Protein AF-0000000079576166 (afdb_homodimer)

Organism: NCBI:txid418240

InterPro domains:
  IPR001347 SIS domain [PF01380] (23-133)
  IPR001347 SIS domain [PS51464] (12-150)
  IPR024713 Fructosamine deglycase FrlB [PIRSF009290] (8-325)
  IPR035488 Fructosamine deglycase FrlB, SIS domain 1 [cd05710] (25-145)
  IPR035490 GlmS/FrlB, SIS domain 2 [cd05009] (178-319)
  IPR046348 SIS domain superfamily [SSF53697] (10-324)

Solvent-accessible surface area (backbone atoms only — not comparable to full-atom values): 31788 Å² total; per-residue (Å²): 100,54,66,69,44,54,50,36,41,50,53,44,39,50,54,58,65,68,43,93,53,70,68,33,38,38,30,33,7,52,37,62,40,29,21,63,39,41,33,53,34,46,48,32,34,56,63,25,72,43,50,55,41,73,37,46,14,48,46,42,56,48,53,49,51,51,56,66,28,60,38,23,39,36,41,34,35,31,63,69,12,64,52,61,46,38,29,52,30,40,40,50,41,43,74,48,45,20,47,32,34,26,38,24,51,35,79,81,20,63,28,38,66,42,24,81,35,47,31,62,24,51,80,66,90,86,49,56,42,24,33,18,61,66,34,39,48,50,46,43,50,37,52,43,35,45,70,76,38,67,50,77,56,33,62,53,36,54,59,53,40,65,47,38,41,62,49,43,53,50,47,44,60,70,42,43,67,58,22,47,53,50,12,63,72,47,44,79,54,61,53,43,33,22,29,14,41,72,64,38,32,21,53,23,42,27,41,17,33,35,49,30,12,27,23,60,54,21,45,43,27,56,39,48,30,65,39,33,85,42,17,50,55,40,52,64,32,58,81,44,35,36,40,35,43,29,54,76,50,65,44,21,65,39,29,48,53,48,50,68,52,47,65,75,46,20,81,34,67,45,76,51,47,46,77,74,52,87,53,85,88,46,55,79,86,29,40,60,61,53,45,44,55,44,48,49,53,43,51,49,50,32,51,51,31,25,26,59,64,53,73,38,56,72,82,51,57,80,44,73,91,70,53,91,129,100,53,67,68,44,52,51,35,40,50,54,44,40,50,55,58,63,66,42,94,53,71,67,33,39,38,30,34,7,52,36,62,41,28,22,62,39,42,36,53,34,46,48,33,34,55,64,23,71,44,50,55,41,72,38,46,14,48,46,43,57,50,53,48,51,50,58,67,27,59,36,23,39,35,42,35,35,30,62,69,12,65,51,61,47,39,28,50,29,40,40,51,41,42,74,46,45,20,48,33,35,27,39,22,51,35,79,81,21,62,29,38,66,44,24,80,34,48,32,62,25,51,78,67,92,85,50,55,41,25,33,18,62,66,33,38,49,51,47,44,50,36,52,43,34,45,69,76,38,66,50,78,56,34,63,54,35,54,59,50,40,64,48,38,42,62,50,44,53,50,48,45,62,70,41,44,67,56,23,48,52,51,12,64,73,48,45,80,56,61,51,45,34,24,29,13,42,72,63,40,32,21,53,23,42,26,41,17,33,36,48,29,10,27,24,60,54,20,45,42,26,55,39,47,31,64,41,33,85,42,18,50,54,40,52,64,32,57,82,42,35,34,40,36,44,29,54,77,50,65,42,21,64,40,30,48,53,49,50,67,52,47,64,75,47,20,82,34,68,46,76,52,48,46,77,73,52,85,55,85,89,47,54,79,86,28,41,59,61,53,46,44,57,43,48,49,52,44,49,48,51,33,50,52,32,25,25,59,65,53,72,38,56,75,81,51,57,80,45,73,90,71,52,90,127

Sequence (650 aa):
MRDLHASQIKVAVEAVKARKEVNEVYFVACGGSQAVLMAGQYMFDKESSIPSHVYTANEFVYDTPKRLNENSVVISCSHSGNTPETVEATKLARSKGALTICLSNLEGSPLWEAAEYPVHYDWGKEVSDSDKNKGILYGLLFSLLSVLAPDAKWDVCLKELEKLTDLSAQAKAQYDAQAKAWAKRNKREKTIYTIGSGINYGEVYSTAMCWFMEMQWINSGCIHSGEYFHGPFEVTDYDVPFMLVKSIGHTRHLDERVENFAKKFTEDLLVLDQKDLDLSTVADEAKPYVAAILTGVVIRHFVEAIAFERGHSLDVRRYMWQMQYMRDLHASQIKVAVEAVKARKEVNEVYFVACGGSQAVLMAGQYMFDKESSIPSHVYTANEFVYDTPKRLNENSVVISCSHSGNTPETVEATKLARSKGALTICLSNLEGSPLWEAAEYPVHYDWGKEVSDSDKNKGILYGLLFSLLSVLAPDAKWDVCLKELEKLTDLSAQAKAQYDAQAKAWAKRNKREKTIYTIGSGINYGEVYSTAMCWFMEMQWINSGCIHSGEYFHGPFEVTDYDVPFMLVKSIGHTRHLDERVENFAKKFTEDLLVLDQKDLDLSTVADEAKPYVAAILTGVVIRHFVEAIAFERGHSLDVRRYMWQMQY

Foldseek 3Di:
DDPQQVVLLVVLLVVLLPDPAAQEEEEEEDALQLLLCLLLQLCCVVQAPRHYYYDYLQCCQVPPDPPQALNYEYEYEDAALAPPSRLNSLLVSVVRNHQYEYEYQDDPHSNNVSHPRYGHAHDDDPDAPCRHDNVSVLLSSLSNCCSRRNDPCSVQQNVLSNCLRVLLVVLLVVCVVVLLVLLLVCLPAQEEEEEEERSQQSLRRNCQPQLACFQPVRHYYYYYLQCCVVPVVVPQAADHAYEQEQAPDDCNVSSVVVVVPSVVGYPHYHYHYLVPRPCVVGDPSNSRVSSSSSVNSNSVSSSCSNCVSNVGGSPDGDDVVVDDD/DDPQQVVLLVVLLVVLLPDPAAQEEEEEEDALQLLLCLLLQLCCVVQAPRHYYYDYLQCCQVPPDPPQALNYEYEYEDAALAPPSRLNSLLVSVVRNHQYEYEYQDDPHSNNVSHPRYGHAHDDDVDAPCRHDNVSVLLSSLSNCCSRRNDPCSVQLNVLSNCLRVLLVVLLVVCVVVLLVLLLVCLPAQEEEEEEERSQQSLRRNCQPQLQCFQPVRHYYYYYLQCCVVPVVVPQAADHAYEQEQAPDDCNVSSVVVVVPSVVGYPHYHYRYLVPRPCVVGDPSNSRVSSSSSVNSNSVSSSCSNCVSNVGGSPDGDDVVVDDD

Structure (mmCIF, N/CA/C/O backbone):
data_AF-0000000079576166-model_v1
#
loop_
_entity.id
_entity.type
_entity.pdbx_description
1 polymer 'Fructosamine deglycase FrlB'
#
loop_
_atom_site.group_PDB
_atom_site.id
_atom_site.type_symbol
_atom_site.label_atom_id
_atom_site.label_alt_id
_atom_site.label_comp_id
_atom_site.label_asym_id
_atom_site.label_entity_id
_atom_site.label_seq_id
_atom_site.pdbx_PDB_ins_code
_atom_site.Cartn_x
_atom_site.Cartn_y
_atom_site.Cartn_z
_atom_site.occupancy
_atom_site.B_iso_or_equiv
_atom_site.auth_seq_id
_atom_site.auth_comp_id
_atom_site.auth_asym_id
_atom_site.auth_atom_id
_atom_site.pdbx_PDB_model_num
ATOM 1 N N . MET A 1 1 ? 9.891 25.312 16.391 1 89.06 1 MET A N 1
ATOM 2 C CA . MET A 1 1 ? 10.242 24.078 17.078 1 89.06 1 MET A CA 1
ATOM 3 C C . MET A 1 1 ? 11.031 24.375 18.359 1 89.06 1 MET A C 1
ATOM 5 O O . MET A 1 1 ? 12.031 25.094 18.312 1 89.06 1 MET A O 1
ATOM 9 N N . ARG A 1 2 ? 10.594 23.688 19.422 1 92.12 2 ARG A N 1
ATOM 10 C CA . ARG A 1 2 ? 11.242 23.891 20.719 1 92.12 2 ARG A CA 1
ATOM 11 C C . ARG A 1 2 ? 12.656 23.328 20.719 1 92.12 2 ARG A C 1
ATOM 13 O O . ARG A 1 2 ? 12.953 22.375 19.984 1 92.12 2 ARG A O 1
ATOM 20 N N . ASP A 1 3 ? 13.477 23.906 21.547 1 93.25 3 ASP A N 1
ATOM 21 C CA . ASP A 1 3 ? 14.891 23.531 21.641 1 93.25 3 ASP A CA 1
ATOM 22 C C . ASP A 1 3 ? 15.047 22.062 21.984 1 93.25 3 ASP A C 1
ATOM 24 O O . ASP A 1 3 ? 15.969 21.406 21.5 1 93.25 3 ASP A O 1
ATOM 28 N N . LEU A 1 4 ? 14.203 21.578 22.781 1 94 4 LEU A N 1
ATOM 29 C CA . LEU A 1 4 ? 14.258 20.172 23.172 1 94 4 LEU A CA 1
ATOM 30 C C . LEU A 1 4 ? 14.156 19.266 21.953 1 94 4 LEU A C 1
ATOM 32 O O . LEU A 1 4 ? 14.969 18.344 21.797 1 94 4 LEU A O 1
ATOM 36 N N . HIS A 1 5 ? 13.172 19.5 21.141 1 96.19 5 HIS A N 1
ATOM 37 C CA . HIS A 1 5 ? 12.969 18.672 19.953 1 96.19 5 HIS A CA 1
ATOM 38 C C . HIS A 1 5 ? 14.141 18.828 18.984 1 96.19 5 HIS A C 1
ATOM 40 O O . HIS A 1 5 ? 14.648 17.844 18.453 1 96.19 5 HIS A O 1
ATOM 46 N N . ALA A 1 6 ? 14.555 20.109 18.828 1 96.62 6 ALA A N 1
ATOM 47 C CA . ALA A 1 6 ? 15.648 20.406 17.891 1 96.62 6 ALA A CA 1
ATOM 48 C C . ALA A 1 6 ? 16.938 19.703 18.328 1 96.62 6 ALA A C 1
ATOM 50 O O . ALA A 1 6 ? 17.672 19.188 17.484 1 96.62 6 ALA A O 1
ATOM 51 N N . SER A 1 7 ? 17.203 19.719 19.578 1 98.12 7 SER A N 1
ATOM 52 C CA . SER A 1 7 ? 18.406 19.094 20.109 1 98.12 7 SER A CA 1
ATOM 53 C C . SER A 1 7 ? 18.359 17.578 19.922 1 98.12 7 SER A C 1
ATOM 55 O O . SER A 1 7 ? 19.359 16.953 19.562 1 98.12 7 SER A O 1
ATOM 57 N N . GLN A 1 8 ? 17.234 16.938 20.188 1 98.69 8 GLN A N 1
ATOM 58 C CA . GLN A 1 8 ? 17.078 15.5 20 1 98.69 8 GLN A CA 1
ATOM 59 C C . GLN A 1 8 ? 17.266 15.117 18.531 1 98.69 8 GLN A C 1
ATOM 61 O O . GLN A 1 8 ? 17.938 14.125 18.234 1 98.69 8 GLN A O 1
ATOM 66 N N . ILE A 1 9 ? 16.703 15.898 17.641 1 98.81 9 ILE A N 1
ATOM 67 C CA . ILE A 1 9 ? 16.844 15.656 16.203 1 98.81 9 ILE A CA 1
ATOM 68 C C . ILE A 1 9 ? 18.312 15.797 15.805 1 98.81 9 ILE A C 1
ATOM 70 O O . ILE A 1 9 ? 18.844 14.961 15.062 1 98.81 9 ILE A O 1
ATOM 74 N N . LYS A 1 10 ? 18.938 16.859 16.328 1 98.62 10 LYS A N 1
ATOM 75 C CA . LYS A 1 10 ? 20.344 17.094 16 1 98.62 10 LYS A CA 1
ATOM 76 C C . LYS A 1 10 ? 21.219 15.906 16.406 1 98.62 10 LYS A C 1
ATOM 78 O O . LYS A 1 10 ? 22.078 15.477 15.656 1 98.62 10 LYS A O 1
ATOM 83 N N . VAL A 1 11 ? 20.969 15.359 17.578 1 98.75 11 VAL A N 1
ATOM 84 C CA . VAL A 1 11 ? 21.734 14.227 18.078 1 98.75 11 VAL A CA 1
ATOM 85 C C . VAL A 1 11 ? 21.547 13.023 17.156 1 98.75 11 VAL A C 1
ATOM 87 O O . VAL A 1 11 ? 22.5 12.352 16.781 1 98.75 11 VAL A O 1
ATOM 90 N N . ALA A 1 12 ? 20.312 12.758 16.812 1 98.88 12 ALA A N 1
ATOM 91 C CA . ALA A 1 12 ? 20 11.641 15.922 1 98.88 12 ALA A CA 1
ATOM 92 C C . ALA A 1 12 ? 20.672 11.828 14.562 1 98.88 12 ALA A C 1
ATOM 94 O O . ALA A 1 12 ? 21.266 10.891 14.023 1 98.88 12 ALA A O 1
ATOM 95 N N . VAL A 1 13 ? 20.625 13.039 14.055 1 98.81 13 VAL A N 1
ATOM 96 C CA . VAL A 1 13 ? 21.156 13.336 12.727 1 98.81 13 VAL A CA 1
ATOM 97 C C . VAL A 1 13 ? 22.672 13.242 12.742 1 98.81 13 VAL A C 1
ATOM 99 O O . VAL A 1 13 ? 23.281 12.742 11.789 1 98.81 13 VAL A O 1
ATOM 102 N N . GLU A 1 14 ? 23.312 13.711 13.773 1 98.69 14 GLU A N 1
ATOM 103 C CA . GLU A 1 14 ? 24.766 13.594 13.914 1 98.69 14 GLU A CA 1
ATOM 104 C C . GLU A 1 14 ? 25.188 12.133 13.961 1 98.69 14 GLU A C 1
ATOM 106 O O . GLU A 1 14 ? 26.234 11.773 13.406 1 98.69 14 GLU A O 1
ATOM 111 N N . ALA A 1 15 ? 24.375 11.328 14.641 1 98.75 15 ALA A N 1
ATOM 112 C CA . ALA A 1 15 ? 24.672 9.898 14.68 1 98.75 15 ALA A CA 1
ATOM 113 C C . ALA A 1 15 ? 24.578 9.281 13.289 1 98.75 15 ALA A C 1
ATOM 115 O O . ALA A 1 15 ? 25.406 8.438 12.93 1 98.75 15 ALA A O 1
ATOM 116 N N . VAL A 1 16 ? 23.609 9.672 12.523 1 98.75 16 VAL A N 1
ATOM 117 C CA . VAL A 1 16 ? 23.469 9.188 11.156 1 98.75 16 VAL A CA 1
ATOM 118 C C . VAL A 1 16 ? 24.656 9.656 10.312 1 98.75 16 VAL A C 1
ATOM 120 O O . VAL A 1 16 ? 25.219 8.883 9.547 1 98.75 16 VAL A O 1
ATOM 123 N N . LYS A 1 17 ? 25.016 10.93 10.508 1 98.06 17 LYS A N 1
ATOM 124 C CA . LYS A 1 17 ? 26.125 11.523 9.773 1 98.06 17 LYS A CA 1
ATOM 125 C C . LYS A 1 17 ? 27.438 10.797 10.078 1 98.06 17 LYS A C 1
ATOM 127 O O . LYS A 1 17 ? 28.297 10.664 9.195 1 98.06 17 LYS A O 1
ATOM 132 N N . ALA A 1 18 ? 27.531 10.289 11.234 1 97.75 18 ALA A N 1
ATOM 133 C CA . ALA A 1 18 ? 28.766 9.648 11.688 1 97.75 18 ALA A CA 1
ATOM 134 C C . ALA A 1 18 ? 28.891 8.234 11.133 1 97.75 18 ALA A C 1
ATOM 136 O O . ALA A 1 18 ? 29.953 7.629 11.172 1 97.75 18 ALA A O 1
ATOM 137 N N . ARG A 1 19 ? 27.797 7.723 10.594 1 96.81 19 ARG A N 1
ATOM 138 C CA . ARG A 1 19 ? 27.859 6.391 10 1 96.81 19 ARG A CA 1
ATOM 139 C C . ARG A 1 19 ? 28.688 6.406 8.719 1 96.81 19 ARG A C 1
ATOM 141 O O . ARG A 1 19 ? 28.625 7.359 7.945 1 96.81 19 ARG A O 1
ATOM 148 N N . LYS A 1 20 ? 29.469 5.359 8.539 1 92.94 20 LYS A N 1
ATOM 149 C CA . LYS A 1 20 ? 30.281 5.242 7.324 1 92.94 20 LYS A CA 1
ATOM 150 C C . LYS A 1 20 ? 29.391 5.207 6.086 1 92.94 20 LYS A C 1
ATOM 152 O O . LYS A 1 20 ? 29.734 5.766 5.047 1 92.94 20 LYS A O 1
ATOM 157 N N . GLU A 1 21 ? 28.266 4.512 6.23 1 96.12 21 GLU A N 1
ATOM 158 C CA . GLU A 1 21 ? 27.344 4.32 5.125 1 96.12 21 GLU A CA 1
ATOM 159 C C . GLU A 1 21 ? 25.906 4.152 5.629 1 96.12 21 GLU A C 1
ATOM 161 O O . GLU A 1 21 ? 25.688 3.562 6.688 1 96.12 21 GLU A O 1
ATOM 166 N N . VAL A 1 22 ? 24.984 4.785 4.945 1 98.31 22 VAL A N 1
ATOM 167 C CA . VAL A 1 22 ? 23.562 4.488 5.086 1 98.31 22 VAL A CA 1
ATOM 168 C C . VAL A 1 22 ? 23.016 3.902 3.783 1 98.31 22 VAL A C 1
ATOM 170 O O . VAL A 1 22 ? 22.984 4.59 2.76 1 98.31 22 VAL A O 1
ATOM 173 N N . ASN A 1 23 ? 22.609 2.654 3.852 1 97.38 23 ASN A N 1
ATOM 174 C CA . ASN A 1 23 ? 22.281 2.016 2.582 1 97.38 23 ASN A CA 1
ATOM 175 C C . ASN A 1 23 ? 20.781 1.784 2.447 1 97.38 23 ASN A C 1
ATOM 177 O O . ASN A 1 23 ? 20.297 1.454 1.365 1 97.38 23 ASN A O 1
ATOM 181 N N . GLU A 1 24 ? 20.047 2.033 3.578 1 98 24 GLU A N 1
ATOM 182 C CA . GLU A 1 24 ? 18.609 1.879 3.531 1 98 24 GLU A CA 1
ATOM 183 C C . GLU A 1 24 ? 17.938 2.555 4.727 1 98 24 GLU A C 1
ATOM 185 O O . GLU A 1 24 ? 18.484 2.557 5.832 1 98 24 GLU A O 1
ATOM 190 N N . VAL A 1 25 ? 16.797 3.107 4.508 1 98.88 25 VAL A N 1
ATOM 191 C CA . VAL A 1 25 ? 16 3.701 5.574 1 98.88 25 VAL A CA 1
ATOM 192 C C . VAL A 1 25 ? 14.656 2.988 5.672 1 98.88 25 VAL A C 1
ATOM 194 O O . VAL A 1 25 ? 13.961 2.824 4.668 1 98.88 25 VAL A O 1
ATOM 197 N N . TYR A 1 26 ? 14.312 2.52 6.848 1 98.94 26 TYR A N 1
ATOM 198 C CA . TYR A 1 26 ? 13.023 1.88 7.109 1 98.94 26 TYR A CA 1
ATOM 199 C C . TYR A 1 26 ? 12.148 2.758 7.992 1 98.94 26 TYR A C 1
ATOM 201 O O . TYR A 1 26 ? 12.602 3.256 9.023 1 98.94 26 TYR A O 1
ATOM 209 N N . PHE A 1 27 ? 10.945 2.963 7.578 1 98.94 27 PHE A N 1
ATOM 210 C CA . PHE A 1 27 ? 9.891 3.576 8.375 1 98.94 27 PHE A CA 1
ATOM 211 C C . PHE A 1 27 ? 8.93 2.52 8.906 1 98.94 27 PHE A C 1
ATOM 213 O O . PHE A 1 27 ? 8.258 1.839 8.125 1 98.94 27 PHE A O 1
ATOM 220 N N . VAL A 1 28 ? 8.859 2.414 10.281 1 98.94 28 VAL A N 1
ATOM 221 C CA . VAL A 1 28 ? 8.18 1.258 10.852 1 98.94 28 VAL A CA 1
ATOM 222 C C . VAL A 1 28 ? 7.223 1.713 11.953 1 98.94 28 VAL A C 1
ATOM 224 O O . VAL A 1 28 ? 7.648 2.314 12.945 1 98.94 28 VAL A O 1
ATOM 227 N N . ALA A 1 29 ? 5.984 1.48 11.781 1 98.88 29 ALA A N 1
ATOM 228 C CA . ALA A 1 29 ? 4.941 1.844 12.734 1 98.88 29 ALA A CA 1
ATOM 229 C C . ALA A 1 29 ? 3.629 1.137 12.414 1 98.88 29 ALA A C 1
ATOM 231 O O . ALA A 1 29 ? 3.6 0.214 11.594 1 98.88 29 ALA A O 1
ATOM 232 N N . CYS A 1 30 ? 2.562 1.466 13.133 1 98.31 30 CYS A N 1
ATOM 233 C CA . CYS A 1 30 ? 1.222 0.938 12.906 1 98.31 30 CYS A CA 1
ATOM 234 C C . CYS A 1 30 ? 0.201 2.064 12.805 1 98.31 30 CYS A C 1
ATOM 236 O O . CYS A 1 30 ? 0.393 3.135 13.383 1 98.31 30 CYS A O 1
ATOM 238 N N . GLY A 1 31 ? -0.822 1.899 12.047 1 97.69 31 GLY A N 1
ATOM 239 C CA . GLY A 1 31 ? -1.987 2.77 12.039 1 97.69 31 GLY A CA 1
ATOM 240 C C . GLY A 1 31 ? -1.66 4.203 11.672 1 97.69 31 GLY A C 1
ATOM 241 O O . GLY A 1 31 ? -0.997 4.453 10.664 1 97.69 31 GLY A O 1
ATOM 242 N N . GLY A 1 32 ? -2.195 5.082 12.508 1 97.38 32 GLY A N 1
ATOM 243 C CA . GLY A 1 32 ? -1.992 6.504 12.273 1 97.38 32 GLY A CA 1
ATOM 244 C C . GLY A 1 32 ? -0.528 6.902 12.258 1 97.38 32 GLY A C 1
ATOM 245 O O . GLY A 1 32 ? -0.128 7.781 11.492 1 97.38 32 GLY A O 1
ATOM 246 N N . SER A 1 33 ? 0.252 6.227 13.062 1 98.44 33 SER A N 1
ATOM 247 C CA . SER A 1 33 ? 1.68 6.527 13.086 1 98.44 33 SER A CA 1
ATOM 248 C C . SER A 1 33 ? 2.363 6.07 11.797 1 98.44 33 SER A C 1
ATOM 250 O O . SER A 1 33 ? 3.26 6.75 11.297 1 98.44 33 SER A O 1
ATOM 252 N N . GLN A 1 34 ? 1.966 4.914 11.336 1 98.56 34 GLN A N 1
ATOM 253 C CA . GLN A 1 34 ? 2.496 4.465 10.055 1 98.56 34 GLN A CA 1
ATOM 254 C C . GLN A 1 34 ? 2.129 5.438 8.938 1 98.56 34 GLN A C 1
ATOM 256 O O . GLN A 1 34 ? 2.951 5.727 8.062 1 98.56 34 GLN A O 1
ATOM 261 N N . ALA A 1 35 ? 0.903 5.898 8.93 1 98.25 35 ALA A N 1
ATOM 262 C CA . ALA A 1 35 ? 0.424 6.844 7.926 1 98.25 35 ALA A CA 1
ATOM 263 C C . ALA A 1 35 ? 1.319 8.078 7.859 1 98.25 35 ALA A C 1
ATOM 265 O O . ALA A 1 35 ? 1.683 8.531 6.773 1 98.25 35 ALA A O 1
ATOM 266 N N . VAL A 1 36 ? 1.649 8.562 9.008 1 97.69 36 VAL A N 1
ATOM 267 C CA . VAL A 1 36 ? 2.506 9.742 9.102 1 97.69 36 VAL A CA 1
ATOM 268 C C . VAL A 1 36 ? 3.865 9.445 8.469 1 97.69 36 VAL A C 1
ATOM 270 O O . VAL A 1 36 ? 4.414 10.273 7.738 1 97.69 36 VAL A O 1
ATOM 273 N N . LEU A 1 37 ? 4.359 8.242 8.641 1 98.75 37 LEU A N 1
ATOM 274 C CA . LEU A 1 37 ? 5.695 7.867 8.195 1 98.75 37 LEU A CA 1
ATOM 275 C C . LEU A 1 37 ? 5.719 7.625 6.691 1 98.75 37 LEU A C 1
ATOM 277 O O . LEU A 1 37 ? 6.789 7.59 6.078 1 98.75 37 LEU A O 1
ATOM 281 N N . MET A 1 38 ? 4.535 7.441 6.07 1 98.69 38 MET A N 1
ATOM 282 C CA . MET A 1 38 ? 4.473 7.238 4.625 1 98.69 38 MET A CA 1
ATOM 283 C C . MET A 1 38 ? 5.062 8.43 3.883 1 98.69 38 MET A C 1
ATOM 285 O O . MET A 1 38 ? 5.668 8.273 2.822 1 98.69 38 MET A O 1
ATOM 289 N N . ALA A 1 39 ? 4.961 9.625 4.461 1 98.38 39 ALA A N 1
ATOM 290 C CA . ALA A 1 39 ? 5.578 10.812 3.871 1 98.38 39 ALA A CA 1
ATOM 291 C C . ALA A 1 39 ? 7.098 10.664 3.811 1 98.38 39 ALA A C 1
ATOM 293 O O . ALA A 1 39 ? 7.738 11.164 2.883 1 98.38 39 ALA A O 1
ATOM 294 N N . GLY A 1 40 ? 7.656 9.977 4.781 1 98.69 40 GLY A N 1
ATOM 295 C CA . GLY A 1 40 ? 9.094 9.75 4.805 1 98.69 40 GLY A CA 1
ATOM 296 C C . GLY A 1 40 ? 9.594 8.961 3.611 1 98.69 40 GLY A C 1
ATOM 297 O O . GLY A 1 40 ? 10.539 9.367 2.941 1 98.69 40 GLY A O 1
ATOM 298 N N . GLN A 1 41 ? 8.914 7.828 3.359 1 98.62 41 GLN A N 1
ATOM 299 C CA . GLN A 1 41 ? 9.32 7.039 2.197 1 98.62 41 GLN A CA 1
ATOM 300 C C . GLN A 1 41 ? 9.18 7.852 0.911 1 98.62 41 GLN A C 1
ATOM 302 O O . GLN A 1 41 ? 10.055 7.801 0.045 1 98.62 41 GLN A O 1
ATOM 307 N N . TYR A 1 42 ? 8.086 8.578 0.794 1 98.19 42 TYR A N 1
ATOM 308 C CA . TYR A 1 42 ? 7.879 9.398 -0.392 1 98.19 42 TYR A CA 1
ATOM 309 C C . TYR A 1 42 ? 9.039 10.375 -0.591 1 98.19 42 TYR A C 1
ATOM 311 O O . TYR A 1 42 ? 9.586 10.477 -1.691 1 98.19 42 TYR A O 1
ATOM 319 N N . MET A 1 43 ? 9.375 11.078 0.459 1 98.44 43 MET A N 1
ATOM 320 C CA . MET A 1 43 ? 10.414 12.102 0.373 1 98.44 43 MET A CA 1
ATOM 321 C C . MET A 1 43 ? 11.766 11.477 0.041 1 98.44 43 MET A C 1
ATOM 323 O O . MET A 1 43 ? 12.508 12.008 -0.784 1 98.44 43 MET A O 1
ATOM 327 N N . PHE A 1 44 ? 12.086 10.375 0.647 1 98.56 44 PHE A N 1
ATOM 328 C CA . PHE A 1 44 ? 13.367 9.734 0.378 1 98.56 44 PHE A CA 1
ATOM 329 C C . PHE A 1 44 ? 13.422 9.219 -1.057 1 98.56 44 PHE A C 1
ATOM 331 O O . PHE A 1 44 ? 14.445 9.367 -1.733 1 98.56 44 PHE A O 1
ATOM 338 N N . ASP A 1 45 ? 12.312 8.648 -1.526 1 98 45 ASP A N 1
ATOM 339 C CA . ASP A 1 45 ? 12.273 8.148 -2.895 1 98 45 ASP A CA 1
ATOM 340 C C . ASP A 1 45 ? 12.5 9.273 -3.902 1 98 45 ASP A C 1
ATOM 342 O O . ASP A 1 45 ? 13.141 9.07 -4.934 1 98 45 ASP A O 1
ATOM 346 N N . LYS A 1 46 ? 11.992 10.414 -3.559 1 97.19 46 LYS A N 1
ATOM 347 C CA . LYS A 1 46 ? 11.992 11.508 -4.52 1 97.19 46 LYS A CA 1
ATOM 348 C C . LYS A 1 46 ? 13.266 12.336 -4.41 1 97.19 46 LYS A C 1
ATOM 350 O O . LYS A 1 46 ? 13.742 12.898 -5.398 1 97.19 46 LYS A O 1
ATOM 355 N N . GLU A 1 47 ? 13.828 12.367 -3.162 1 97.62 47 GLU A N 1
ATOM 356 C CA . GLU A 1 47 ? 14.852 13.375 -2.902 1 97.62 47 GLU A CA 1
ATOM 357 C C . GLU A 1 47 ? 16.219 12.734 -2.699 1 97.62 47 GLU A C 1
ATOM 359 O O . GLU A 1 47 ? 17.234 13.422 -2.74 1 97.62 47 GLU A O 1
ATOM 364 N N . SER A 1 48 ? 16.219 11.406 -2.529 1 98 48 SER A N 1
ATOM 365 C CA . SER A 1 48 ? 17.484 10.75 -2.227 1 98 48 SER A CA 1
ATOM 366 C C . SER A 1 48 ? 17.672 9.492 -3.066 1 98 48 SER A C 1
ATOM 368 O O . SER A 1 48 ? 16.734 9.008 -3.684 1 98 48 SER A O 1
ATOM 370 N N . SER A 1 49 ? 18.906 9.039 -3.123 1 97 49 SER A N 1
ATOM 371 C CA . SER A 1 49 ? 19.219 7.781 -3.799 1 97 49 SER A CA 1
ATOM 372 C C . SER A 1 49 ? 19.266 6.621 -2.812 1 97 49 SER A C 1
ATOM 374 O O . SER A 1 49 ? 19.594 5.492 -3.188 1 97 49 SER A O 1
ATOM 376 N N . ILE A 1 50 ? 18.953 6.895 -1.555 1 98.19 50 ILE A N 1
ATOM 377 C CA . ILE A 1 50 ? 18.906 5.848 -0.54 1 98.19 50 ILE A CA 1
ATOM 378 C C . ILE A 1 50 ? 17.547 5.164 -0.555 1 98.19 50 ILE A C 1
ATOM 380 O O . ILE A 1 50 ? 16.516 5.816 -0.379 1 98.19 50 ILE A O 1
ATOM 384 N N . PRO A 1 51 ? 17.531 3.854 -0.826 1 98.19 51 PRO A N 1
ATOM 385 C CA . PRO A 1 51 ? 16.234 3.17 -0.801 1 98.19 51 PRO A CA 1
ATOM 386 C C . PRO A 1 51 ? 15.539 3.268 0.557 1 98.19 51 PRO A C 1
ATOM 388 O O . PRO A 1 51 ? 16.203 3.279 1.595 1 98.19 51 PRO A O 1
ATOM 391 N N . SER A 1 52 ? 14.281 3.344 0.52 1 98.56 52 SER A N 1
ATOM 392 C CA . SER A 1 52 ? 13.5 3.428 1.751 1 98.56 52 SER A CA 1
ATOM 393 C C . SER A 1 52 ? 12.211 2.619 1.646 1 98.56 52 SER A C 1
ATOM 395 O O . SER A 1 52 ? 11.727 2.361 0.545 1 98.56 52 SER A O 1
ATOM 397 N N . HIS A 1 53 ? 11.695 2.184 2.785 1 98.44 53 HIS A N 1
ATOM 398 C CA . HIS A 1 53 ? 10.484 1.379 2.842 1 98.44 53 HIS A CA 1
ATOM 399 C C . HIS A 1 53 ? 9.648 1.722 4.074 1 98.44 53 HIS A C 1
ATOM 401 O O . HIS A 1 53 ? 10.203 1.992 5.145 1 98.44 53 HIS A O 1
ATOM 407 N N . VAL A 1 54 ? 8.352 1.688 3.896 1 98.62 54 VAL A N 1
ATOM 408 C CA . VAL A 1 54 ? 7.434 1.656 5.027 1 98.62 54 VAL A CA 1
ATOM 409 C C . VAL A 1 54 ? 7 0.219 5.301 1 98.62 54 VAL A C 1
ATOM 411 O O . VAL A 1 54 ? 6.629 -0.511 4.379 1 98.62 54 VAL A O 1
ATOM 414 N N . TYR A 1 55 ? 7.074 -0.224 6.512 1 98.31 55 TYR A N 1
ATOM 415 C CA . TYR A 1 55 ? 6.562 -1.524 6.93 1 98.31 55 TYR A CA 1
ATOM 416 C C . TYR A 1 55 ? 5.613 -1.382 8.117 1 98.31 55 TYR A C 1
ATOM 418 O O . TYR A 1 55 ? 5.848 -0.573 9.016 1 98.31 55 TYR A O 1
ATOM 426 N N . THR A 1 56 ? 4.535 -2.156 8.039 1 98.12 56 THR A N 1
ATOM 427 C CA . THR A 1 56 ? 3.834 -2.361 9.297 1 98.12 56 THR A CA 1
ATOM 428 C C . THR A 1 56 ? 4.734 -3.07 10.312 1 98.12 56 THR A C 1
ATOM 430 O O . THR A 1 56 ? 5.453 -4.008 9.953 1 98.12 56 THR A O 1
ATOM 433 N N . ALA A 1 57 ? 4.645 -2.686 11.539 1 98.69 57 ALA A N 1
ATOM 434 C CA . ALA A 1 57 ? 5.609 -3.107 12.547 1 98.69 57 ALA A CA 1
ATOM 435 C C . ALA A 1 57 ? 5.566 -4.621 12.75 1 98.69 57 ALA A C 1
ATOM 437 O O . ALA A 1 57 ? 6.609 -5.262 12.891 1 98.69 57 ALA A O 1
ATOM 438 N N . ASN A 1 58 ? 4.383 -5.191 12.758 1 97.44 58 ASN A N 1
ATOM 439 C CA . ASN A 1 58 ? 4.254 -6.629 12.961 1 97.44 58 ASN A CA 1
ATOM 440 C C . ASN A 1 58 ? 4.91 -7.418 11.836 1 97.44 58 ASN A C 1
ATOM 442 O O . ASN A 1 58 ? 5.617 -8.391 12.086 1 97.44 58 ASN A O 1
ATOM 446 N N . GLU A 1 59 ? 4.621 -7.004 10.617 1 97.81 59 GLU A N 1
ATOM 447 C CA . GLU A 1 59 ? 5.234 -7.727 9.508 1 97.81 59 GLU A CA 1
ATOM 448 C C . GLU A 1 59 ? 6.746 -7.539 9.492 1 97.81 59 GLU A C 1
ATOM 450 O O . GLU A 1 59 ? 7.488 -8.461 9.148 1 97.81 59 GLU A O 1
ATOM 455 N N . PHE A 1 60 ? 7.223 -6.355 9.836 1 98.69 60 PHE A N 1
ATOM 456 C CA . PHE A 1 60 ? 8.656 -6.098 9.938 1 98.69 60 PHE A CA 1
ATOM 457 C C . PHE A 1 60 ? 9.32 -7.121 10.852 1 98.69 60 PHE A C 1
ATOM 459 O O . PHE A 1 60 ? 10.43 -7.578 10.57 1 98.69 60 PHE A O 1
ATOM 466 N N . VAL A 1 61 ? 8.641 -7.461 11.914 1 98.56 61 VAL A N 1
ATOM 467 C CA . VAL A 1 61 ? 9.18 -8.383 12.906 1 98.56 61 VAL A CA 1
ATOM 468 C C . VAL A 1 61 ? 9.062 -9.82 12.398 1 98.56 61 VAL A C 1
ATOM 470 O O . VAL A 1 61 ? 10.047 -10.555 12.359 1 98.56 61 VAL A O 1
ATOM 473 N N . TYR A 1 62 ? 7.891 -10.234 11.922 1 97.94 62 TYR A N 1
ATOM 474 C CA . TYR A 1 62 ? 7.613 -11.625 11.578 1 97.94 62 TYR A CA 1
ATOM 475 C C . TYR A 1 62 ? 8.188 -11.977 10.211 1 97.94 62 TYR A C 1
ATOM 477 O O . TYR A 1 62 ? 8.383 -13.148 9.898 1 97.94 62 TYR A O 1
ATOM 485 N N . ASP A 1 63 ? 8.375 -11 9.477 1 97.25 63 ASP A N 1
ATOM 486 C CA . ASP A 1 63 ? 8.938 -11.172 8.141 1 97.25 63 ASP A CA 1
ATOM 487 C C . ASP A 1 63 ? 10 -10.109 7.855 1 97.25 63 ASP A C 1
ATOM 489 O O . ASP A 1 63 ? 9.867 -9.344 6.898 1 97.25 63 ASP A O 1
ATOM 493 N N . THR A 1 64 ? 11.078 -10.156 8.578 1 98.44 64 THR A N 1
ATOM 494 C CA . THR A 1 64 ? 12.133 -9.148 8.586 1 98.44 64 THR A CA 1
ATOM 495 C C . THR A 1 64 ? 12.805 -9.047 7.219 1 98.44 64 THR A C 1
ATOM 497 O O . THR A 1 64 ? 13.219 -10.062 6.652 1 98.44 64 THR A O 1
ATOM 500 N N . PRO A 1 65 ? 12.898 -7.836 6.629 1 98.19 65 PRO A N 1
ATOM 501 C CA . PRO A 1 65 ? 13.602 -7.699 5.355 1 98.19 65 PRO A CA 1
ATOM 502 C C . PRO A 1 65 ? 15.062 -8.141 5.441 1 98.19 65 PRO A C 1
ATOM 504 O O . PRO A 1 65 ? 15.75 -7.844 6.422 1 98.19 65 PRO A O 1
ATOM 507 N N . LYS A 1 66 ? 15.516 -8.797 4.438 1 97.81 66 LYS A N 1
ATOM 508 C CA . LYS A 1 66 ? 16.859 -9.383 4.418 1 97.81 66 LYS A CA 1
ATOM 509 C C . LYS A 1 66 ? 17.938 -8.305 4.465 1 97.81 66 LYS A C 1
ATOM 511 O O . LYS A 1 66 ? 19 -8.516 5.035 1 97.81 66 LYS A O 1
ATOM 516 N N . ARG A 1 67 ? 17.625 -7.141 3.992 1 97.94 67 ARG A N 1
ATOM 517 C CA . ARG A 1 67 ? 18.625 -6.094 3.814 1 97.94 67 ARG A CA 1
ATOM 518 C C . ARG A 1 67 ? 18.812 -5.293 5.102 1 97.94 67 ARG A C 1
ATOM 520 O O . ARG A 1 67 ? 19.656 -4.391 5.156 1 97.94 67 ARG A O 1
ATOM 527 N N . LEU A 1 68 ? 18.016 -5.523 6.145 1 98.69 68 LEU A N 1
ATOM 528 C CA . LEU A 1 68 ? 18.188 -4.844 7.426 1 98.69 68 LEU A CA 1
ATOM 529 C C . LEU A 1 68 ? 19.547 -5.195 8.039 1 98.69 68 LEU A C 1
ATOM 531 O O . LEU A 1 68 ? 19.875 -6.371 8.203 1 98.69 68 LEU A O 1
ATOM 535 N N . ASN A 1 69 ? 20.359 -4.172 8.336 1 98.31 69 ASN A N 1
ATOM 536 C CA . ASN A 1 69 ? 21.703 -4.414 8.844 1 98.31 69 ASN A CA 1
ATOM 537 C C . ASN A 1 69 ? 22.266 -3.188 9.562 1 98.31 69 ASN A C 1
ATOM 539 O O . ASN A 1 69 ? 21.516 -2.271 9.906 1 98.31 69 ASN A O 1
ATOM 543 N N . GLU A 1 70 ? 23.547 -3.115 9.82 1 98.25 70 GLU A N 1
ATOM 544 C CA . GLU A 1 70 ? 24.203 -2.082 10.617 1 98.25 70 GLU A CA 1
ATOM 545 C C . GLU A 1 70 ? 24.266 -0.76 9.859 1 98.25 70 GLU A C 1
ATOM 547 O O . GLU A 1 70 ? 24.547 0.288 10.445 1 98.25 70 GLU A O 1
ATOM 552 N N . ASN A 1 71 ? 24 -0.833 8.555 1 98.38 71 ASN A N 1
ATOM 553 C CA . ASN A 1 71 ? 24.031 0.382 7.746 1 98.38 71 ASN A CA 1
ATOM 554 C C . ASN A 1 71 ? 22.625 0.931 7.512 1 98.38 71 ASN A C 1
ATOM 556 O O . ASN A 1 71 ? 22.438 1.855 6.719 1 98.38 71 ASN A O 1
ATOM 560 N N . SER A 1 72 ? 21.656 0.32 8.156 1 98.75 72 SER A N 1
ATOM 561 C CA . SER A 1 72 ? 20.266 0.757 8.055 1 98.75 72 SER A CA 1
ATOM 562 C C . SER A 1 72 ? 19.938 1.796 9.117 1 98.75 72 SER A C 1
ATOM 564 O O . SER A 1 72 ? 20.531 1.797 10.203 1 98.75 72 SER A O 1
ATOM 566 N N . VAL A 1 73 ? 19.078 2.717 8.727 1 98.94 73 VAL A N 1
ATOM 567 C CA . VAL A 1 73 ? 18.422 3.604 9.68 1 98.94 73 VAL A CA 1
ATOM 568 C C . VAL A 1 73 ? 16.938 3.234 9.789 1 98.94 73 VAL A C 1
ATOM 570 O O . VAL A 1 73 ? 16.25 3.137 8.781 1 98.94 73 VAL A O 1
ATOM 573 N N . VAL A 1 74 ? 16.484 2.949 11 1 98.94 74 VAL A N 1
ATOM 574 C CA . VAL A 1 74 ? 15.078 2.605 11.242 1 98.94 74 VAL A CA 1
ATOM 575 C C . VAL A 1 74 ? 14.406 3.711 12.047 1 98.94 74 VAL A C 1
ATOM 577 O O . VAL A 1 74 ? 14.852 4.047 13.148 1 98.94 74 VAL A O 1
ATOM 580 N N . ILE A 1 75 ? 13.383 4.312 11.492 1 99 75 ILE A N 1
ATOM 581 C CA . ILE A 1 75 ? 12.578 5.344 12.133 1 99 75 ILE A CA 1
ATOM 582 C C . ILE A 1 75 ? 11.211 4.777 12.5 1 99 75 ILE A C 1
ATOM 584 O O . ILE A 1 75 ? 10.43 4.406 11.617 1 99 75 ILE A O 1
ATOM 588 N N . SER A 1 76 ? 10.922 4.668 13.781 1 98.94 76 SER A N 1
ATOM 589 C CA . SER A 1 76 ? 9.656 4.152 14.281 1 98.94 76 SER A CA 1
ATOM 590 C C . SER A 1 76 ? 8.836 5.25 14.953 1 98.94 76 SER A C 1
ATOM 592 O O . SER A 1 76 ? 9.359 6.324 15.258 1 98.94 76 SER A O 1
ATOM 594 N N . CYS A 1 77 ? 7.547 5.023 15.109 1 98.88 77 CYS A N 1
ATOM 595 C CA . CYS A 1 77 ? 6.668 6.031 15.695 1 98.88 77 CYS A CA 1
ATOM 596 C C . CYS A 1 77 ? 5.504 5.379 16.422 1 98.88 77 CYS A C 1
ATOM 598 O O . CYS A 1 77 ? 4.922 4.406 15.938 1 98.88 77 CYS A O 1
ATOM 600 N N . SER A 1 78 ? 5.195 5.809 17.531 1 98.38 78 SER A N 1
ATOM 601 C CA . SER A 1 78 ? 4.039 5.457 18.359 1 98.38 78 SER A CA 1
ATOM 602 C C . SER A 1 78 ? 3.674 6.586 19.312 1 98.38 78 SER A C 1
ATOM 604 O O . SER A 1 78 ? 4.512 7.043 20.094 1 98.38 78 SER A O 1
ATOM 606 N N . HIS A 1 79 ? 2.471 7.012 19.266 1 96.56 79 HIS A N 1
ATOM 607 C CA . HIS A 1 79 ? 2.049 8.133 20.094 1 96.56 79 HIS A CA 1
ATOM 608 C C . HIS A 1 79 ? 2.232 7.824 21.578 1 96.56 79 HIS A C 1
ATOM 610 O O . HIS A 1 79 ? 2.883 8.586 22.297 1 96.56 79 HIS A O 1
ATOM 616 N N . SER A 1 80 ? 1.67 6.688 22.047 1 95.06 80 SER A N 1
ATOM 617 C CA . SER A 1 80 ? 1.763 6.297 23.438 1 95.06 80 SER A CA 1
ATOM 618 C C . SER A 1 80 ? 3.135 5.711 23.766 1 95.06 80 SER A C 1
ATOM 620 O O . SER A 1 80 ? 3.521 5.629 24.938 1 95.06 80 SER A O 1
ATOM 622 N N . GLY A 1 81 ? 3.795 5.266 22.703 1 97.69 81 GLY A N 1
ATOM 623 C CA . GLY A 1 81 ? 5.059 4.57 22.891 1 97.69 81 GLY A CA 1
ATOM 624 C C . GLY A 1 81 ? 4.891 3.158 23.422 1 97.69 81 GLY A C 1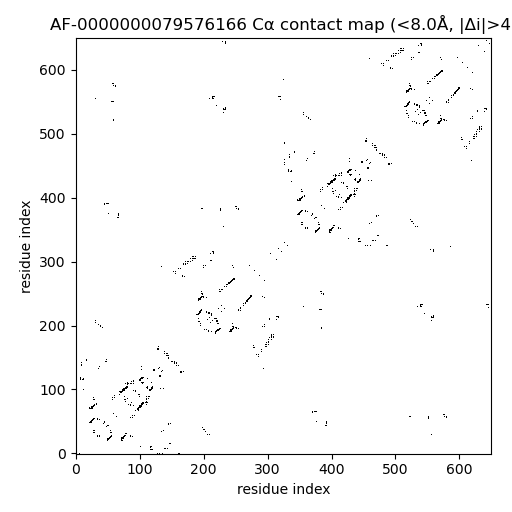
ATOM 625 O O . GLY A 1 81 ? 5.879 2.4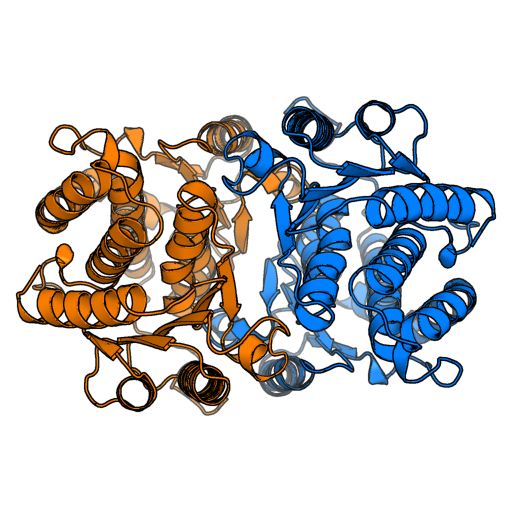61 23.672 1 97.69 81 GLY A O 1
ATOM 626 N N . ASN A 1 82 ? 3.65 2.705 23.516 1 96.81 82 ASN A N 1
ATOM 627 C CA . ASN A 1 82 ? 3.393 1.41 24.141 1 96.81 82 ASN A CA 1
ATOM 628 C C . ASN A 1 82 ? 2.961 0.37 23.109 1 96.81 82 ASN A C 1
ATOM 630 O O . ASN A 1 82 ? 2.656 -0.771 23.469 1 96.81 82 ASN A O 1
ATOM 634 N N . THR A 1 83 ? 2.879 0.735 21.828 1 97.25 83 THR A N 1
ATOM 635 C CA . THR A 1 83 ? 2.482 -0.232 20.812 1 97.25 83 THR A CA 1
ATOM 636 C C . THR A 1 83 ? 3.461 -1.401 20.766 1 97.25 83 THR A C 1
ATOM 638 O O . THR A 1 83 ? 4.598 -1.249 20.312 1 97.25 83 THR A O 1
ATOM 641 N N . PRO A 1 84 ? 2.994 -2.541 21.188 1 97.19 84 PRO A N 1
ATOM 642 C CA . PRO A 1 84 ? 3.932 -3.654 21.359 1 97.19 84 PRO A CA 1
ATOM 643 C C . PRO A 1 84 ? 4.652 -4.016 20.062 1 97.19 84 PRO A C 1
ATOM 645 O O . PRO A 1 84 ? 5.855 -4.297 20.078 1 97.19 84 PRO A O 1
ATOM 648 N N . GLU A 1 85 ? 3.934 -4.043 18.969 1 97.88 85 GLU A N 1
ATOM 649 C CA . GLU A 1 85 ? 4.523 -4.391 17.688 1 97.88 85 GLU A CA 1
ATOM 650 C C . GLU A 1 85 ? 5.66 -3.439 17.312 1 97.88 85 GLU A C 1
ATOM 652 O O . GLU A 1 85 ? 6.711 -3.871 16.844 1 97.88 85 GLU A O 1
ATOM 657 N N . THR A 1 86 ? 5.465 -2.143 17.578 1 98.81 86 THR A N 1
ATOM 658 C CA . THR A 1 86 ? 6.453 -1.131 17.219 1 98.81 86 THR A CA 1
ATOM 659 C C . THR A 1 86 ? 7.672 -1.223 18.141 1 98.81 86 THR A C 1
ATOM 661 O O . THR A 1 86 ? 8.805 -1.048 17.688 1 98.81 86 THR A O 1
ATOM 664 N N . VAL A 1 87 ? 7.383 -1.489 19.375 1 98.94 87 VAL A N 1
ATOM 665 C CA . VAL A 1 87 ? 8.469 -1.673 20.328 1 98.94 87 VAL A CA 1
ATOM 666 C C . VAL A 1 87 ? 9.344 -2.85 19.891 1 98.94 87 VAL A C 1
ATOM 668 O O . VAL A 1 87 ? 10.57 -2.723 19.812 1 98.94 87 VAL A O 1
ATOM 671 N N . GLU A 1 88 ? 8.695 -3.951 19.578 1 98.88 88 GLU A N 1
ATOM 672 C CA . GLU A 1 88 ? 9.43 -5.148 19.172 1 98.88 88 GLU A CA 1
ATOM 673 C C . GLU A 1 88 ? 10.195 -4.918 17.875 1 98.88 88 GLU A C 1
ATOM 675 O O . GLU A 1 88 ? 11.32 -5.398 17.719 1 98.88 88 GLU A O 1
ATOM 680 N N . ALA A 1 89 ? 9.594 -4.211 16.953 1 98.94 89 ALA A N 1
ATOM 681 C CA . ALA A 1 89 ? 10.25 -3.904 15.68 1 98.94 89 ALA A CA 1
ATOM 682 C C . ALA A 1 89 ? 11.516 -3.078 15.906 1 98.94 89 ALA A C 1
ATOM 684 O O . ALA A 1 89 ? 12.539 -3.311 15.258 1 98.94 89 ALA A O 1
ATOM 685 N N . THR A 1 90 ? 11.422 -2.156 16.797 1 98.94 90 THR A N 1
ATOM 686 C CA . THR A 1 90 ? 12.555 -1.287 17.094 1 98.94 90 THR A CA 1
ATOM 687 C C . THR A 1 90 ? 13.672 -2.068 17.781 1 98.94 90 THR A C 1
ATOM 689 O O . THR A 1 90 ? 14.844 -1.903 17.438 1 98.94 90 THR A O 1
ATOM 692 N N . LYS A 1 91 ? 13.266 -2.936 18.719 1 98.94 91 LYS A N 1
ATOM 693 C CA . LYS A 1 91 ? 14.25 -3.797 19.359 1 98.94 91 LYS A CA 1
ATOM 694 C C . LYS A 1 91 ? 14.938 -4.699 18.344 1 98.94 91 LYS A C 1
ATOM 696 O O . LYS A 1 91 ? 16.156 -4.875 18.391 1 98.94 91 LYS A O 1
ATOM 701 N N . LEU A 1 92 ? 14.195 -5.262 17.484 1 98.94 92 LEU A N 1
ATOM 702 C CA . LEU A 1 92 ? 14.742 -6.121 16.438 1 98.94 92 LEU A CA 1
ATOM 703 C C . LEU A 1 92 ? 15.734 -5.355 15.57 1 98.94 92 LEU A C 1
ATOM 705 O O . LEU A 1 92 ? 16.828 -5.855 15.289 1 98.94 92 LEU A O 1
ATOM 709 N N . ALA A 1 93 ? 15.336 -4.152 15.141 1 98.88 93 ALA A N 1
ATOM 710 C CA . ALA A 1 93 ? 16.219 -3.326 14.32 1 98.88 93 ALA A CA 1
ATOM 711 C C . ALA A 1 93 ? 17.547 -3.078 15.008 1 98.88 93 ALA A C 1
ATOM 713 O O . ALA A 1 93 ? 18.609 -3.203 14.391 1 98.88 93 ALA A O 1
ATOM 714 N N . ARG A 1 94 ? 17.453 -2.773 16.219 1 98.56 94 ARG A N 1
ATOM 715 C CA . ARG A 1 94 ? 18.656 -2.516 17.016 1 98.56 94 ARG A CA 1
ATOM 716 C C . ARG A 1 94 ? 19.516 -3.77 17.125 1 98.56 94 ARG A C 1
ATOM 718 O O . ARG A 1 94 ? 20.734 -3.697 17.031 1 98.56 94 ARG A O 1
ATOM 725 N N . SER A 1 95 ? 18.875 -4.871 17.328 1 98.69 95 SER A N 1
ATOM 726 C CA . SER A 1 95 ? 19.594 -6.137 17.453 1 98.69 95 SER A CA 1
ATOM 727 C C . SER A 1 95 ? 20.328 -6.484 16.156 1 98.69 95 SER A C 1
ATOM 729 O O . SER A 1 95 ? 21.312 -7.215 16.172 1 98.69 95 SER A O 1
ATOM 731 N N . LYS A 1 96 ? 19.906 -5.977 15.016 1 98.5 96 LYS A N 1
ATOM 732 C CA . LYS A 1 96 ? 20.531 -6.211 13.719 1 98.5 96 LYS A CA 1
ATOM 733 C C . LYS A 1 96 ? 21.609 -5.164 13.43 1 98.5 96 LYS A C 1
ATOM 735 O O . LYS A 1 96 ? 22.219 -5.168 12.352 1 98.5 96 LYS A O 1
ATOM 740 N N . GLY A 1 97 ? 21.781 -4.168 14.367 1 98.38 97 GLY A N 1
ATOM 741 C CA . GLY A 1 97 ? 22.844 -3.176 14.258 1 98.38 97 GLY A CA 1
ATOM 742 C C . GLY A 1 97 ? 22.391 -1.873 13.633 1 98.38 97 GLY A C 1
ATOM 743 O O . GLY A 1 97 ? 23.172 -0.933 13.5 1 98.38 97 GLY A O 1
ATOM 744 N N . ALA A 1 98 ? 21.141 -1.786 13.266 1 98.81 98 ALA A N 1
ATOM 745 C CA . ALA A 1 98 ? 20.625 -0.567 12.648 1 98.81 98 ALA A CA 1
ATOM 746 C C . ALA A 1 98 ? 20.625 0.592 13.641 1 98.81 98 ALA A C 1
ATOM 748 O O . ALA A 1 98 ? 20.5 0.383 14.852 1 98.81 98 ALA A O 1
ATOM 749 N N . LEU A 1 99 ? 20.828 1.785 13.125 1 98.88 99 LEU A N 1
ATOM 750 C CA . LEU A 1 99 ? 20.594 2.979 13.93 1 98.88 99 LEU A CA 1
ATOM 751 C C . LEU A 1 99 ? 19.094 3.227 14.102 1 98.88 99 LEU A C 1
ATOM 753 O O . LEU A 1 99 ? 18.359 3.26 13.117 1 98.88 99 LEU A O 1
ATOM 757 N N . THR A 1 100 ? 18.641 3.328 15.32 1 98.94 100 THR A N 1
ATOM 758 C CA . THR A 1 100 ? 17.203 3.42 15.57 1 98.94 100 THR A CA 1
ATOM 759 C C . THR A 1 100 ? 16.844 4.797 16.109 1 98.94 100 THR A C 1
ATOM 761 O O . THR A 1 100 ? 17.406 5.246 17.109 1 98.94 100 THR A O 1
ATOM 764 N N . ILE A 1 101 ? 15.922 5.492 15.406 1 98.94 101 ILE A N 1
ATOM 765 C CA . ILE A 1 101 ? 15.281 6.73 15.836 1 98.94 101 ILE A CA 1
ATOM 766 C C . ILE A 1 101 ? 13.789 6.488 16.062 1 98.94 101 ILE A C 1
ATOM 768 O O . ILE A 1 101 ? 13.133 5.832 15.258 1 98.94 101 ILE A O 1
ATOM 772 N N . CYS A 1 102 ? 13.242 6.914 17.188 1 98.88 102 CYS A N 1
ATOM 773 C CA . CYS A 1 102 ? 11.797 6.785 17.344 1 98.88 102 CYS A CA 1
ATOM 774 C C . CYS A 1 102 ? 11.164 8.133 17.672 1 98.88 102 CYS A C 1
ATOM 776 O O . CYS A 1 102 ? 11.828 9.023 18.203 1 98.88 102 CYS A O 1
ATOM 778 N N . LEU A 1 103 ? 9.961 8.312 17.266 1 98.88 103 LEU A N 1
ATOM 779 C CA . LEU A 1 103 ? 9.117 9.438 17.656 1 98.88 103 LEU A CA 1
ATOM 780 C C . LEU A 1 103 ? 8.016 9 18.609 1 98.88 103 LEU A C 1
ATOM 782 O O . LEU A 1 103 ? 7.297 8.031 18.328 1 98.88 103 LEU A O 1
ATOM 786 N N . SER A 1 104 ? 7.891 9.656 19.688 1 98.44 104 SER A N 1
ATOM 787 C CA . SER A 1 104 ? 6.844 9.344 20.656 1 98.44 104 SER A CA 1
ATOM 788 C C . SER A 1 104 ? 6.457 10.578 21.469 1 98.44 104 SER A C 1
ATOM 790 O O . SER A 1 104 ? 7.285 11.461 21.703 1 98.44 104 SER A O 1
ATOM 792 N N . ASN A 1 105 ? 5.223 10.648 21.828 1 97.81 105 ASN A N 1
ATOM 793 C CA . ASN A 1 105 ? 4.785 11.688 22.75 1 97.81 105 ASN A CA 1
ATOM 794 C C . ASN A 1 105 ? 5.188 11.359 24.188 1 97.81 105 ASN A C 1
ATOM 796 O O . ASN A 1 105 ? 5.594 12.242 24.938 1 97.81 105 ASN A O 1
ATOM 800 N N . LEU A 1 106 ? 5.098 10.102 24.547 1 97.56 106 LEU A N 1
ATOM 801 C CA . LEU A 1 106 ? 5.41 9.695 25.906 1 97.56 106 LEU A CA 1
ATOM 802 C C . LEU A 1 106 ? 6.895 9.383 26.062 1 97.56 106 LEU A C 1
ATOM 804 O O . LEU A 1 106 ? 7.387 8.406 25.484 1 97.56 106 LEU A O 1
ATOM 808 N N . GLU A 1 107 ? 7.547 10.172 26.906 1 97.06 107 GLU A N 1
ATOM 809 C CA . GLU A 1 107 ? 8.945 9.922 27.219 1 97.06 107 GLU A CA 1
ATOM 810 C C . GLU A 1 107 ? 9.094 8.766 28.219 1 97.06 107 GLU A C 1
ATOM 812 O O . GLU A 1 107 ? 8.234 8.578 29.078 1 97.06 107 GLU A O 1
ATOM 817 N N . GLY A 1 108 ? 10.078 8.023 28 1 98.06 108 GLY A N 1
ATOM 818 C CA . GLY A 1 108 ? 10.344 6.918 28.906 1 98.06 108 GLY A CA 1
ATOM 819 C C . GLY A 1 108 ? 9.461 5.711 28.656 1 98.06 108 GLY A C 1
ATOM 820 O O . GLY A 1 108 ? 9.461 4.758 29.438 1 98.06 108 GLY A O 1
ATOM 821 N N . SER A 1 109 ? 8.656 5.789 27.625 1 98.38 109 SER A N 1
ATOM 822 C CA . SER A 1 109 ? 7.836 4.648 27.234 1 98.38 109 SER A CA 1
ATOM 823 C C . SER A 1 109 ? 8.695 3.484 26.75 1 98.38 109 SER A C 1
ATOM 825 O O . SER A 1 109 ? 9.898 3.646 26.516 1 98.38 109 SER A O 1
ATOM 827 N N . PRO A 1 110 ? 8.094 2.316 26.609 1 98.81 110 PRO A N 1
ATOM 828 C CA . PRO A 1 110 ? 8.844 1.168 26.094 1 98.81 110 PRO A CA 1
ATOM 829 C C . PRO A 1 110 ? 9.516 1.451 24.75 1 98.81 110 PRO A C 1
ATOM 831 O O . PRO A 1 110 ? 10.656 1.043 24.531 1 98.81 110 PRO A O 1
ATOM 834 N N . LEU A 1 111 ? 8.836 2.154 23.875 1 98.88 111 LEU A N 1
ATOM 835 C CA . LEU A 1 111 ? 9.438 2.494 22.594 1 98.88 111 LEU A CA 1
ATOM 836 C C . LEU A 1 111 ? 10.609 3.449 22.766 1 98.88 111 LEU A C 1
ATOM 838 O O . LEU A 1 111 ? 11.648 3.291 22.125 1 98.88 111 LEU A O 1
ATOM 842 N N . TRP A 1 112 ? 10.391 4.449 23.641 1 98.56 112 TRP A N 1
ATOM 843 C CA . TRP A 1 112 ? 11.43 5.422 23.969 1 98.56 112 TRP A CA 1
ATOM 844 C C . TRP A 1 112 ? 12.703 4.727 24.438 1 98.56 112 TRP A C 1
ATOM 846 O O . TRP A 1 112 ? 13.805 5.09 24.031 1 98.56 112 TRP A O 1
ATOM 856 N N . GLU A 1 113 ? 12.523 3.688 25.188 1 98.69 113 GLU A N 1
ATOM 857 C CA . GLU A 1 113 ? 13.656 2.953 25.75 1 98.69 113 GLU A CA 1
ATOM 858 C C . GLU A 1 113 ? 14.273 2.012 24.719 1 98.69 113 GLU A C 1
ATOM 860 O O . GLU A 1 113 ? 15.469 1.725 24.766 1 98.69 113 GLU A O 1
ATOM 865 N N . ALA A 1 114 ? 13.453 1.583 23.797 1 98.88 114 ALA A N 1
ATOM 866 C CA . ALA A 1 114 ? 13.922 0.625 22.797 1 98.88 114 ALA A CA 1
ATOM 867 C C . ALA A 1 114 ? 14.805 1.306 21.766 1 98.88 114 ALA A C 1
ATOM 869 O O . ALA A 1 114 ? 15.727 0.69 21.219 1 98.88 114 ALA A O 1
ATOM 870 N N . ALA A 1 115 ? 14.602 2.539 21.438 1 98.81 115 ALA A N 1
ATOM 871 C CA . ALA A 1 115 ? 15.328 3.248 20.391 1 98.81 115 ALA A CA 1
ATOM 872 C C . ALA A 1 115 ? 16.625 3.844 20.922 1 98.81 115 ALA A C 1
ATOM 874 O O . ALA A 1 115 ? 16.703 4.266 22.078 1 98.81 115 ALA A O 1
ATOM 875 N N . GLU A 1 116 ? 17.641 3.93 20.094 1 98.81 116 GLU A N 1
ATOM 876 C CA . GLU A 1 116 ? 18.891 4.574 20.469 1 98.81 116 GLU A CA 1
ATOM 877 C C . GLU A 1 116 ? 18.734 6.09 20.562 1 98.81 116 GLU A C 1
ATOM 879 O O . GLU A 1 116 ? 19.328 6.73 21.422 1 98.81 116 GLU A O 1
ATOM 884 N N . TYR A 1 117 ? 17.938 6.672 19.703 1 98.88 117 TYR A N 1
ATOM 885 C CA . TYR A 1 117 ? 17.766 8.117 19.625 1 98.88 117 TYR A CA 1
ATOM 886 C C . TYR A 1 117 ? 16.281 8.477 19.625 1 98.88 117 TYR A C 1
ATOM 888 O O . TYR A 1 117 ? 15.68 8.656 18.562 1 98.88 117 TYR A O 1
ATOM 896 N N . PRO A 1 118 ? 15.688 8.617 20.719 1 98.75 118 PRO A N 1
ATOM 897 C CA . PRO A 1 118 ? 14.273 9 20.797 1 98.75 118 PRO A CA 1
ATOM 898 C C . PRO A 1 118 ? 14.055 10.492 20.562 1 98.75 118 PRO A C 1
ATOM 900 O O . PRO A 1 118 ? 14.867 11.32 20.984 1 98.75 118 PRO A O 1
ATOM 903 N N . VAL A 1 119 ? 13.031 10.812 19.859 1 98.81 119 VAL A N 1
ATOM 904 C CA . VAL A 1 119 ? 12.602 12.18 19.594 1 98.81 119 VAL A CA 1
ATOM 905 C C . VAL A 1 119 ? 11.18 12.391 20.094 1 98.81 119 VAL A C 1
ATOM 907 O O . VAL A 1 119 ? 10.258 11.68 19.688 1 98.81 119 VAL A O 1
ATOM 910 N N . HIS A 1 120 ? 11.039 13.391 20.906 1 98.5 120 HIS A N 1
ATOM 911 C CA . HIS A 1 120 ? 9.742 13.727 21.5 1 98.5 120 HIS A CA 1
ATOM 912 C C . HIS A 1 120 ? 8.953 14.648 20.578 1 98.5 120 HIS A C 1
ATOM 914 O O . HIS A 1 120 ? 9.523 15.523 19.922 1 98.5 120 HIS A O 1
ATOM 920 N N . TYR A 1 121 ? 7.641 14.398 20.484 1 98.12 121 TYR A N 1
ATOM 921 C CA . TYR A 1 121 ? 6.766 15.438 19.953 1 98.12 121 TYR A CA 1
ATOM 922 C C . TYR A 1 121 ? 5.637 15.75 20.922 1 98.12 121 TYR A C 1
ATOM 924 O O . TYR A 1 121 ? 5.219 14.891 21.703 1 98.12 121 TYR A O 1
ATOM 932 N N . ASP A 1 122 ? 5.199 17 20.859 1 97.62 122 ASP A N 1
ATOM 933 C CA . ASP A 1 122 ? 4.113 17.453 21.734 1 97.62 122 ASP A CA 1
ATOM 934 C C . ASP A 1 122 ? 2.752 17.109 21.141 1 97.62 122 ASP A C 1
ATOM 936 O O . ASP A 1 122 ? 2.66 16.703 19.984 1 97.62 122 ASP A O 1
ATOM 940 N N . TRP A 1 123 ? 1.811 17.203 22.047 1 95.38 123 TRP A N 1
ATOM 941 C CA . TRP A 1 123 ? 0.427 16.953 21.656 1 95.38 123 TRP A CA 1
ATOM 942 C C . TRP A 1 123 ? -0.53 17.844 22.438 1 95.38 123 TRP A C 1
ATOM 944 O O . TRP A 1 123 ? -0.227 18.25 23.562 1 95.38 123 TRP A O 1
ATOM 954 N N . GLY A 1 124 ? -1.724 18.172 21.812 1 91.5 124 GLY A N 1
ATOM 955 C CA . GLY A 1 124 ? -2.725 19 22.469 1 91.5 124 GLY A CA 1
ATOM 956 C C . GLY A 1 124 ? -3.102 20.219 21.656 1 91.5 124 GLY A C 1
ATOM 957 O O . GLY A 1 124 ? -2.385 20.609 20.719 1 91.5 124 GLY A O 1
ATOM 958 N N . LYS A 1 125 ? -4.129 20.984 22.031 1 88.06 125 LYS A N 1
ATOM 959 C CA . LYS A 1 125 ? -4.699 22.094 21.266 1 88.06 125 LYS A CA 1
ATOM 960 C C . LYS A 1 125 ? -3.846 23.359 21.406 1 88.06 125 LYS A C 1
ATOM 962 O O . LYS A 1 125 ? -3.838 24.203 20.516 1 88.06 125 LYS A O 1
ATOM 967 N N . GLU A 1 126 ? -3.094 23.359 22.406 1 92.31 126 GLU A N 1
ATOM 968 C CA . GLU A 1 126 ? -2.369 24.578 22.719 1 92.31 126 GLU A CA 1
ATOM 969 C C . GLU A 1 126 ? -0.925 24.516 22.234 1 92.31 126 GLU A C 1
ATOM 971 O O . GLU A 1 126 ? -0.169 25.469 22.359 1 92.31 126 GLU A O 1
ATOM 976 N N . VAL A 1 127 ? -0.607 23.391 21.672 1 95.25 127 VAL A N 1
ATOM 977 C CA . VAL A 1 127 ? 0.768 23.172 21.25 1 95.25 127 VAL A CA 1
ATOM 978 C C . VAL A 1 127 ? 0.948 23.672 19.812 1 95.25 127 VAL A C 1
ATOM 980 O O . VAL A 1 127 ? 0.065 23.484 18.969 1 95.25 127 VAL A O 1
ATOM 983 N N . SER A 1 128 ? 2.094 24.312 19.594 1 96.12 128 SER A N 1
ATOM 984 C CA . SER A 1 128 ? 2.43 24.734 18.234 1 96.12 128 SER A CA 1
ATOM 985 C C . SER A 1 128 ? 2.484 23.531 17.297 1 96.12 128 SER A C 1
ATOM 987 O O . SER A 1 128 ? 3 22.469 17.656 1 96.12 128 SER A O 1
ATOM 989 N N . ASP A 1 129 ? 1.993 23.719 16.078 1 96.69 129 ASP A N 1
ATOM 990 C CA . ASP A 1 129 ? 1.945 22.609 15.133 1 96.69 129 ASP A CA 1
ATOM 991 C C . ASP A 1 129 ? 3.352 22.172 14.727 1 96.69 129 ASP A C 1
ATOM 993 O O . ASP A 1 129 ? 3.568 21.016 14.367 1 96.69 129 ASP A O 1
ATOM 997 N N . SER A 1 130 ? 4.32 23.078 14.773 1 96 130 SER A N 1
ATOM 998 C CA . SER A 1 130 ? 5.699 22.719 14.477 1 96 130 SER A CA 1
ATOM 999 C C . SER A 1 130 ? 6.25 21.734 15.508 1 96 130 SER A C 1
ATOM 1001 O O . SER A 1 130 ? 7.242 21.047 15.258 1 96 130 SER A O 1
ATOM 1003 N N . ASP A 1 131 ? 5.559 21.656 16.688 1 97.81 131 ASP A N 1
ATOM 1004 C CA . ASP A 1 131 ? 6.016 20.797 17.766 1 97.81 131 ASP A CA 1
ATOM 1005 C C . ASP A 1 131 ? 5.176 19.516 17.844 1 97.81 131 ASP A C 1
ATOM 1007 O O . ASP A 1 131 ? 5.445 18.641 18.656 1 97.81 131 ASP A O 1
ATOM 1011 N N . LYS A 1 132 ? 4.199 19.422 17.016 1 97.5 132 LYS A N 1
ATOM 1012 C CA . LYS A 1 132 ? 3.379 18.203 16.953 1 97.5 132 LYS A CA 1
ATOM 1013 C C . LYS A 1 132 ? 4.02 17.156 16.062 1 97.5 132 LYS A C 1
ATOM 1015 O O . LYS A 1 132 ? 5.102 17.359 15.516 1 97.5 132 LYS A O 1
ATOM 1020 N N . ASN A 1 133 ? 3.426 16 15.992 1 97.56 133 ASN A N 1
ATOM 1021 C CA . ASN A 1 133 ? 4.035 14.82 15.398 1 97.56 133 ASN A CA 1
ATOM 1022 C C . ASN A 1 133 ? 4.477 15.078 13.961 1 97.56 133 ASN A C 1
ATOM 1024 O O . ASN A 1 133 ? 5.598 14.75 13.578 1 97.56 133 ASN A O 1
ATOM 1028 N N . LYS A 1 134 ? 3.666 15.727 13.141 1 98 134 LYS A N 1
ATOM 1029 C CA . LYS A 1 134 ? 4.035 15.953 11.75 1 98 134 LYS A CA 1
ATOM 1030 C C . LYS A 1 134 ? 5.129 17.016 11.625 1 98 134 LYS A C 1
ATOM 1032 O O . LYS A 1 134 ? 6.035 16.875 10.805 1 98 134 LYS A O 1
ATOM 1037 N N . GLY A 1 135 ? 5 18.109 12.414 1 98.25 135 GLY A N 1
ATOM 1038 C CA . GLY A 1 135 ? 6.078 19.078 12.422 1 98.25 135 GLY A CA 1
ATOM 1039 C C . GLY A 1 135 ? 7.426 18.484 12.781 1 98.25 135 GLY A C 1
ATOM 1040 O O . GLY A 1 135 ? 8.422 18.734 12.109 1 98.25 135 GLY A O 1
ATOM 1041 N N . ILE A 1 136 ? 7.418 17.656 13.758 1 98.56 136 ILE A N 1
ATOM 1042 C CA . ILE A 1 136 ? 8.648 17.031 14.25 1 98.56 136 ILE A CA 1
ATOM 1043 C C . ILE A 1 136 ? 9.156 16.016 13.227 1 98.56 136 ILE A C 1
ATOM 1045 O O . ILE A 1 136 ? 10.359 15.961 12.953 1 98.56 136 ILE A O 1
ATOM 1049 N N . LEU A 1 137 ? 8.266 15.242 12.688 1 98.69 137 LEU A N 1
ATOM 1050 C CA . LEU A 1 137 ? 8.688 14.281 11.68 1 98.69 137 LEU A CA 1
ATOM 1051 C C . LEU A 1 137 ? 9.344 15 10.5 1 98.69 137 LEU A C 1
ATOM 1053 O O . LEU A 1 137 ? 10.438 14.617 10.07 1 98.69 137 LEU A O 1
ATOM 1057 N N . TYR A 1 138 ? 8.664 16.016 9.953 1 98.81 138 TYR A N 1
ATOM 1058 C CA . TYR A 1 138 ? 9.203 16.719 8.789 1 98.81 138 TYR A CA 1
ATOM 1059 C C . TYR A 1 138 ? 10.516 17.406 9.125 1 98.81 138 TYR A C 1
ATOM 1061 O O . TYR A 1 138 ? 11.43 17.469 8.297 1 98.81 138 TYR A O 1
ATOM 1069 N N . GLY A 1 139 ? 10.578 17.953 10.359 1 98.75 139 GLY A N 1
ATOM 1070 C CA . GLY A 1 139 ? 11.859 18.484 10.805 1 98.75 139 GLY A CA 1
ATOM 1071 C C . GLY A 1 139 ? 12.969 17.453 10.789 1 98.75 139 GLY A C 1
ATOM 1072 O O . GLY A 1 139 ? 14.078 17.719 10.328 1 98.75 139 GLY A O 1
ATOM 1073 N N . LEU A 1 140 ? 12.68 16.281 11.305 1 98.88 140 LEU A N 1
ATOM 1074 C CA . LEU A 1 140 ? 13.641 15.188 11.289 1 98.88 140 LEU A CA 1
ATOM 1075 C C . LEU A 1 140 ? 14.023 14.812 9.859 1 98.88 140 LEU A C 1
ATOM 1077 O O . LEU A 1 140 ? 15.203 14.648 9.555 1 98.88 140 LEU A O 1
ATOM 1081 N N . LEU A 1 141 ? 13.023 14.703 8.977 1 98.88 141 LEU A N 1
ATOM 1082 C CA . LEU A 1 141 ? 13.242 14.281 7.598 1 98.88 141 LEU A CA 1
ATOM 1083 C C . LEU A 1 141 ? 14.102 15.297 6.844 1 98.88 141 LEU A C 1
ATOM 1085 O O . LEU A 1 141 ? 15.047 14.922 6.152 1 98.88 141 LEU A O 1
ATOM 1089 N N . PHE A 1 142 ? 13.758 16.594 6.992 1 98.88 142 PHE A N 1
ATOM 1090 C CA . PHE A 1 142 ? 14.555 17.625 6.348 1 98.88 142 PHE A CA 1
ATOM 1091 C C . PHE A 1 142 ? 15.992 17.594 6.855 1 98.88 142 PHE A C 1
ATOM 1093 O O . PHE A 1 142 ? 16.938 17.734 6.074 1 98.88 142 PHE A O 1
ATOM 1100 N N . SER A 1 143 ? 16.156 17.375 8.125 1 98.81 143 SER A N 1
ATOM 1101 C CA . SER A 1 143 ? 17.484 17.344 8.719 1 98.81 143 SER A CA 1
ATOM 1102 C C . SER A 1 143 ? 18.266 16.125 8.242 1 98.81 143 SER A C 1
ATOM 1104 O O . SER A 1 143 ? 19.469 16.234 7.934 1 98.81 143 SER A O 1
ATOM 1106 N N . LEU A 1 144 ? 17.656 15.016 8.211 1 98.88 144 LEU A N 1
ATOM 1107 C CA . LEU A 1 144 ? 18.312 13.805 7.723 1 98.88 144 LEU A CA 1
ATOM 1108 C C . LEU A 1 144 ? 18.719 13.969 6.262 1 98.88 144 LEU A C 1
ATOM 1110 O O . LEU A 1 144 ? 19.812 13.586 5.871 1 98.88 144 LEU A O 1
ATOM 1114 N N . LEU A 1 145 ? 17.781 14.523 5.445 1 98.75 145 LEU A N 1
ATOM 1115 C CA . LEU A 1 145 ? 18.062 14.703 4.023 1 98.75 145 LEU A CA 1
ATOM 1116 C C . LEU A 1 145 ? 19.172 15.719 3.807 1 98.75 145 LEU A C 1
ATOM 1118 O O . LEU A 1 145 ? 19.922 15.625 2.834 1 98.75 145 LEU A O 1
ATOM 1122 N N . SER A 1 146 ? 19.312 16.703 4.738 1 98.31 146 SER A N 1
ATOM 1123 C CA . SER A 1 146 ? 20.391 17.672 4.641 1 98.31 146 SER A CA 1
ATOM 1124 C C . SER A 1 146 ? 21.75 16.984 4.707 1 98.31 146 SER A C 1
ATOM 1126 O O . SER A 1 146 ? 22.734 17.5 4.176 1 98.31 146 SER A O 1
ATOM 1128 N N . VAL A 1 147 ? 21.797 15.773 5.32 1 97.94 147 VAL A N 1
ATOM 1129 C CA . VAL A 1 147 ? 23.047 15.031 5.477 1 97.94 147 VAL A CA 1
ATOM 1130 C C . VAL A 1 147 ? 23.141 13.953 4.398 1 97.94 147 VAL A C 1
ATOM 1132 O O . VAL A 1 147 ? 24.219 13.758 3.811 1 97.94 147 VAL A O 1
ATOM 1135 N N . LEU A 1 148 ? 22.094 13.359 4.047 1 98.19 148 LEU A N 1
ATOM 1136 C CA . LEU A 1 148 ? 22.109 12.164 3.209 1 98.19 148 LEU A CA 1
ATOM 1137 C C . LEU A 1 148 ? 21.906 12.523 1.742 1 98.19 148 LEU A C 1
ATOM 1139 O O . LEU A 1 148 ? 22.266 11.75 0.851 1 98.19 148 LEU A O 1
ATOM 1143 N N . ALA A 1 149 ? 21.25 13.648 1.526 1 98.06 149 ALA A N 1
ATOM 1144 C CA . ALA A 1 149 ? 21 14.195 0.197 1 98.06 149 ALA A CA 1
ATOM 1145 C C . ALA A 1 149 ? 21.031 15.727 0.224 1 98.06 149 ALA A C 1
ATOM 1147 O O . ALA A 1 149 ? 20 16.375 -0.027 1 98.06 149 ALA A O 1
ATOM 1148 N N . PRO A 1 150 ? 22.203 16.281 0.38 1 98 150 PRO A N 1
ATOM 1149 C CA . PRO A 1 150 ? 22.297 17.703 0.669 1 98 150 PRO A CA 1
ATOM 1150 C C . PRO A 1 150 ? 21.719 18.578 -0.442 1 98 150 PRO A C 1
ATOM 1152 O O . PRO A 1 150 ? 21.969 18.312 -1.624 1 98 150 PRO A O 1
ATOM 1155 N N . ASP A 1 151 ? 20.938 19.469 -0.099 1 98.25 151 ASP A N 1
ATOM 1156 C CA . ASP A 1 151 ? 20.328 20.516 -0.913 1 98.25 151 ASP A CA 1
ATOM 1157 C C . ASP A 1 151 ? 20 21.75 -0.072 1 98.25 151 ASP A C 1
ATOM 1159 O O . ASP A 1 151 ? 19.516 21.625 1.057 1 98.25 151 ASP A O 1
ATOM 1163 N N . ALA A 1 152 ? 20.25 22.875 -0.58 1 98 152 ALA A N 1
ATOM 1164 C CA . ALA A 1 152 ? 20.047 24.125 0.146 1 98 152 ALA A CA 1
ATOM 1165 C C . ALA A 1 152 ? 18.578 24.312 0.526 1 98 152 ALA A C 1
ATOM 1167 O O . ALA A 1 152 ? 18.25 25.031 1.475 1 98 152 ALA A O 1
ATOM 1168 N N . LYS A 1 153 ? 17.656 23.656 -0.126 1 98.38 153 LYS A N 1
ATOM 1169 C CA . LYS A 1 153 ? 16.234 23.844 0.101 1 98.38 153 LYS A CA 1
ATOM 1170 C C . LYS A 1 153 ? 15.82 23.344 1.479 1 98.38 153 LYS A C 1
ATOM 1172 O O . LYS A 1 153 ? 14.789 23.75 2.016 1 98.38 153 LYS A O 1
ATOM 1177 N N . TRP A 1 154 ? 16.641 22.391 1.992 1 98.62 154 TRP A N 1
ATOM 1178 C CA . TRP A 1 154 ? 16.234 21.797 3.262 1 98.62 154 TRP A CA 1
ATOM 1179 C C . TRP A 1 154 ? 16.281 22.828 4.383 1 98.62 154 TRP A C 1
ATOM 1181 O O . TRP A 1 154 ? 15.43 22.812 5.281 1 98.62 154 TRP A O 1
ATOM 1191 N N . ASP A 1 155 ? 17.25 23.75 4.301 1 98.19 155 ASP A N 1
ATOM 1192 C CA . ASP A 1 155 ? 17.281 24.828 5.277 1 98.19 155 ASP A CA 1
ATOM 1193 C C . ASP A 1 155 ? 16.062 25.719 5.16 1 98.19 155 ASP A C 1
ATOM 1195 O O . ASP A 1 155 ? 15.508 26.172 6.172 1 98.19 155 ASP A O 1
ATOM 1199 N N . VAL A 1 156 ? 15.672 25.938 3.945 1 98.56 156 VAL A N 1
ATOM 1200 C CA . VAL A 1 156 ? 14.484 26.75 3.689 1 98.56 156 VAL A CA 1
ATOM 1201 C C . VAL A 1 156 ? 13.25 26.031 4.234 1 98.56 156 VAL A C 1
ATOM 1203 O O . VAL A 1 156 ? 12.43 26.625 4.934 1 98.56 156 VAL A O 1
ATOM 1206 N N . CYS A 1 157 ? 13.148 24.75 3.971 1 98.69 157 CYS A N 1
ATOM 1207 C CA . CYS A 1 157 ? 12.008 23.953 4.414 1 98.69 157 CYS A CA 1
ATOM 1208 C C . CYS A 1 157 ? 11.914 23.938 5.934 1 98.69 157 CYS A C 1
ATOM 1210 O O . CYS A 1 157 ? 10.82 24.062 6.492 1 98.69 157 CYS A O 1
ATOM 1212 N N . LEU A 1 158 ? 13.078 23.797 6.582 1 98.38 158 LEU A N 1
ATOM 1213 C CA . LEU A 1 158 ? 13.109 23.781 8.039 1 98.38 158 LEU A CA 1
ATOM 1214 C C . LEU A 1 158 ? 12.57 25.094 8.609 1 98.38 158 LEU A C 1
ATOM 1216 O O . LEU A 1 158 ? 11.781 25.094 9.555 1 98.38 158 LEU A O 1
ATOM 1220 N N . LYS A 1 159 ? 12.93 26.141 8.016 1 97.88 159 LYS A N 1
ATOM 1221 C CA . LYS A 1 159 ? 12.492 27.453 8.477 1 97.88 159 LYS A CA 1
ATOM 1222 C C . LYS A 1 159 ? 10.984 27.625 8.305 1 97.88 159 LYS A C 1
ATOM 1224 O O . LYS A 1 159 ? 10.312 28.203 9.164 1 97.88 159 LYS A O 1
ATOM 1229 N N . GLU A 1 160 ? 10.461 27.109 7.223 1 98.44 160 GLU A N 1
ATOM 1230 C CA . GLU A 1 160 ? 9.047 27.297 6.887 1 98.44 160 GLU A CA 1
ATOM 1231 C C . GLU A 1 160 ? 8.141 26.531 7.844 1 98.44 160 GLU A C 1
ATOM 1233 O O . GLU A 1 160 ? 6.949 26.828 7.945 1 98.44 160 GLU A O 1
ATOM 1238 N N . LEU A 1 161 ? 8.672 25.5 8.57 1 98.06 161 LEU A N 1
ATOM 1239 C CA . LEU A 1 161 ? 7.871 24.75 9.531 1 98.06 161 LEU A CA 1
ATOM 1240 C C . LEU A 1 161 ? 7.375 25.656 10.656 1 98.06 161 LEU A C 1
ATOM 1242 O O . LEU A 1 161 ? 6.371 25.344 11.305 1 98.06 161 LEU A O 1
ATOM 1246 N N . GLU A 1 162 ? 8.031 26.734 10.891 1 96.75 162 GLU A N 1
ATOM 1247 C CA . GLU A 1 162 ? 7.676 27.672 11.961 1 96.75 162 GLU A CA 1
ATOM 1248 C C . GLU A 1 162 ? 6.336 28.344 11.68 1 96.75 162 GLU A C 1
ATOM 1250 O O . GLU A 1 162 ? 5.699 28.875 12.586 1 96.75 162 GLU A O 1
ATOM 1255 N N . LYS A 1 163 ? 5.934 28.328 10.477 1 98.12 163 LYS A N 1
ATOM 1256 C CA . LYS A 1 163 ? 4.707 29 10.062 1 98.12 163 LYS A CA 1
ATOM 1257 C C . LYS A 1 163 ? 3.5 28.078 10.203 1 98.12 163 LYS A C 1
ATOM 1259 O O . LYS A 1 163 ? 2.363 28.5 9.969 1 98.12 163 LYS A O 1
ATOM 1264 N N . LEU A 1 164 ? 3.672 26.844 10.617 1 98.25 164 LEU A N 1
ATOM 1265 C CA . LEU A 1 164 ? 2.641 25.812 10.531 1 98.25 164 LEU A CA 1
ATOM 1266 C C . LEU A 1 164 ? 1.439 26.188 11.398 1 98.25 164 LEU A C 1
ATOM 1268 O O . LEU A 1 164 ? 0.294 25.953 11.008 1 98.25 164 LEU A O 1
ATOM 1272 N N . THR A 1 165 ? 1.696 26.703 12.578 1 98.19 165 THR A N 1
ATOM 1273 C CA . THR A 1 165 ? 0.601 26.984 13.5 1 98.19 165 THR A CA 1
ATOM 1274 C C . THR A 1 165 ? -0.34 28.031 12.922 1 98.19 165 THR A C 1
ATOM 1276 O O . THR A 1 165 ? -1.56 27.844 12.922 1 98.19 165 THR A O 1
ATOM 1279 N N . ASP A 1 166 ? 0.239 29.062 12.406 1 98.06 166 ASP A N 1
ATOM 1280 C CA . ASP A 1 166 ? -0.563 30.125 11.797 1 98.06 166 ASP A CA 1
ATOM 1281 C C . ASP A 1 166 ? -1.283 29.609 10.547 1 98.06 166 ASP A C 1
ATOM 1283 O O . ASP A 1 166 ? -2.467 29.891 10.352 1 98.06 166 ASP A O 1
ATOM 1287 N N . LEU A 1 167 ? -0.564 28.891 9.742 1 98.62 167 LEU A N 1
ATOM 1288 C CA . LEU A 1 167 ? -1.131 28.344 8.508 1 98.62 167 LEU A CA 1
ATOM 1289 C C . LEU A 1 167 ? -2.256 27.359 8.805 1 98.62 167 LEU A C 1
ATOM 1291 O O . LEU A 1 167 ? -3.254 27.312 8.086 1 98.62 167 LEU A O 1
ATOM 1295 N N . SER A 1 168 ? -2.068 26.578 9.828 1 98.38 168 SER A N 1
ATOM 1296 C CA . SER A 1 168 ? -3.1 25.625 10.25 1 98.38 168 SER A CA 1
ATOM 1297 C C . SER A 1 168 ? -4.371 26.344 10.68 1 98.38 168 SER A C 1
ATOM 1299 O O . SER A 1 168 ? -5.477 25.953 10.305 1 98.38 168 SER A O 1
ATOM 1301 N N . ALA A 1 169 ? -4.176 27.375 11.508 1 98.06 169 ALA A N 1
ATOM 1302 C CA . ALA A 1 169 ? -5.324 28.172 11.945 1 98.06 169 ALA A CA 1
ATOM 1303 C C . ALA A 1 169 ? -6.059 28.781 10.758 1 98.06 169 ALA A C 1
ATOM 1305 O O . ALA A 1 169 ? -7.289 28.781 10.711 1 98.06 169 ALA A O 1
ATOM 1306 N N . GLN A 1 170 ? -5.32 29.281 9.844 1 98.44 170 GLN A N 1
ATOM 1307 C CA . GLN A 1 170 ? -5.891 29.891 8.641 1 98.44 170 GLN A CA 1
ATOM 1308 C C . GLN A 1 170 ? -6.648 28.859 7.812 1 98.44 170 GLN A C 1
ATOM 1310 O O . GLN A 1 170 ? -7.742 29.141 7.316 1 98.44 170 GLN A O 1
ATOM 1315 N N . ALA A 1 171 ? -6.09 27.688 7.641 1 98.56 171 ALA A N 1
ATOM 1316 C CA . ALA A 1 171 ? -6.719 26.625 6.859 1 98.56 171 ALA A CA 1
ATOM 1317 C C . ALA A 1 171 ? -8.031 26.172 7.5 1 98.56 171 ALA A C 1
ATOM 1319 O O . ALA A 1 171 ? -9.039 26 6.812 1 98.56 171 ALA A O 1
ATOM 1320 N N . LYS A 1 172 ? -8.016 25.984 8.828 1 98.25 172 LYS A N 1
ATOM 1321 C CA . LYS A 1 172 ? -9.234 25.594 9.539 1 98.25 172 LYS A CA 1
ATOM 1322 C C . LYS A 1 172 ? -10.336 26.641 9.328 1 98.25 172 LYS A C 1
ATOM 1324 O O . LYS A 1 172 ? -11.492 26.281 9.062 1 98.25 172 LYS A O 1
ATOM 1329 N N . ALA A 1 173 ? -9.922 27.875 9.5 1 98.44 173 ALA A N 1
ATOM 1330 C CA . ALA A 1 173 ? -10.891 28.953 9.32 1 98.44 173 ALA A CA 1
ATOM 1331 C C . ALA A 1 173 ? -11.453 28.953 7.902 1 98.44 173 ALA A C 1
ATOM 1333 O O . ALA A 1 173 ? -12.656 29.156 7.703 1 98.44 173 ALA A O 1
ATOM 1334 N N . GLN A 1 174 ? -10.602 28.781 6.977 1 98.31 174 GLN A N 1
ATOM 1335 C CA . GLN A 1 174 ? -10.969 28.797 5.566 1 98.31 174 GLN A CA 1
ATOM 1336 C C . GLN A 1 174 ? -12.008 27.719 5.254 1 98.31 174 GLN A C 1
ATOM 1338 O O . GLN A 1 174 ? -12.938 27.953 4.477 1 98.31 174 GLN A O 1
ATOM 1343 N N . TYR A 1 175 ? -11.891 26.531 5.879 1 98.56 175 TYR A N 1
ATOM 1344 C CA . TYR A 1 175 ? -12.711 25.391 5.492 1 98.56 175 TYR A CA 1
ATOM 1345 C C . TYR A 1 175 ? -13.859 25.188 6.473 1 98.56 175 TYR A C 1
ATOM 1347 O O . TYR A 1 175 ? -14.656 24.25 6.324 1 98.56 175 TYR A O 1
ATOM 1355 N N . ASP A 1 176 ? -13.977 26.078 7.449 1 98.62 176 ASP A N 1
ATOM 1356 C CA . ASP A 1 176 ? -14.914 25.859 8.555 1 98.62 176 ASP A CA 1
ATOM 1357 C C . ASP A 1 176 ? -16.344 25.688 8.031 1 98.62 176 ASP A C 1
ATOM 1359 O O . ASP A 1 176 ? -17.016 24.703 8.352 1 98.62 176 ASP A O 1
ATOM 1363 N N . ALA A 1 177 ? -16.812 26.609 7.227 1 98.62 177 ALA A N 1
ATOM 1364 C CA . ALA A 1 177 ? -18.188 26.578 6.719 1 98.62 177 ALA A CA 1
ATOM 1365 C C . ALA A 1 177 ? -18.406 25.344 5.844 1 98.62 177 ALA A C 1
ATOM 1367 O O . ALA A 1 177 ? -19.453 24.703 5.938 1 98.62 177 ALA A O 1
ATOM 1368 N N . GLN A 1 178 ? -17.484 25.062 5.027 1 98.69 178 GLN A N 1
ATOM 1369 C CA . GLN A 1 178 ? -17.594 23.906 4.141 1 98.69 178 GLN A CA 1
ATOM 1370 C C . GLN A 1 178 ? -17.625 22.609 4.938 1 98.69 178 GLN A C 1
ATOM 1372 O O . GLN A 1 178 ? -18.359 21.672 4.602 1 98.69 178 GLN A O 1
ATOM 1377 N N . ALA A 1 179 ? -16.766 22.531 5.922 1 98.81 179 ALA A N 1
ATOM 1378 C CA . ALA A 1 179 ? -16.703 21.344 6.758 1 98.81 179 ALA A CA 1
ATOM 1379 C C . ALA A 1 179 ? -18.047 21.078 7.441 1 98.81 179 ALA A C 1
ATOM 1381 O O . ALA A 1 179 ? -18.531 19.938 7.465 1 98.81 179 ALA A O 1
ATOM 1382 N N . LYS A 1 180 ? -18.625 22.109 7.965 1 98.62 180 LYS A N 1
ATOM 1383 C CA . LYS A 1 180 ? -19.922 21.984 8.641 1 98.62 180 LYS A CA 1
ATOM 1384 C C . LYS A 1 180 ? -21.016 21.562 7.664 1 98.62 180 LYS A C 1
ATOM 1386 O O . LYS A 1 180 ? -21.812 20.672 7.969 1 98.62 180 LYS A O 1
ATOM 1391 N N . ALA A 1 181 ? -21.016 22.141 6.496 1 98.69 181 ALA A N 1
ATOM 1392 C CA . ALA A 1 181 ? -22.016 21.797 5.488 1 98.69 181 ALA A CA 1
ATOM 1393 C C . ALA A 1 181 ? -21.844 20.359 5.012 1 98.69 181 ALA A C 1
ATOM 1395 O O . ALA A 1 181 ? -22.828 19.625 4.879 1 98.69 181 ALA A O 1
ATOM 1396 N N . TRP A 1 182 ? -20.656 19.969 4.742 1 98.69 182 TRP A N 1
ATOM 1397 C CA . TRP A 1 182 ? -20.359 18.609 4.293 1 98.69 182 TRP A CA 1
ATOM 1398 C C . TRP A 1 182 ? -20.75 17.594 5.352 1 98.69 182 TRP A C 1
ATOM 1400 O O . TRP A 1 182 ? -21.328 16.547 5.023 1 98.69 182 TRP A O 1
ATOM 1410 N N . ALA A 1 183 ? -20.406 17.938 6.578 1 98.75 183 ALA A N 1
ATOM 1411 C CA . ALA A 1 183 ? -20.734 17.031 7.688 1 98.75 183 ALA A CA 1
ATOM 1412 C C . ALA A 1 183 ? -22.234 16.844 7.816 1 98.75 183 ALA A C 1
ATOM 1414 O O . ALA A 1 183 ? -22.703 15.719 8.031 1 98.75 183 ALA A O 1
ATOM 1415 N N . LYS A 1 184 ? -23 17.906 7.707 1 98.5 184 LYS A N 1
ATOM 1416 C CA . LYS A 1 184 ? -24.453 17.828 7.777 1 98.5 184 LYS A CA 1
ATOM 1417 C C . LYS A 1 184 ? -25 16.953 6.656 1 98.5 184 LYS A C 1
ATOM 1419 O O . LYS A 1 184 ? -25.906 16.156 6.883 1 98.5 184 LYS A O 1
ATOM 1424 N N . ARG A 1 185 ? -24.438 17.047 5.559 1 98 185 ARG A N 1
ATOM 1425 C CA . ARG A 1 185 ? -24.922 16.328 4.383 1 98 185 ARG A CA 1
ATOM 1426 C C . ARG A 1 185 ? -24.562 14.852 4.473 1 98 185 ARG A C 1
ATOM 1428 O O . ARG A 1 185 ? -25.328 13.992 4.027 1 98 185 ARG A O 1
ATOM 1435 N N . ASN A 1 186 ? -23.469 14.492 5.113 1 98.25 186 ASN A N 1
ATOM 1436 C CA . ASN A 1 186 ? -22.906 13.148 4.996 1 98.25 186 ASN A CA 1
ATOM 1437 C C . ASN A 1 186 ? -23.016 12.391 6.32 1 98.25 186 ASN A C 1
ATOM 1439 O O . ASN A 1 186 ? -22.469 11.289 6.449 1 98.25 186 ASN A O 1
ATOM 1443 N N . LYS A 1 187 ? -23.688 12.922 7.293 1 97.88 187 LYS A N 1
ATOM 1444 C CA . LYS A 1 187 ? -23.688 12.383 8.648 1 97.88 187 LYS A CA 1
ATOM 1445 C C . LYS A 1 187 ? -24.297 10.992 8.688 1 97.88 187 LYS A C 1
ATOM 1447 O O . LYS A 1 187 ? -24.062 10.227 9.633 1 97.88 187 LYS A O 1
ATOM 1452 N N . ARG A 1 188 ? -25.047 10.586 7.629 1 97.5 188 ARG A N 1
ATOM 1453 C CA . ARG A 1 188 ? -25.719 9.289 7.648 1 97.5 188 ARG A CA 1
ATOM 1454 C C . ARG A 1 188 ? -25.062 8.32 6.676 1 97.5 188 ARG A C 1
ATOM 1456 O O . ARG A 1 188 ? -25.5 7.168 6.555 1 97.5 188 ARG A O 1
ATOM 1463 N N . GLU A 1 189 ? -24.031 8.773 6.008 1 96.69 189 GLU A N 1
ATOM 1464 C CA . GLU A 1 189 ? -23.359 7.902 5.051 1 96.69 189 GLU A CA 1
ATOM 1465 C C . GLU A 1 189 ? -22.719 6.707 5.75 1 96.69 189 GLU A C 1
ATOM 1467 O O . GLU A 1 189 ? -22.125 6.848 6.816 1 96.69 189 GLU A O 1
ATOM 1472 N N . LYS A 1 190 ? -22.875 5.562 5.059 1 95.25 190 LYS A N 1
ATOM 1473 C CA . LYS A 1 190 ? -22.328 4.332 5.629 1 95.25 190 LYS A CA 1
ATOM 1474 C C . LYS A 1 190 ? -20.953 4.02 5.066 1 95.25 190 LYS A C 1
ATOM 1476 O O . LYS A 1 190 ? -20.219 3.205 5.625 1 95.25 190 LYS A O 1
ATOM 1481 N N . THR A 1 191 ? -20.703 4.621 3.924 1 97.25 191 THR A N 1
ATOM 1482 C CA . THR A 1 191 ? -19.422 4.418 3.25 1 97.25 191 THR A CA 1
ATOM 1483 C C . THR A 1 191 ? -18.891 5.73 2.682 1 97.25 191 THR A C 1
ATOM 1485 O O . THR A 1 191 ? -19.641 6.473 2.027 1 97.25 191 THR A O 1
ATOM 1488 N N . ILE A 1 192 ? -17.672 6.039 2.941 1 98.38 192 ILE A N 1
ATOM 1489 C CA . ILE A 1 192 ? -16.969 7.172 2.342 1 98.38 192 ILE A CA 1
ATOM 1490 C C . ILE A 1 192 ? -15.578 6.746 1.891 1 98.38 192 ILE A C 1
ATOM 1492 O O . ILE A 1 192 ? -14.805 6.207 2.684 1 98.38 192 ILE A O 1
ATOM 1496 N N . TYR A 1 193 ? -15.273 6.914 0.646 1 98.62 193 TYR A N 1
ATOM 1497 C CA . TYR A 1 193 ? -13.938 6.609 0.136 1 98.62 193 TYR A CA 1
ATOM 1498 C C . TYR A 1 193 ? -13.047 7.844 0.167 1 98.62 193 TYR A C 1
ATOM 1500 O O . TYR A 1 193 ? -13.531 8.969 0.035 1 98.62 193 TYR A O 1
ATOM 1508 N N . THR A 1 194 ? -11.828 7.617 0.369 1 98.75 194 THR A N 1
ATOM 1509 C CA . THR A 1 194 ? -10.828 8.68 0.302 1 98.75 194 THR A CA 1
ATOM 1510 C C . THR A 1 194 ? -9.82 8.398 -0.81 1 98.75 194 THR A C 1
ATOM 1512 O O . THR A 1 194 ? -9.438 7.254 -1.039 1 98.75 194 THR A O 1
ATOM 1515 N N . ILE A 1 195 ? -9.398 9.453 -1.521 1 98.88 195 ILE A N 1
ATOM 1516 C CA . ILE A 1 195 ? -8.531 9.305 -2.686 1 98.88 195 ILE A CA 1
ATOM 1517 C C . ILE A 1 195 ? -7.406 10.336 -2.631 1 98.88 195 ILE A C 1
ATOM 1519 O O . ILE A 1 195 ? -7.625 11.477 -2.227 1 98.88 195 ILE A O 1
ATOM 1523 N N . GLY A 1 196 ? -6.277 9.977 -3.006 1 98.75 196 GLY A N 1
ATOM 1524 C CA . GLY A 1 196 ? -5.137 10.875 -3.107 1 98.75 196 GLY A CA 1
ATOM 1525 C C . GLY A 1 196 ? -3.893 10.203 -3.656 1 98.75 196 GLY A C 1
ATOM 1526 O O . GLY A 1 196 ? -3.924 9.023 -4.008 1 98.75 196 GLY A O 1
ATOM 1527 N N . SER A 1 197 ? -2.766 10.953 -3.791 1 98.44 197 SER A N 1
ATOM 1528 C CA . SER A 1 197 ? -1.535 10.445 -4.391 1 98.44 197 SER A CA 1
ATOM 1529 C C . SER A 1 197 ? -0.306 11.086 -3.752 1 98.44 197 SER A C 1
ATOM 1531 O O . SER A 1 197 ? -0.431 11.961 -2.891 1 98.44 197 SER A O 1
ATOM 1533 N N . GLY A 1 198 ? 0.832 10.57 -4.129 1 97.88 198 GLY A N 1
ATOM 1534 C CA . GLY A 1 198 ? 2.092 11.164 -3.721 1 97.88 198 GLY A CA 1
ATOM 1535 C C . GLY A 1 198 ? 2.238 11.281 -2.215 1 97.88 198 GLY A C 1
ATOM 1536 O O . GLY A 1 198 ? 1.937 10.336 -1.482 1 97.88 198 GLY A O 1
ATOM 1537 N N . ILE A 1 199 ? 2.688 12.422 -1.802 1 98.12 199 ILE A N 1
ATOM 1538 C CA . ILE A 1 199 ? 3.035 12.656 -0.404 1 98.12 199 ILE A CA 1
ATOM 1539 C C . ILE A 1 199 ? 1.766 12.695 0.444 1 98.12 199 ILE A C 1
ATOM 1541 O O . ILE A 1 199 ? 1.828 12.594 1.672 1 98.12 199 ILE A O 1
ATOM 1545 N N . ASN A 1 200 ? 0.588 12.75 -0.199 1 98.5 200 ASN A N 1
ATOM 1546 C CA . ASN A 1 200 ? -0.679 12.891 0.511 1 98.5 200 ASN A CA 1
ATOM 1547 C C . ASN A 1 200 ? -1.303 11.531 0.813 1 98.5 200 ASN A C 1
ATOM 1549 O O . ASN A 1 200 ? -2.293 11.445 1.543 1 98.5 200 ASN A O 1
ATOM 1553 N N . TYR A 1 201 ? -0.74 10.484 0.292 1 98.44 201 TYR A N 1
ATOM 1554 C CA . TYR A 1 201 ? -1.378 9.172 0.399 1 98.44 201 TYR A CA 1
ATOM 1555 C C . TYR A 1 201 ? -1.469 8.727 1.854 1 98.44 201 TYR A C 1
ATOM 1557 O O . TYR A 1 201 ? -2.438 8.078 2.25 1 98.44 201 TYR A O 1
ATOM 1565 N N . GLY A 1 202 ? -0.448 9.078 2.65 1 98.44 202 GLY A N 1
ATOM 1566 C CA . GLY A 1 202 ? -0.517 8.766 4.066 1 98.44 202 GLY A CA 1
ATOM 1567 C C . GLY A 1 202 ? -1.733 9.359 4.754 1 98.44 202 GLY A C 1
ATOM 1568 O O . GLY A 1 202 ? -2.363 8.703 5.59 1 98.44 202 GLY A O 1
ATOM 1569 N N . GLU A 1 203 ? -2.078 10.57 4.41 1 98.38 203 GLU A N 1
ATOM 1570 C CA . GLU A 1 203 ? -3.258 11.219 4.98 1 98.38 203 GLU A CA 1
ATOM 1571 C C . GLU A 1 203 ? -4.539 10.531 4.52 1 98.38 203 GLU A C 1
ATOM 1573 O O . GLU A 1 203 ? -5.492 10.398 5.293 1 98.38 203 GLU A O 1
ATOM 1578 N N . VAL A 1 204 ? -4.508 10.125 3.287 1 98.06 204 VAL A N 1
ATOM 1579 C CA . VAL A 1 204 ? -5.648 9.43 2.703 1 98.06 204 VAL A CA 1
ATOM 1580 C C . VAL A 1 204 ? -5.848 8.086 3.402 1 98.06 204 VAL A C 1
ATOM 1582 O O . VAL A 1 204 ? -6.969 7.734 3.777 1 98.06 204 VAL A O 1
ATOM 1585 N N . TYR A 1 205 ? -4.789 7.43 3.604 1 98.31 205 TYR A N 1
ATOM 1586 C CA . TYR A 1 205 ? -4.809 6.16 4.316 1 98.31 205 TYR A CA 1
ATOM 1587 C C . TYR A 1 205 ? -5.336 6.336 5.734 1 98.31 205 TYR A C 1
ATOM 1589 O O . TYR A 1 205 ? -6.238 5.613 6.164 1 98.31 205 TYR A O 1
ATOM 1597 N N . SER A 1 206 ? -4.805 7.301 6.469 1 98.19 206 SER A N 1
ATOM 1598 C CA . SER A 1 206 ? -5.211 7.547 7.848 1 98.19 206 SER A CA 1
ATOM 1599 C C . SER A 1 206 ? -6.684 7.93 7.93 1 98.19 206 SER A C 1
ATOM 1601 O O . SER A 1 206 ? -7.371 7.574 8.891 1 98.19 206 SER A O 1
ATOM 1603 N N . THR A 1 207 ? -7.129 8.68 6.969 1 98.69 207 THR A N 1
ATOM 1604 C CA . THR A 1 207 ? -8.523 9.109 6.965 1 98.69 207 THR A CA 1
ATOM 1605 C C . THR A 1 207 ? -9.461 7.91 6.871 1 98.69 207 THR A C 1
ATOM 1607 O O . THR A 1 207 ? -10.414 7.801 7.648 1 98.69 207 THR A O 1
ATOM 1610 N N . ALA A 1 208 ? -9.156 6.996 5.961 1 98.44 208 ALA A N 1
ATOM 1611 C CA . ALA A 1 208 ? -10 5.824 5.77 1 98.44 208 ALA A CA 1
ATOM 1612 C C . ALA A 1 208 ? -9.93 4.895 6.977 1 98.44 208 ALA A C 1
ATOM 1614 O O . ALA A 1 208 ? -10.961 4.512 7.531 1 98.44 208 ALA A O 1
ATOM 1615 N N . MET A 1 209 ? -8.711 4.625 7.445 1 97.88 209 MET A N 1
ATOM 1616 C CA . MET A 1 209 ? -8.508 3.553 8.414 1 97.88 209 MET A CA 1
ATOM 1617 C C . MET A 1 209 ? -8.75 4.051 9.836 1 97.88 209 MET A C 1
ATOM 1619 O O . MET A 1 209 ? -9.375 3.363 10.641 1 97.88 209 MET A O 1
ATOM 1623 N N . CYS A 1 210 ? -8.258 5.25 10.078 1 97.75 210 CYS A N 1
ATOM 1624 C CA . CYS A 1 210 ? -8.281 5.73 11.453 1 97.75 210 CYS A CA 1
ATOM 1625 C C . CYS A 1 210 ? -9.492 6.621 11.703 1 97.75 210 CYS A C 1
ATOM 1627 O O . CYS A 1 210 ? -10.305 6.336 12.586 1 97.75 210 CYS A O 1
ATOM 1629 N N . TRP A 1 211 ? -9.727 7.566 10.875 1 98.19 211 TRP A N 1
ATOM 1630 C CA . TRP A 1 211 ? -10.797 8.523 11.156 1 98.19 211 TRP A CA 1
ATOM 1631 C C . TRP A 1 211 ? -12.164 7.906 10.867 1 98.19 211 TRP A C 1
ATOM 1633 O O . TRP A 1 211 ? -13.031 7.871 11.742 1 98.19 211 TRP A O 1
ATOM 1643 N N . PHE A 1 212 ? -12.359 7.309 9.719 1 98.5 212 PHE A N 1
ATOM 1644 C CA . PHE A 1 212 ? -13.68 6.824 9.328 1 98.5 212 PHE A CA 1
ATOM 1645 C C . PHE A 1 212 ? -13.953 5.453 9.945 1 98.5 212 PHE A C 1
ATOM 1647 O O . PHE A 1 212 ? -14.898 5.293 10.711 1 98.5 212 PHE A O 1
ATOM 1654 N N . MET A 1 213 ? -13.078 4.484 9.742 1 98.31 213 MET A N 1
ATOM 1655 C CA . MET A 1 213 ? -13.383 3.141 10.227 1 98.31 213 MET A CA 1
ATOM 1656 C C . MET A 1 213 ? -13.211 3.055 11.734 1 98.31 213 MET A C 1
ATOM 1658 O O . MET A 1 213 ? -14.125 2.631 12.445 1 98.31 213 MET A O 1
ATOM 1662 N N . GLU A 1 214 ? -12.102 3.521 12.227 1 98.19 214 GLU A N 1
ATOM 1663 C CA . GLU A 1 214 ? -11.773 3.357 13.641 1 98.19 214 GLU A CA 1
ATOM 1664 C C . GLU A 1 214 ? -12.641 4.254 14.516 1 98.19 214 GLU A C 1
ATOM 1666 O O . GLU A 1 214 ? -13.25 3.781 15.477 1 98.19 214 GLU A O 1
ATOM 1671 N N . MET A 1 215 ? -12.742 5.539 14.141 1 98.19 215 MET A N 1
ATOM 1672 C CA . MET A 1 215 ? -13.242 6.52 15.102 1 98.19 215 MET A CA 1
ATOM 1673 C C . MET A 1 215 ? -14.703 6.863 14.812 1 98.19 215 MET A C 1
ATOM 1675 O O . MET A 1 215 ? -15.406 7.383 15.68 1 98.19 215 MET A O 1
ATOM 1679 N N . GLN A 1 216 ? -15.195 6.555 13.594 1 98.12 216 GLN A N 1
ATOM 1680 C CA . GLN A 1 216 ? -16.562 6.941 13.25 1 98.12 216 GLN A CA 1
ATOM 1681 C C . GLN A 1 216 ? -17.391 5.73 12.836 1 98.12 216 GLN A C 1
ATOM 1683 O O . GLN A 1 216 ? -18.594 5.844 12.617 1 98.12 216 GLN A O 1
ATOM 1688 N N . TRP A 1 217 ? -16.781 4.559 12.703 1 97.5 217 TRP A N 1
ATOM 1689 C CA . TRP A 1 217 ? -17.438 3.318 12.305 1 97.5 217 TRP A CA 1
ATOM 1690 C C . TRP A 1 217 ? -18.125 3.473 10.953 1 97.5 217 TRP A C 1
ATOM 1692 O O . TRP A 1 217 ? -19.203 2.932 10.734 1 97.5 217 TRP A O 1
ATOM 1702 N N . ILE A 1 218 ? -17.578 4.324 10.078 1 97.5 218 ILE A N 1
ATOM 1703 C CA . ILE A 1 218 ? -17.953 4.457 8.68 1 97.5 218 ILE A CA 1
ATOM 1704 C C . ILE A 1 218 ? -17.094 3.529 7.82 1 97.5 218 ILE A C 1
ATOM 1706 O O . ILE A 1 218 ? -15.867 3.572 7.887 1 97.5 218 ILE A O 1
ATOM 1710 N N . ASN A 1 219 ? -17.766 2.604 7.078 1 97.19 219 ASN A N 1
ATOM 1711 C CA . ASN A 1 219 ? -17 1.81 6.133 1 97.19 219 ASN A CA 1
ATOM 1712 C C . ASN A 1 219 ? -16.203 2.695 5.168 1 97.19 219 ASN A C 1
ATOM 1714 O O . ASN A 1 219 ? -16.688 3.752 4.758 1 97.19 219 ASN A O 1
ATOM 1718 N N . SER A 1 220 ? -15.008 2.221 4.879 1 97.56 220 SER A N 1
ATOM 1719 C CA . SER A 1 220 ? -14.188 3.088 4.039 1 97.56 220 SER A CA 1
ATOM 1720 C C . SER A 1 220 ? -13.109 2.291 3.307 1 97.56 220 SER A C 1
ATOM 1722 O O . SER A 1 220 ? -13 1.077 3.488 1 97.56 220 SER A O 1
ATOM 1724 N N . GLY A 1 221 ? -12.414 2.896 2.432 1 96.69 221 GLY A N 1
ATOM 1725 C CA . GLY A 1 221 ? -11.266 2.453 1.657 1 96.69 221 GLY A CA 1
ATOM 1726 C C . GLY A 1 221 ? -10.445 3.6 1.096 1 96.69 221 GLY A C 1
ATOM 1727 O O . GLY A 1 221 ? -11 4.613 0.666 1 96.69 221 GLY A O 1
ATOM 1728 N N . CYS A 1 222 ? -9.172 3.426 1.24 1 97.62 222 CYS A N 1
ATOM 1729 C CA . CYS A 1 222 ? -8.289 4.422 0.641 1 97.62 222 CYS A CA 1
ATOM 1730 C C . CYS A 1 222 ? -7.848 3.992 -0.753 1 97.62 222 CYS A C 1
ATOM 1732 O O . CYS A 1 222 ? -7.484 2.834 -0.964 1 97.62 222 CYS A O 1
ATOM 1734 N N . ILE A 1 223 ? -7.945 4.906 -1.69 1 98.44 223 ILE A N 1
ATOM 1735 C CA . ILE A 1 223 ? -7.652 4.629 -3.092 1 98.44 223 ILE A CA 1
ATOM 1736 C C . ILE A 1 223 ? -6.547 5.562 -3.582 1 98.44 223 ILE A C 1
ATOM 1738 O O . ILE A 1 223 ? -6.656 6.785 -3.453 1 98.44 223 ILE A O 1
ATOM 1742 N N . HIS A 1 224 ? -5.445 4.969 -4.023 1 98.56 224 HIS A N 1
ATOM 1743 C CA . HIS A 1 224 ? -4.449 5.781 -4.715 1 98.56 224 HIS A CA 1
ATOM 1744 C C . HIS A 1 224 ? -5.004 6.34 -6.02 1 98.56 224 HIS A C 1
ATOM 1746 O O . HIS A 1 224 ? -5.59 5.602 -6.816 1 98.56 224 HIS A O 1
ATOM 1752 N N . SER A 1 225 ? -4.773 7.613 -6.293 1 98.75 225 SER A N 1
ATOM 1753 C CA . SER A 1 225 ? -5.324 8.25 -7.488 1 98.75 225 SER A CA 1
ATOM 1754 C C . SER A 1 225 ? -4.902 7.508 -8.75 1 98.75 225 SER A C 1
ATOM 1756 O O . SER A 1 225 ? -5.672 7.426 -9.711 1 98.75 225 SER A O 1
ATOM 1758 N N . GLY A 1 226 ? -3.727 6.961 -8.742 1 98.06 226 GLY A N 1
ATOM 1759 C CA . GLY A 1 226 ? -3.221 6.223 -9.883 1 98.06 226 GLY A CA 1
ATOM 1760 C C . GLY A 1 226 ? -3.922 4.895 -10.102 1 98.06 226 GLY A C 1
ATOM 1761 O O . GLY A 1 226 ? -3.816 4.297 -11.172 1 98.06 226 GLY A O 1
ATOM 1762 N N . GLU A 1 227 ? -4.633 4.406 -9.141 1 98.12 227 GLU A N 1
ATOM 1763 C CA . GLU A 1 227 ? -5.289 3.105 -9.203 1 98.12 227 GLU A CA 1
ATOM 1764 C C . GLU A 1 227 ? -6.797 3.256 -9.359 1 98.12 227 GLU A C 1
ATOM 1766 O O . GLU A 1 227 ? -7.508 2.27 -9.578 1 98.12 227 GLU A O 1
ATOM 1771 N N . TYR A 1 228 ? -7.305 4.539 -9.281 1 98.62 228 TYR A N 1
ATOM 1772 C CA . TYR A 1 228 ? -8.734 4.812 -9.336 1 98.62 228 TYR A CA 1
ATOM 1773 C C . TYR A 1 228 ? -9.352 4.234 -10.602 1 98.62 228 TYR A C 1
ATOM 1775 O O . TYR A 1 228 ? -10.406 3.598 -10.547 1 98.62 228 TYR A O 1
ATOM 1783 N N . PHE A 1 229 ? -8.664 4.305 -11.695 1 97.75 229 PHE A N 1
ATOM 1784 C CA . PHE A 1 229 ? -9.219 3.904 -12.984 1 97.75 229 PHE A CA 1
ATOM 1785 C C . PHE A 1 229 ? -8.922 2.439 -13.273 1 97.75 229 PHE A C 1
ATOM 1787 O O . PHE A 1 229 ? -9.195 1.948 -14.367 1 97.75 229 PHE A O 1
ATOM 1794 N N . HIS A 1 230 ? -8.359 1.777 -12.367 1 95.81 230 HIS A N 1
ATOM 1795 C CA . HIS A 1 230 ? -8.047 0.363 -12.531 1 95.81 230 HIS A CA 1
ATOM 1796 C C . HIS A 1 230 ? -8.852 -0.495 -11.555 1 95.81 230 HIS A C 1
ATOM 1798 O O . HIS A 1 230 ? -8.312 -1.433 -10.961 1 95.81 230 HIS A O 1
ATOM 1804 N N . GLY A 1 231 ? -10.078 -0.106 -11.438 1 94.69 231 GLY A N 1
ATOM 1805 C CA . GLY A 1 231 ? -11 -0.914 -10.656 1 94.69 231 GLY A CA 1
ATOM 1806 C C . GLY A 1 231 ? -11.953 -0.087 -9.82 1 94.69 231 GLY A C 1
ATOM 1807 O O . GLY A 1 231 ? -13.164 -0.108 -10.047 1 94.69 231 GLY A O 1
ATOM 1808 N N . PRO A 1 232 ? -11.523 0.756 -8.961 1 96.56 232 PRO A N 1
ATOM 1809 C CA . PRO A 1 232 ? -12.367 1.418 -7.961 1 96.56 232 PRO A CA 1
ATOM 1810 C C . PRO A 1 232 ? -13.406 2.346 -8.586 1 96.56 232 PRO A C 1
ATOM 1812 O O . PRO A 1 232 ? -14.5 2.516 -8.031 1 96.56 232 PRO A O 1
ATOM 1815 N N . PHE A 1 233 ? -13.109 2.918 -9.734 1 97.94 233 PHE A N 1
ATOM 1816 C CA . PHE A 1 233 ? -14.055 3.887 -10.273 1 97.94 233 PHE A CA 1
ATOM 1817 C C . PHE A 1 233 ? -15.344 3.197 -10.719 1 97.94 233 PHE A C 1
ATOM 1819 O O . PHE A 1 233 ? -16.344 3.859 -10.984 1 97.94 233 PHE A O 1
ATOM 1826 N N . GLU A 1 234 ? -15.391 1.842 -10.797 1 98 234 GLU A N 1
ATOM 1827 C CA . GLU A 1 234 ? -16.562 1.086 -11.219 1 98 234 GLU A CA 1
ATOM 1828 C C . GLU A 1 234 ? -17.656 1.119 -10.148 1 98 234 GLU A C 1
ATOM 1830 O O . GLU A 1 234 ? -18.812 0.805 -10.43 1 98 234 GLU A O 1
ATOM 1835 N N . VAL A 1 235 ? -17.312 1.533 -8.875 1 97.56 235 VAL A N 1
ATOM 1836 C CA . VAL A 1 235 ? -18.328 1.632 -7.836 1 97.56 235 VAL A CA 1
ATOM 1837 C C . VAL A 1 235 ? -18.828 3.072 -7.734 1 97.56 235 VAL A C 1
ATOM 1839 O O . VAL A 1 235 ? -19.688 3.379 -6.914 1 97.56 235 VAL A O 1
ATOM 1842 N N . THR A 1 236 ? -18.219 3.988 -8.508 1 97.75 236 THR A N 1
ATOM 1843 C CA . THR A 1 236 ? -18.719 5.359 -8.539 1 97.75 236 THR A CA 1
ATOM 1844 C C . THR A 1 236 ? -20.172 5.391 -9.039 1 97.75 236 THR A C 1
ATOM 1846 O O . THR A 1 236 ? -20.484 4.789 -10.07 1 97.75 236 THR A O 1
ATOM 1849 N N . ASP A 1 237 ? -21 5.926 -8.242 1 96.19 237 ASP A N 1
ATOM 1850 C CA . ASP A 1 237 ? -22.406 6.141 -8.555 1 96.19 237 ASP A CA 1
ATOM 1851 C C . ASP A 1 237 ? -22.906 7.465 -7.984 1 96.19 237 ASP A C 1
ATOM 1853 O O . ASP A 1 237 ? -22.156 8.18 -7.32 1 96.19 237 ASP A O 1
ATOM 1857 N N . TYR A 1 238 ? -24.125 7.855 -8.188 1 95.25 238 TYR A N 1
ATOM 1858 C CA . TYR A 1 238 ? -24.641 9.195 -7.902 1 95.25 238 TYR A CA 1
ATOM 1859 C C . TYR A 1 238 ? -24.578 9.5 -6.414 1 95.25 238 TYR A C 1
ATOM 1861 O O . TYR A 1 238 ? -24.438 10.656 -6.016 1 95.25 238 TYR A O 1
ATOM 1869 N N . ASP A 1 239 ? -24.547 8.469 -5.57 1 93.75 239 ASP A N 1
ATOM 1870 C CA . ASP A 1 239 ? -24.625 8.711 -4.133 1 93.75 239 ASP A CA 1
ATOM 1871 C C . ASP A 1 239 ? -23.406 8.125 -3.414 1 93.75 239 ASP A C 1
ATOM 1873 O O . ASP A 1 239 ? -23.484 7.797 -2.229 1 93.75 239 ASP A O 1
ATOM 1877 N N . VAL A 1 240 ? -22.328 7.852 -4.152 1 95.5 240 VAL A N 1
ATOM 1878 C CA . VAL A 1 240 ? -21.125 7.332 -3.52 1 95.5 240 VAL A CA 1
ATOM 1879 C C . VAL A 1 240 ? -20.219 8.492 -3.121 1 95.5 240 VAL A C 1
ATOM 1881 O O . VAL A 1 240 ? -19.734 9.234 -3.979 1 95.5 240 VAL A O 1
ATOM 1884 N N . PRO A 1 241 ? -20 8.695 -1.854 1 98.06 241 PRO A N 1
ATOM 1885 C CA . PRO A 1 241 ? -19.188 9.82 -1.399 1 98.06 241 PRO A CA 1
ATOM 1886 C C . PRO A 1 241 ? -17.688 9.562 -1.559 1 98.06 241 PRO A C 1
ATOM 1888 O O . PRO A 1 241 ? -17.188 8.492 -1.198 1 98.06 241 PRO A O 1
ATOM 1891 N N . PHE A 1 242 ? -17.016 10.523 -2.074 1 98.69 242 PHE A N 1
ATOM 1892 C CA . PHE A 1 242 ? -15.555 10.516 -2.188 1 98.69 242 PHE A CA 1
ATOM 1893 C C . PHE A 1 242 ? -14.953 11.773 -1.566 1 98.69 242 PHE A C 1
ATOM 1895 O O . PHE A 1 242 ? -15.5 12.867 -1.725 1 98.69 242 PHE A O 1
ATOM 1902 N N . MET A 1 243 ? -13.953 11.617 -0.821 1 98.81 243 MET A N 1
ATOM 1903 C CA . MET A 1 243 ? -13.055 12.695 -0.415 1 98.81 243 MET A CA 1
ATOM 1904 C C . MET A 1 243 ? -11.742 12.625 -1.187 1 98.81 243 MET A C 1
ATOM 1906 O O . MET A 1 243 ? -10.961 11.688 -1.006 1 98.81 243 MET A O 1
ATOM 1910 N N . LEU A 1 244 ? -11.484 13.578 -2.039 1 98.88 244 LEU A N 1
ATOM 1911 C CA . LEU A 1 244 ? -10.312 13.602 -2.902 1 98.88 244 LEU A CA 1
ATOM 1912 C C . LEU A 1 244 ? -9.336 14.688 -2.461 1 98.88 244 LEU A C 1
ATOM 1914 O O . LEU A 1 244 ? -9.711 15.867 -2.377 1 98.88 244 LEU A O 1
ATOM 1918 N N . VAL A 1 245 ? -8.148 14.305 -2.123 1 98.81 245 VAL A N 1
ATOM 1919 C CA . VAL A 1 245 ? -7.066 15.258 -1.904 1 98.81 245 VAL A CA 1
ATOM 1920 C C . VAL A 1 245 ? -6.332 15.516 -3.219 1 98.81 245 VAL A C 1
ATOM 1922 O O . VAL A 1 245 ? -5.773 14.594 -3.816 1 98.81 245 VAL A O 1
ATOM 1925 N N . LYS A 1 246 ? -6.348 16.812 -3.723 1 98.62 246 LYS A N 1
ATOM 1926 C CA . LYS A 1 246 ? -5.625 17.188 -4.938 1 98.62 246 LYS A CA 1
ATOM 1927 C C . LYS A 1 246 ? -4.32 17.906 -4.602 1 98.62 246 LYS A C 1
ATOM 1929 O O . LYS A 1 246 ? -4.332 18.984 -4.027 1 98.62 246 LYS A O 1
ATOM 1934 N N . SER A 1 247 ? -3.26 17.25 -4.953 1 98.12 247 SER A N 1
ATOM 1935 C CA . SER A 1 247 ? -1.916 17.703 -4.629 1 98.12 247 SER A CA 1
ATOM 1936 C C . SER A 1 247 ? -1.543 18.938 -5.449 1 98.12 247 SER A C 1
ATOM 1938 O O . SER A 1 247 ? -2.092 19.156 -6.531 1 98.12 247 SER A O 1
ATOM 1940 N N . ILE A 1 248 ? -0.61 19.734 -4.93 1 97.56 248 ILE A N 1
ATOM 1941 C CA . ILE A 1 248 ? 0.003 20.781 -5.738 1 97.56 248 ILE A CA 1
ATOM 1942 C C . ILE A 1 248 ? 1.31 20.266 -6.34 1 97.56 248 ILE A C 1
ATOM 1944 O O . ILE A 1 248 ? 1.981 20.984 -7.082 1 97.56 248 ILE A O 1
ATOM 1948 N N . GLY A 1 249 ? 1.667 19.047 -6.059 1 94.06 249 GLY A N 1
ATOM 1949 C CA . GLY A 1 249 ? 2.943 18.5 -6.488 1 94.06 249 GLY A CA 1
ATOM 1950 C C . GLY A 1 249 ? 2.855 17.719 -7.793 1 94.06 249 GLY A C 1
ATOM 1951 O O . GLY A 1 249 ? 1.942 17.953 -8.594 1 94.06 249 GLY A O 1
ATOM 1952 N N . HIS A 1 250 ? 3.809 16.812 -8.023 1 94.38 250 HIS A N 1
ATOM 1953 C CA . HIS A 1 250 ? 4.051 16.141 -9.289 1 94.38 250 HIS A CA 1
ATOM 1954 C C . HIS A 1 250 ? 2.904 15.188 -9.625 1 94.38 250 HIS A C 1
ATOM 1956 O O . HIS A 1 250 ? 2.693 14.859 -10.797 1 94.38 250 HIS A O 1
ATOM 1962 N N . THR A 1 251 ? 2.117 14.828 -8.664 1 97.5 251 THR A N 1
ATOM 1963 C CA . THR A 1 251 ? 1.093 13.812 -8.914 1 97.5 251 THR A CA 1
ATOM 1964 C C . THR A 1 251 ? -0.276 14.469 -9.094 1 97.5 251 THR A C 1
ATOM 1966 O O . THR A 1 251 ? -1.297 13.773 -9.133 1 97.5 251 THR A O 1
ATOM 1969 N N . ARG A 1 252 ? -0.329 15.781 -9.156 1 98 252 ARG A N 1
ATOM 1970 C CA . ARG A 1 252 ? -1.586 16.516 -9.281 1 98 252 ARG A CA 1
ATOM 1971 C C . ARG A 1 252 ? -2.391 16.016 -10.477 1 98 252 ARG A C 1
ATOM 1973 O O . ARG A 1 252 ? -3.619 15.93 -10.414 1 98 252 ARG A O 1
ATOM 1980 N N . HIS A 1 253 ? -1.712 15.703 -11.539 1 97.88 253 HIS A N 1
ATOM 1981 C CA . HIS A 1 253 ? -2.385 15.234 -12.742 1 97.88 253 HIS A CA 1
ATOM 1982 C C . HIS A 1 253 ? -3.24 14 -12.453 1 97.88 253 HIS A C 1
ATOM 1984 O O . HIS A 1 253 ? -4.34 13.867 -13 1 97.88 253 HIS A O 1
ATOM 1990 N N . LEU A 1 254 ? -2.729 13.125 -11.641 1 98.44 254 LEU A N 1
ATOM 1991 C CA . LEU A 1 254 ? -3.475 11.922 -11.289 1 98.44 254 LEU A CA 1
ATOM 1992 C C . LEU A 1 254 ? -4.766 12.281 -10.555 1 98.44 254 LEU A C 1
ATOM 1994 O O . LEU A 1 254 ? -5.824 11.727 -10.852 1 98.44 254 LEU A O 1
ATOM 1998 N N . ASP A 1 255 ? -4.656 13.203 -9.648 1 98.81 255 ASP A N 1
ATOM 1999 C CA . ASP A 1 255 ? -5.801 13.641 -8.852 1 98.81 255 ASP A CA 1
ATOM 2000 C C . ASP A 1 255 ? -6.832 14.359 -9.711 1 98.81 255 ASP A C 1
ATOM 2002 O O . ASP A 1 255 ? -8.039 14.188 -9.523 1 98.81 255 ASP A O 1
ATOM 2006 N N . GLU A 1 256 ? -6.336 15.141 -10.578 1 98.62 256 GLU A N 1
ATOM 2007 C CA . GLU A 1 256 ? -7.211 15.875 -11.492 1 98.62 256 GLU A CA 1
ATOM 2008 C C . GLU A 1 256 ? -8.008 14.93 -12.375 1 98.62 256 GLU A C 1
ATOM 2010 O O . GLU A 1 256 ? -9.188 15.164 -12.648 1 98.62 256 GLU A O 1
ATOM 2015 N N . ARG A 1 257 ? -7.383 13.906 -12.852 1 98 257 ARG A N 1
ATOM 2016 C CA . ARG A 1 257 ? -8.078 12.906 -13.656 1 98 257 ARG A CA 1
ATOM 2017 C C . ARG A 1 257 ? -9.219 12.273 -12.875 1 98 257 ARG A C 1
ATOM 2019 O O . ARG A 1 257 ? -10.305 12.047 -13.422 1 98 257 ARG A O 1
ATOM 2026 N N . VAL A 1 258 ? -8.992 11.984 -11.594 1 98.69 258 VAL A N 1
ATOM 2027 C CA . VAL A 1 258 ? -10.023 11.43 -10.719 1 98.69 258 VAL A CA 1
ATOM 2028 C C . VAL A 1 258 ? -11.188 12.414 -10.609 1 98.69 258 VAL A C 1
ATOM 2030 O O . VAL A 1 258 ? -12.344 12.031 -10.789 1 98.69 258 VAL A O 1
ATOM 2033 N N . GLU A 1 259 ? -10.852 13.664 -10.328 1 98.75 259 GLU A N 1
ATOM 2034 C CA . GLU A 1 259 ? -11.875 14.688 -10.164 1 98.75 259 GLU A CA 1
ATOM 2035 C C . GLU A 1 259 ? -12.734 14.812 -11.422 1 98.75 259 GLU A C 1
ATOM 2037 O O . GLU A 1 259 ? -13.961 14.844 -11.344 1 98.75 259 GLU A O 1
ATOM 2042 N N . ASN A 1 260 ? -12.031 14.898 -12.562 1 98.31 260 ASN A N 1
ATOM 2043 C CA . ASN A 1 260 ? -12.703 15.102 -13.844 1 98.31 260 ASN A CA 1
ATOM 2044 C C . ASN A 1 260 ? -13.695 13.977 -14.141 1 98.31 260 ASN A C 1
ATOM 2046 O O . ASN A 1 260 ? -14.75 14.219 -14.742 1 98.31 260 ASN A O 1
ATOM 2050 N N . PHE A 1 261 ? -13.414 12.805 -13.688 1 98.31 261 PHE A N 1
ATOM 2051 C CA . PHE A 1 261 ? -14.32 11.688 -13.906 1 98.31 261 PHE A CA 1
ATOM 2052 C C . PHE A 1 261 ? -15.422 11.664 -12.859 1 98.31 261 PHE A C 1
ATOM 2054 O O . PHE A 1 261 ? -16.609 11.602 -13.195 1 98.31 261 PHE A O 1
ATOM 2061 N N . ALA A 1 262 ? -15.062 11.68 -11.578 1 98.12 262 ALA A N 1
ATOM 2062 C CA . ALA A 1 262 ? -15.984 11.461 -10.469 1 98.12 262 ALA A CA 1
ATOM 2063 C C . ALA A 1 262 ? -17.109 12.492 -10.477 1 98.12 262 ALA A C 1
ATOM 2065 O O . ALA A 1 262 ? -18.266 12.172 -10.195 1 98.12 262 ALA A O 1
ATOM 2066 N N . LYS A 1 263 ? -16.781 13.711 -10.828 1 97.19 263 LYS A N 1
ATOM 2067 C CA . LYS A 1 263 ? -17.766 14.789 -10.766 1 97.19 263 LYS A CA 1
ATOM 2068 C C . LYS A 1 263 ? -18.891 14.562 -11.781 1 97.19 263 LYS A C 1
ATOM 2070 O O . LYS A 1 263 ? -19.969 15.141 -11.656 1 97.19 263 LYS A O 1
ATOM 2075 N N . LYS A 1 264 ? -18.641 13.703 -12.766 1 97 264 LYS A N 1
ATOM 2076 C CA . LYS A 1 264 ? -19.641 13.422 -13.789 1 97 264 LYS A CA 1
ATOM 2077 C C . LYS A 1 264 ? -20.688 12.422 -13.273 1 97 264 LYS A C 1
ATOM 2079 O O . LYS A 1 264 ? -21.797 12.352 -13.797 1 97 264 LYS A O 1
ATOM 2084 N N . PHE A 1 265 ? -20.344 11.703 -12.211 1 97.12 265 PHE A N 1
ATOM 2085 C CA . PHE A 1 265 ? -21.172 10.531 -11.945 1 97.12 265 PHE A CA 1
ATOM 2086 C C . PHE A 1 265 ? -21.625 10.5 -10.492 1 97.12 265 PHE A C 1
ATOM 2088 O O . PHE A 1 265 ? -22.547 9.758 -10.133 1 97.12 265 PHE A O 1
ATOM 2095 N N . THR A 1 266 ? -20.953 11.266 -9.641 1 97 266 THR A N 1
ATOM 2096 C CA . THR A 1 266 ? -21.406 11.352 -8.258 1 97 266 THR A CA 1
ATOM 2097 C C . THR A 1 266 ? -21.688 12.805 -7.875 1 97 266 THR A C 1
ATOM 2099 O O . THR A 1 266 ? -20.984 13.711 -8.312 1 97 266 THR A O 1
ATOM 2102 N N . GLU A 1 267 ? -22.672 13.047 -7.062 1 96.31 267 GLU A N 1
ATOM 2103 C CA . GLU A 1 267 ? -23.016 14.359 -6.523 1 96.31 267 GLU A CA 1
ATOM 2104 C C . GLU A 1 267 ? -22.375 14.57 -5.148 1 96.31 267 GLU A C 1
ATOM 2106 O O . GLU A 1 267 ? -22.531 15.633 -4.547 1 96.31 267 GLU A O 1
ATOM 2111 N N . ASP A 1 268 ? -21.625 13.57 -4.742 1 97.25 268 ASP A N 1
ATOM 2112 C CA . ASP A 1 268 ? -21.062 13.594 -3.396 1 97.25 268 ASP A CA 1
ATOM 2113 C C . ASP A 1 268 ? -19.531 13.477 -3.443 1 97.25 268 ASP A C 1
ATOM 2115 O O . ASP A 1 268 ? -18.969 12.516 -2.93 1 97.25 268 ASP A O 1
ATOM 2119 N N . LEU A 1 269 ? -18.938 14.461 -4.062 1 98.44 269 LEU A N 1
ATOM 2120 C CA . LEU A 1 269 ? -17.484 14.555 -4.156 1 98.44 269 LEU A CA 1
ATOM 2121 C C . LEU A 1 269 ? -16.969 15.773 -3.393 1 98.44 269 LEU A C 1
ATOM 2123 O O . LEU A 1 269 ? -17.297 16.906 -3.732 1 98.44 269 LEU A O 1
ATOM 2127 N N . LEU A 1 270 ? -16.219 15.562 -2.352 1 98.75 270 LEU A N 1
ATOM 2128 C CA . LEU A 1 270 ? -15.492 16.609 -1.66 1 98.75 270 LEU A CA 1
ATOM 2129 C C . LEU A 1 270 ? -14.062 16.719 -2.186 1 98.75 270 LEU A C 1
ATOM 2131 O O . LEU A 1 270 ? -13.289 15.766 -2.088 1 98.75 270 LEU A O 1
ATOM 2135 N N . VAL A 1 271 ? -13.719 17.797 -2.74 1 98.81 271 VAL A N 1
ATOM 2136 C CA . VAL A 1 271 ? -12.367 18.016 -3.242 1 98.81 271 VAL A CA 1
ATOM 2137 C C . VAL A 1 271 ? -11.609 18.953 -2.301 1 98.81 271 VAL A C 1
ATOM 2139 O O . VAL A 1 271 ? -12.008 20.109 -2.113 1 98.81 271 VAL A O 1
ATOM 2142 N N . LEU A 1 272 ? -10.641 18.453 -1.666 1 98.81 272 LEU A N 1
ATOM 2143 C CA . LEU A 1 272 ? -9.688 19.25 -0.911 1 98.81 272 LEU A CA 1
ATOM 2144 C C . LEU A 1 272 ? -8.453 19.562 -1.751 1 98.81 272 LEU A C 1
ATOM 2146 O O . LEU A 1 272 ? -7.492 18.781 -1.761 1 98.81 272 LEU A O 1
ATOM 2150 N N . ASP A 1 273 ? -8.469 20.734 -2.426 1 98.81 273 ASP A N 1
ATOM 2151 C CA . ASP A 1 273 ? -7.43 21.141 -3.369 1 98.81 273 ASP A CA 1
ATOM 2152 C C . ASP A 1 273 ? -6.348 21.953 -2.676 1 98.81 273 ASP A C 1
ATOM 2154 O O . ASP A 1 273 ? -6.605 23.062 -2.209 1 98.81 273 ASP A O 1
ATOM 2158 N N . GLN A 1 274 ? -5.148 21.516 -2.695 1 98.69 274 GLN A N 1
ATOM 2159 C CA . GLN A 1 274 ? -4.043 22.203 -2.031 1 98.69 274 GLN A CA 1
ATOM 2160 C C . GLN A 1 274 ? -3.773 23.562 -2.668 1 98.69 274 GLN A C 1
ATOM 2162 O O . GLN A 1 274 ? -3.209 24.453 -2.027 1 98.69 274 GLN A O 1
ATOM 2167 N N . LYS A 1 275 ? -4.234 23.75 -3.863 1 98.19 275 LYS A N 1
ATOM 2168 C CA . LYS A 1 275 ? -4.09 25.062 -4.508 1 98.19 275 LYS A CA 1
ATOM 2169 C C . LYS A 1 275 ? -4.938 26.125 -3.811 1 98.19 275 LYS A C 1
ATOM 2171 O O . LYS A 1 275 ? -4.684 27.312 -3.951 1 98.19 275 LYS A O 1
ATOM 2176 N N . ASP A 1 276 ? -5.938 25.656 -3.094 1 98.31 276 ASP A N 1
ATOM 2177 C CA . ASP A 1 276 ? -6.832 26.594 -2.43 1 98.31 276 ASP A CA 1
ATOM 2178 C C . ASP A 1 276 ? -6.258 27.047 -1.091 1 98.31 276 ASP A C 1
ATOM 2180 O O . ASP A 1 276 ? -6.738 28.016 -0.499 1 98.31 276 ASP A O 1
ATOM 2184 N N . LEU A 1 277 ? -5.219 26.375 -0.589 1 98.31 277 LEU A N 1
ATOM 2185 C CA . LEU A 1 277 ? -4.566 26.797 0.644 1 98.31 277 LEU A CA 1
ATOM 2186 C C . LEU A 1 277 ? -3.777 28.094 0.427 1 98.31 277 LEU A C 1
ATOM 2188 O O . LEU A 1 277 ? -3.158 28.266 -0.624 1 98.31 277 LEU A O 1
ATOM 2192 N N . ASP A 1 278 ? -3.855 29 1.33 1 97.06 278 ASP A N 1
ATOM 2193 C CA . ASP A 1 278 ? -3.037 30.203 1.237 1 97.06 278 ASP A CA 1
ATOM 2194 C C . ASP A 1 278 ? -1.594 29.922 1.646 1 97.06 278 ASP A C 1
ATOM 2196 O O . ASP A 1 278 ? -1.243 30.031 2.822 1 97.06 278 ASP A O 1
ATOM 2200 N N . LEU A 1 279 ? -0.796 29.672 0.65 1 98.06 279 LEU A N 1
ATOM 2201 C CA . LEU A 1 279 ? 0.614 29.375 0.877 1 98.06 279 LEU A CA 1
ATOM 2202 C C . LEU A 1 279 ? 1.495 30.516 0.392 1 98.06 279 LEU A C 1
ATOM 2204 O O . LEU A 1 279 ? 2.664 30.312 0.06 1 98.06 279 LEU A O 1
ATOM 2208 N N . SER A 1 280 ? 0.912 31.719 0.291 1 97.56 280 SER A N 1
ATOM 2209 C CA . SER A 1 280 ? 1.605 32.875 -0.299 1 97.56 280 SER A CA 1
ATOM 2210 C C . SER A 1 280 ? 2.838 33.25 0.516 1 97.56 280 SER A C 1
ATOM 2212 O O . SER A 1 280 ? 3.803 33.781 -0.025 1 97.56 280 SER A O 1
ATOM 2214 N N . THR A 1 281 ? 2.873 32.969 1.781 1 97.81 281 THR A N 1
ATOM 2215 C CA . THR A 1 281 ? 3.979 33.344 2.648 1 97.81 281 THR A CA 1
ATOM 2216 C C . THR A 1 281 ? 5.02 32.219 2.73 1 97.81 281 THR A C 1
ATOM 2218 O O . THR A 1 281 ? 6.039 32.375 3.41 1 97.81 281 THR A O 1
ATOM 2221 N N . VAL A 1 282 ? 4.754 31.078 2.127 1 98.62 282 VAL A N 1
ATOM 2222 C CA . VAL A 1 282 ? 5.633 29.922 2.188 1 98.62 282 VAL A CA 1
ATOM 2223 C C . VAL A 1 282 ? 6.57 29.922 0.981 1 98.62 282 VAL A C 1
ATOM 2225 O O . VAL A 1 282 ? 6.141 30.172 -0.147 1 98.62 282 VAL A O 1
ATOM 2228 N N . ALA A 1 283 ? 7.844 29.609 1.221 1 98.56 283 ALA A N 1
ATOM 2229 C CA . ALA A 1 283 ? 8.805 29.516 0.129 1 98.56 283 ALA A CA 1
ATOM 2230 C C . ALA A 1 283 ? 8.414 28.406 -0.847 1 98.56 283 ALA A C 1
ATOM 2232 O O . ALA A 1 283 ? 7.906 27.359 -0.437 1 98.56 283 ALA A O 1
ATOM 2233 N N . ASP A 1 284 ? 8.695 28.609 -2.158 1 97.69 284 ASP A N 1
ATOM 2234 C CA . ASP A 1 284 ? 8.266 27.703 -3.215 1 97.69 284 ASP A CA 1
ATOM 2235 C C . ASP A 1 284 ? 8.789 26.281 -2.969 1 97.69 284 ASP A C 1
ATOM 2237 O O . ASP A 1 284 ? 8.062 25.312 -3.16 1 97.69 284 ASP A O 1
ATOM 2241 N N . GLU A 1 285 ? 10.008 26.188 -2.459 1 96.56 285 GLU A N 1
ATOM 2242 C CA . GLU A 1 285 ? 10.648 24.891 -2.236 1 96.56 285 GLU A CA 1
ATOM 2243 C C . GLU A 1 285 ? 9.922 24.094 -1.153 1 96.56 285 GLU A C 1
ATOM 2245 O O . GLU A 1 285 ? 9.953 22.875 -1.153 1 96.56 285 GLU A O 1
ATOM 2250 N N . ALA A 1 286 ? 9.219 24.781 -0.305 1 98.19 286 ALA A N 1
ATOM 2251 C CA . ALA A 1 286 ? 8.633 24.141 0.87 1 98.19 286 ALA A CA 1
ATOM 2252 C C . ALA A 1 286 ? 7.137 23.906 0.671 1 98.19 286 ALA A C 1
ATOM 2254 O O . ALA A 1 286 ? 6.52 23.141 1.426 1 98.19 286 ALA A O 1
ATOM 2255 N N . LYS A 1 287 ? 6.535 24.5 -0.323 1 98.38 287 LYS A N 1
ATOM 2256 C CA . LYS A 1 287 ? 5.082 24.516 -0.497 1 98.38 287 LYS A CA 1
ATOM 2257 C C . LYS A 1 287 ? 4.512 23.109 -0.553 1 98.38 287 LYS A C 1
ATOM 2259 O O . LYS A 1 287 ? 3.527 22.797 0.124 1 98.38 287 LYS A O 1
ATOM 2264 N N . PRO A 1 288 ? 5.164 22.172 -1.313 1 97.69 288 PRO A N 1
ATOM 2265 C CA . PRO A 1 288 ? 4.547 20.844 -1.373 1 97.69 288 PRO A CA 1
ATOM 2266 C C . PRO A 1 288 ? 4.535 20.141 -0.02 1 97.69 288 PRO A C 1
ATOM 2268 O O . PRO A 1 288 ? 3.592 19.406 0.293 1 97.69 288 PRO A O 1
ATOM 2271 N N . TYR A 1 289 ? 5.547 20.344 0.781 1 98.44 289 TYR A N 1
ATOM 2272 C CA . TYR A 1 289 ? 5.66 19.688 2.072 1 98.44 289 TYR A CA 1
ATOM 2273 C C . TYR A 1 289 ? 4.723 20.312 3.098 1 98.44 289 TYR A C 1
ATOM 2275 O O . TYR A 1 289 ? 4.023 19.609 3.826 1 98.44 289 TYR A O 1
ATOM 2283 N N . VAL A 1 290 ? 4.672 21.625 3.096 1 98.69 290 VAL A N 1
ATOM 2284 C CA . VAL A 1 290 ? 3.785 22.328 4.008 1 98.69 290 VAL A CA 1
ATOM 2285 C C . VAL A 1 290 ? 2.33 22.031 3.66 1 98.69 290 VAL A C 1
ATOM 2287 O O . VAL A 1 290 ? 1.511 21.781 4.551 1 98.69 290 VAL A O 1
ATOM 2290 N N . ALA A 1 291 ? 2.027 22 2.383 1 98.75 291 ALA A N 1
ATOM 2291 C CA . ALA A 1 291 ? 0.676 21.688 1.93 1 98.75 291 ALA A CA 1
ATOM 2292 C C . ALA A 1 291 ? 0.254 20.297 2.4 1 98.75 291 ALA A C 1
ATOM 2294 O O . ALA A 1 291 ? -0.902 20.094 2.777 1 98.75 291 ALA A O 1
ATOM 2295 N N . ALA A 1 292 ? 1.185 19.391 2.326 1 98.44 292 ALA A N 1
ATOM 2296 C CA . ALA A 1 292 ? 0.892 18.016 2.762 1 98.44 292 ALA A CA 1
ATOM 2297 C C . ALA A 1 292 ? 0.518 17.984 4.238 1 98.44 292 ALA A C 1
ATOM 2299 O O . ALA A 1 292 ? -0.429 17.297 4.629 1 98.44 292 ALA A O 1
ATOM 2300 N N . ILE A 1 293 ? 1.226 18.719 5.07 1 98.62 293 ILE A N 1
ATOM 2301 C CA . ILE A 1 293 ? 0.922 18.781 6.492 1 98.62 293 ILE A CA 1
ATOM 2302 C C . ILE A 1 293 ? -0.451 19.422 6.699 1 98.62 293 ILE A C 1
ATOM 2304 O O . ILE A 1 293 ? -1.276 18.891 7.453 1 98.62 293 ILE A O 1
ATOM 2308 N N . LEU A 1 294 ? -0.721 20.484 5.977 1 98.69 294 LEU A N 1
ATOM 2309 C CA . LEU A 1 294 ? -1.97 21.219 6.129 1 98.69 294 LEU A CA 1
ATOM 2310 C C . LEU A 1 294 ? -3.156 20.375 5.656 1 98.69 294 LEU A C 1
ATOM 2312 O O . LEU A 1 294 ? -4.266 20.531 6.176 1 98.69 294 LEU A O 1
ATOM 2316 N N . THR A 1 295 ? -2.922 19.484 4.68 1 98.31 295 THR A N 1
ATOM 2317 C CA . THR A 1 295 ? -3.965 18.562 4.254 1 98.31 295 THR A CA 1
ATOM 2318 C C . THR A 1 295 ? -4.496 17.766 5.441 1 98.31 295 THR A C 1
ATOM 2320 O O . THR A 1 295 ? -5.711 17.578 5.578 1 98.31 295 THR A O 1
ATOM 2323 N N . GLY A 1 296 ? -3.559 17.297 6.238 1 98.06 296 GLY A N 1
ATOM 2324 C CA . GLY A 1 296 ? -3.979 16.578 7.434 1 98.06 296 GLY A CA 1
ATOM 2325 C C . GLY A 1 296 ? -4.801 17.422 8.383 1 98.06 296 GLY A C 1
ATOM 2326 O O . GLY A 1 296 ? -5.766 16.953 8.977 1 98.06 296 GLY A O 1
ATOM 2327 N N . VAL A 1 297 ? -4.453 18.656 8.516 1 97.94 297 VAL A N 1
ATOM 2328 C CA . VAL A 1 297 ? -5.16 19.609 9.375 1 97.94 297 VAL A CA 1
ATOM 2329 C C . VAL A 1 297 ? -6.586 19.797 8.867 1 97.94 297 VAL A C 1
ATOM 2331 O O . VAL A 1 297 ? -7.543 19.766 9.641 1 97.94 297 VAL A O 1
ATOM 2334 N N . VAL A 1 298 ? -6.715 20 7.629 1 98.75 298 VAL A N 1
ATOM 2335 C CA . VAL A 1 298 ? -8.008 20.25 7.004 1 98.75 298 VAL A CA 1
ATOM 2336 C C . VAL A 1 298 ? -8.891 19 7.125 1 98.75 298 VAL A C 1
ATOM 2338 O O . VAL A 1 298 ? -10.062 19.109 7.5 1 98.75 298 VAL A O 1
ATOM 2341 N N . ILE A 1 299 ? -8.359 17.844 6.828 1 98.75 299 ILE A N 1
ATOM 2342 C CA . ILE A 1 299 ? -9.117 16.594 6.918 1 98.75 299 ILE A CA 1
ATOM 2343 C C . ILE A 1 299 ? -9.633 16.406 8.344 1 98.75 299 ILE A C 1
ATOM 2345 O O . ILE A 1 299 ? -10.797 16.078 8.547 1 98.75 299 ILE A O 1
ATOM 2349 N N . ARG A 1 300 ? -8.75 16.641 9.289 1 97.69 300 ARG A N 1
ATOM 2350 C CA . ARG A 1 300 ? -9.164 16.5 10.68 1 97.69 300 ARG A CA 1
ATOM 2351 C C . ARG A 1 300 ? -10.336 17.422 11 1 97.69 300 ARG A C 1
ATOM 2353 O O . ARG A 1 300 ? -11.25 17.047 11.727 1 97.69 300 ARG A O 1
ATOM 2360 N N . HIS A 1 301 ? -10.258 18.625 10.477 1 98.38 301 HIS A N 1
ATOM 2361 C CA . HIS A 1 301 ? -11.344 19.578 10.68 1 98.38 301 HIS A CA 1
ATOM 2362 C C . HIS A 1 301 ? -12.664 19.047 10.141 1 98.38 301 HIS A C 1
ATOM 2364 O O . HIS A 1 301 ? -13.703 19.172 10.789 1 98.38 301 HIS A O 1
ATOM 2370 N N . PHE A 1 302 ? -12.68 18.438 9 1 98.81 302 PHE A N 1
ATOM 2371 C CA . PHE A 1 302 ? -13.867 17.828 8.414 1 98.81 302 PHE A CA 1
ATOM 2372 C C . PHE A 1 302 ? -14.336 16.641 9.25 1 98.81 302 PHE A C 1
ATOM 2374 O O . PHE A 1 302 ? -15.531 16.469 9.469 1 98.81 302 PHE A O 1
ATOM 2381 N N . VAL A 1 303 ? -13.406 15.844 9.711 1 98.56 303 VAL A N 1
ATOM 2382 C CA . VAL A 1 303 ? -13.711 14.656 10.5 1 98.56 303 VAL A CA 1
ATOM 2383 C C . VAL A 1 303 ? -14.352 15.07 11.82 1 98.56 303 VAL A C 1
ATOM 2385 O O . VAL A 1 303 ? -15.305 14.445 12.281 1 98.56 303 VAL A O 1
ATOM 2388 N N . GLU A 1 304 ? -13.828 16.125 12.406 1 98.19 304 GLU A N 1
ATOM 2389 C CA . GLU A 1 304 ? -14.414 16.641 13.633 1 98.19 304 GLU A CA 1
ATOM 2390 C C . GLU A 1 304 ? -15.836 17.141 13.406 1 98.19 304 GLU A C 1
ATOM 2392 O O . GLU A 1 304 ? -16.703 16.953 14.25 1 98.19 304 GLU A O 1
ATOM 2397 N N . ALA A 1 305 ? -16.031 17.766 12.289 1 98.75 305 ALA A N 1
ATOM 2398 C CA . ALA A 1 305 ? -17.359 18.266 11.953 1 98.75 305 ALA A CA 1
ATOM 2399 C C . ALA A 1 305 ? -18.359 17.125 11.805 1 98.75 305 ALA A C 1
ATOM 2401 O O . ALA A 1 305 ? -19.469 17.203 12.312 1 98.75 305 ALA A O 1
ATOM 2402 N N . ILE A 1 306 ? -17.969 16.062 11.156 1 98.62 306 ILE A N 1
ATOM 2403 C CA . ILE A 1 306 ? -18.906 14.969 10.945 1 98.62 306 ILE A CA 1
ATOM 2404 C C . ILE A 1 306 ? -19.125 14.219 12.258 1 98.62 306 ILE A C 1
ATOM 2406 O O . ILE A 1 306 ? -20.219 13.727 12.523 1 98.62 306 ILE A O 1
ATOM 2410 N N . ALA A 1 307 ? -18.062 14.102 13.039 1 98.62 307 ALA A N 1
ATOM 2411 C CA . ALA A 1 307 ? -18.234 13.516 14.367 1 98.62 307 ALA A CA 1
ATOM 2412 C C . ALA A 1 307 ? -19.281 14.266 15.172 1 98.62 307 ALA A C 1
ATOM 2414 O O . ALA A 1 307 ? -20.109 13.656 15.852 1 98.62 307 ALA A O 1
ATOM 2415 N N . PHE A 1 308 ? -19.25 15.586 15.102 1 98.56 308 PHE A N 1
ATOM 2416 C CA . PHE A 1 308 ? -20.219 16.438 15.797 1 98.56 308 PHE A CA 1
ATOM 2417 C C . PHE A 1 308 ? -21.625 16.172 15.289 1 98.56 308 PHE A C 1
ATOM 2419 O O . PHE A 1 308 ? -22.547 15.945 16.078 1 98.56 308 PHE A O 1
ATOM 2426 N N . GLU A 1 309 ? -21.844 16.188 13.984 1 98.56 309 GLU A N 1
ATOM 2427 C CA . GLU A 1 309 ? -23.172 16.031 13.383 1 98.56 309 GLU A CA 1
ATOM 2428 C C . GLU A 1 309 ? -23.734 14.641 13.648 1 98.56 309 GLU A C 1
ATOM 2430 O O . GLU A 1 309 ? -24.953 14.469 13.742 1 98.56 309 GLU A O 1
ATOM 2435 N N . ARG A 1 310 ? -22.844 13.648 13.812 1 98.19 310 ARG A N 1
ATOM 2436 C CA . ARG A 1 310 ? -23.25 12.273 14.062 1 98.19 310 ARG A CA 1
ATOM 2437 C C . ARG A 1 310 ? -23.469 12.023 15.547 1 98.19 310 ARG A C 1
ATOM 2439 O O . ARG A 1 310 ? -24.047 11.008 15.938 1 98.19 310 ARG A O 1
ATOM 2446 N N . GLY A 1 311 ? -22.984 12.992 16.406 1 98.06 311 GLY A N 1
ATOM 2447 C CA . GLY A 1 311 ? -23.016 12.758 17.844 1 98.06 311 GLY A CA 1
ATOM 2448 C C . GLY A 1 311 ? -22.125 11.602 18.266 1 98.06 311 GLY A C 1
ATOM 2449 O O . GLY A 1 311 ? -22.484 10.844 19.172 1 98.06 311 GLY A O 1
ATOM 2450 N N . HIS A 1 312 ? -21.125 11.344 17.547 1 97.56 312 HIS A N 1
ATOM 2451 C CA . HIS A 1 312 ? -20.172 10.258 17.766 1 97.56 312 HIS A CA 1
ATOM 2452 C C . HIS A 1 312 ? -18.766 10.789 17.938 1 97.56 312 HIS A C 1
ATOM 2454 O O . HIS A 1 312 ? -18.031 10.938 16.953 1 97.56 312 HIS A O 1
ATOM 2460 N N . SER A 1 313 ? -18.297 10.859 19.172 1 96.5 313 SER A N 1
ATOM 2461 C CA . SER A 1 313 ? -17 11.438 19.484 1 96.5 313 SER A CA 1
ATOM 2462 C C . SER A 1 313 ? -15.867 10.625 18.859 1 96.5 313 SER A C 1
ATOM 2464 O O . SER A 1 313 ? -15.953 9.391 18.781 1 96.5 313 SER A O 1
ATOM 2466 N N . LEU A 1 314 ? -14.734 11.297 18.516 1 96.56 314 LEU A N 1
ATOM 2467 C CA . LEU A 1 314 ? -13.57 10.641 17.938 1 96.56 314 LEU A CA 1
ATOM 2468 C C . LEU A 1 314 ? -12.844 9.797 18.969 1 96.56 314 LEU A C 1
ATOM 2470 O O . LEU A 1 314 ? -11.969 9 18.625 1 96.56 314 LEU A O 1
ATOM 2474 N N . ASP A 1 315 ? -13.266 9.875 20.188 1 94.06 315 ASP A N 1
ATOM 2475 C CA . ASP A 1 315 ? -12.578 9.195 21.266 1 94.06 315 ASP A CA 1
ATOM 2476 C C . ASP A 1 315 ? -13.234 7.848 21.578 1 94.06 315 ASP A C 1
ATOM 2478 O O . ASP A 1 315 ? -12.688 7.043 22.328 1 94.06 315 ASP A O 1
ATOM 2482 N N . VAL A 1 316 ? -14.398 7.625 21 1 95.12 316 VAL A N 1
ATOM 2483 C CA . VAL A 1 316 ? -15.141 6.41 21.297 1 95.12 316 VAL A CA 1
ATOM 2484 C C . VAL A 1 316 ? -14.617 5.254 20.453 1 95.12 316 VAL A C 1
ATOM 2486 O O . VAL A 1 316 ? -14.422 5.406 19.234 1 95.12 316 VAL A O 1
ATOM 2489 N N . ARG A 1 317 ? -14.352 4.141 21.125 1 96.38 317 ARG A N 1
ATOM 2490 C CA . ARG A 1 317 ? -13.898 2.916 20.469 1 96.38 317 ARG A CA 1
ATOM 2491 C C . ARG A 1 317 ? -14.836 1.753 20.781 1 96.38 317 ARG A C 1
ATOM 2493 O O . ARG A 1 317 ? -15.375 1.655 21.891 1 96.38 317 ARG A O 1
ATOM 2500 N N . ARG A 1 318 ? -15.07 0.952 19.812 1 95.88 318 ARG A N 1
ATOM 2501 C CA . ARG A 1 318 ? -15.883 -0.246 20 1 95.88 318 ARG A CA 1
ATOM 2502 C C . ARG A 1 318 ? -15.07 -1.346 20.688 1 95.88 318 ARG A C 1
ATOM 2504 O O . ARG A 1 318 ? -15.539 -1.965 21.641 1 95.88 318 ARG A O 1
ATOM 2511 N N . TYR A 1 319 ? -13.766 -1.523 20.125 1 97.19 319 TYR A N 1
ATOM 2512 C CA . TYR A 1 319 ? -12.969 -2.648 20.609 1 97.19 319 TYR A CA 1
ATOM 2513 C C . TYR A 1 319 ? -11.617 -2.18 21.125 1 97.19 319 TYR A C 1
ATOM 2515 O O . TYR A 1 319 ? -11.133 -2.676 22.156 1 97.19 319 TYR A O 1
ATOM 2523 N N . MET A 1 320 ? -10.992 -1.244 20.516 1 94.44 320 MET A N 1
ATOM 2524 C CA . MET A 1 320 ? -9.641 -0.791 20.828 1 94.44 320 MET A CA 1
ATOM 2525 C C . MET A 1 320 ? -9.547 -0.278 22.25 1 94.44 320 MET A C 1
ATOM 2527 O O . MET A 1 320 ? -10.32 0.599 22.656 1 94.44 320 MET A O 1
ATOM 2531 N N . TRP A 1 321 ? -8.695 -0.928 22.984 1 89.81 321 TRP A N 1
ATOM 2532 C CA . TRP A 1 321 ? -8.414 -0.586 24.375 1 89.81 321 TRP A CA 1
ATOM 2533 C C . TRP A 1 321 ? -9.594 -0.935 25.281 1 89.81 321 TRP A C 1
ATOM 2535 O O . TRP A 1 321 ? -9.555 -0.687 26.484 1 89.81 321 TRP A O 1
ATOM 2545 N N . GLN A 1 322 ? -10.672 -1.47 24.688 1 92.44 322 GLN A N 1
ATOM 2546 C CA . GLN A 1 322 ? -11.852 -1.846 25.453 1 92.44 322 GLN A CA 1
ATOM 2547 C C . GLN A 1 322 ? -11.812 -3.322 25.828 1 92.44 322 GLN A C 1
ATOM 2549 O O . GLN A 1 322 ? -12.523 -3.752 26.75 1 92.44 322 GLN A O 1
ATOM 2554 N N . MET A 1 323 ? -10.984 -4.043 25.094 1 91.56 323 MET A N 1
ATOM 2555 C CA . MET A 1 323 ? -10.82 -5.473 25.359 1 91.56 323 MET A CA 1
ATOM 2556 C C . MET A 1 323 ? -9.461 -5.957 24.844 1 91.56 323 MET A C 1
ATOM 2558 O O . MET A 1 323 ? -8.781 -5.246 24.109 1 91.56 323 MET A O 1
ATOM 2562 N N . GLN A 1 324 ? -9.133 -7.094 25.35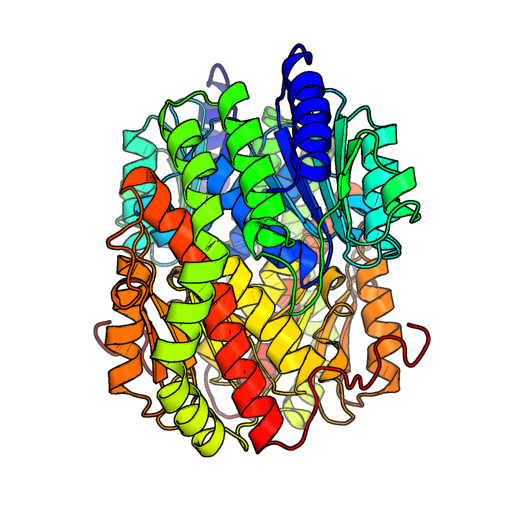9 1 88.25 324 GLN A N 1
ATOM 2563 C CA . GLN A 1 324 ? -7.906 -7.715 24.875 1 88.25 324 GLN A CA 1
ATOM 2564 C C . GLN A 1 324 ? -8.086 -8.289 23.469 1 88.25 324 GLN A C 1
ATOM 2566 O O . GLN A 1 324 ? -9.117 -8.891 23.172 1 88.25 324 GLN A O 1
ATOM 2571 N N . TYR A 1 325 ? -7.109 -8.008 22.656 1 85.69 325 TYR A N 1
ATOM 2572 C CA . TYR A 1 325 ? -7.113 -8.555 21.297 1 85.69 325 TYR A CA 1
ATOM 2573 C C . TYR A 1 325 ? -5.695 -8.789 20.797 1 85.69 325 TYR A C 1
ATOM 2575 O O . TYR A 1 325 ? -4.746 -8.172 21.297 1 85.69 325 TYR A O 1
ATOM 2583 N N . MET B 1 1 ? 6.242 -25.266 -18.031 1 89.44 1 MET B N 1
ATOM 2584 C CA . MET B 1 1 ? 6.422 -24.016 -18.781 1 89.44 1 MET B CA 1
ATOM 2585 C C . MET B 1 1 ? 6.914 -24.312 -20.203 1 89.44 1 MET B C 1
ATOM 2587 O O . MET B 1 1 ? 7.895 -25.031 -20.391 1 89.44 1 MET B O 1
ATOM 2591 N N . ARG B 1 2 ? 6.238 -23.625 -21.156 1 92 2 ARG B N 1
ATOM 2592 C CA . ARG B 1 2 ? 6.582 -23.828 -22.562 1 92 2 ARG B CA 1
ATOM 2593 C C . ARG B 1 2 ? 7.961 -23.25 -22.875 1 92 2 ARG B C 1
ATOM 2595 O O . ARG B 1 2 ? 8.398 -22.297 -22.234 1 92 2 ARG B O 1
ATOM 2602 N N . ASP B 1 3 ? 8.586 -23.844 -23.844 1 93.25 3 ASP B N 1
ATOM 2603 C CA . ASP B 1 3 ? 9.938 -23.453 -24.25 1 93.25 3 ASP B CA 1
ATOM 2604 C C . ASP B 1 3 ? 10 -21.984 -24.625 1 93.25 3 ASP B C 1
ATOM 2606 O O . ASP B 1 3 ? 11.008 -21.312 -24.359 1 93.25 3 ASP B O 1
ATOM 2610 N N . LEU B 1 4 ? 9.008 -21.5 -25.203 1 93.88 4 LEU B N 1
ATOM 2611 C CA . LEU B 1 4 ? 8.961 -20.109 -25.609 1 93.88 4 LEU B CA 1
ATOM 2612 C C . LEU B 1 4 ? 9.133 -19.188 -24.406 1 93.88 4 LEU B C 1
ATOM 2614 O O . LEU B 1 4 ? 9.961 -18.281 -24.422 1 93.88 4 LEU B O 1
ATOM 2618 N N . HIS B 1 5 ? 8.352 -19.422 -23.391 1 96.19 5 HIS B N 1
ATOM 2619 C CA . HIS B 1 5 ? 8.422 -18.609 -22.188 1 96.19 5 HIS B CA 1
ATOM 2620 C C . HIS B 1 5 ? 9.773 -18.75 -21.5 1 96.19 5 HIS B C 1
ATOM 2622 O O . HIS B 1 5 ? 10.383 -17.766 -21.094 1 96.19 5 HIS B O 1
ATOM 2628 N N . ALA B 1 6 ? 10.219 -20.031 -21.438 1 96.56 6 ALA B N 1
ATOM 2629 C CA . ALA B 1 6 ? 11.492 -20.312 -20.766 1 96.56 6 ALA B CA 1
ATOM 2630 C C . ALA B 1 6 ? 12.641 -19.609 -21.469 1 96.56 6 ALA B C 1
ATOM 2632 O O . ALA B 1 6 ? 13.555 -19.094 -20.812 1 96.56 6 ALA B O 1
ATOM 2633 N N . SER B 1 7 ? 12.633 -19.641 -22.766 1 98.06 7 SER B N 1
ATOM 2634 C CA . SER B 1 7 ? 13.68 -19 -23.547 1 98.06 7 SER B CA 1
ATOM 2635 C C . SER B 1 7 ? 13.672 -17.484 -23.344 1 98.06 7 SER B C 1
ATOM 2637 O O . SER B 1 7 ? 14.727 -16.859 -23.219 1 98.06 7 SER B O 1
ATOM 2639 N N . GLN B 1 8 ? 12.508 -16.859 -23.359 1 98.62 8 GLN B N 1
ATOM 2640 C CA . GLN B 1 8 ? 12.391 -15.414 -23.141 1 98.62 8 GLN B CA 1
ATOM 2641 C C . GLN B 1 8 ? 12.898 -15.023 -21.766 1 98.62 8 GLN B C 1
ATOM 2643 O O . GLN B 1 8 ? 13.617 -14.031 -21.609 1 98.62 8 GLN B O 1
ATOM 2648 N N . ILE B 1 9 ? 12.547 -15.805 -20.766 1 98.81 9 ILE B N 1
ATOM 2649 C CA . ILE B 1 9 ? 13 -15.562 -19.391 1 98.81 9 ILE B CA 1
ATOM 2650 C C . ILE B 1 9 ? 14.523 -15.695 -19.328 1 98.81 9 ILE B C 1
ATOM 2652 O O . ILE B 1 9 ? 15.195 -14.859 -18.719 1 98.81 9 ILE B O 1
ATOM 2656 N N . LYS B 1 10 ? 15.039 -16.75 -19.969 1 98.56 10 LYS B N 1
ATOM 2657 C CA . LYS B 1 10 ? 16.484 -16.984 -19.953 1 98.56 10 LYS B CA 1
ATOM 2658 C C . LYS B 1 10 ? 17.234 -15.797 -20.547 1 98.56 10 LYS B C 1
ATOM 2660 O O . LYS B 1 10 ? 18.234 -15.359 -20 1 98.56 10 LYS B O 1
ATOM 2665 N N . VAL B 1 11 ? 16.734 -15.242 -21.625 1 98.75 11 VAL B N 1
ATOM 2666 C CA . VAL B 1 11 ? 17.359 -14.102 -22.281 1 98.75 11 VAL B CA 1
ATOM 2667 C C . VAL B 1 11 ? 17.359 -12.898 -21.344 1 98.75 11 VAL B C 1
ATOM 2669 O O . VAL B 1 11 ? 18.375 -12.219 -21.203 1 98.75 11 VAL B O 1
ATOM 2672 N N . ALA B 1 12 ? 16.234 -12.648 -20.75 1 98.88 12 ALA B N 1
ATOM 2673 C CA . ALA B 1 12 ? 16.125 -11.531 -19.812 1 98.88 12 ALA B CA 1
ATOM 2674 C C . ALA B 1 12 ? 17.078 -11.711 -18.625 1 98.88 12 ALA B C 1
ATOM 2676 O O . ALA B 1 12 ? 17.766 -10.766 -18.234 1 98.88 12 ALA B O 1
ATOM 2677 N N . VAL B 1 13 ? 17.141 -12.922 -18.125 1 98.81 13 VAL B N 1
ATOM 2678 C CA . VAL B 1 13 ? 17.953 -13.211 -16.938 1 98.81 13 VAL B CA 1
ATOM 2679 C C . VAL B 1 13 ? 19.438 -13.102 -17.297 1 98.81 13 VAL B C 1
ATOM 2681 O O . VAL B 1 13 ? 20.234 -12.602 -16.5 1 98.81 13 VAL B O 1
ATOM 2684 N N . GLU B 1 14 ? 19.828 -13.57 -18.438 1 98.69 14 GLU B N 1
ATOM 2685 C CA . GLU B 1 14 ? 21.203 -13.438 -18.891 1 98.69 14 GLU B CA 1
ATOM 2686 C C . GLU B 1 14 ? 21.609 -11.977 -19.016 1 98.69 14 GLU B C 1
ATOM 2688 O O . GLU B 1 14 ? 22.75 -11.609 -18.703 1 98.69 14 GLU B O 1
ATOM 2693 N N . ALA B 1 15 ? 20.672 -11.188 -19.516 1 98.75 15 ALA B N 1
ATOM 2694 C CA . ALA B 1 15 ? 20.922 -9.75 -19.625 1 98.75 15 ALA B CA 1
ATOM 2695 C C . ALA B 1 15 ? 21.141 -9.125 -18.25 1 98.75 15 ALA B C 1
ATOM 2697 O O . ALA B 1 15 ? 22.016 -8.273 -18.078 1 98.75 15 ALA B O 1
ATOM 2698 N N . VAL B 1 16 ? 20.375 -9.523 -17.281 1 98.75 16 VAL B N 1
ATOM 2699 C CA . VAL B 1 16 ? 20.531 -9.039 -15.922 1 98.75 16 VAL B CA 1
ATOM 2700 C C . VAL B 1 16 ? 21.875 -9.5 -15.352 1 98.75 16 VAL B C 1
ATOM 2702 O O . VAL B 1 16 ? 22.594 -8.711 -14.734 1 98.75 16 VAL B O 1
ATOM 2705 N N . LYS B 1 17 ? 22.188 -10.766 -15.617 1 98.06 17 LYS B N 1
ATOM 2706 C CA . LYS B 1 17 ? 23.438 -11.352 -15.148 1 98.06 17 LYS B CA 1
ATOM 2707 C C . LYS B 1 17 ? 24.641 -10.617 -15.727 1 98.06 17 LYS B C 1
ATOM 2709 O O . LYS B 1 17 ? 25.672 -10.477 -15.062 1 98.06 17 LYS B O 1
ATOM 2714 N N . ALA B 1 18 ? 24.484 -10.109 -16.875 1 97.75 18 ALA B N 1
ATOM 2715 C CA . ALA B 1 18 ? 25.578 -9.461 -17.594 1 97.75 18 ALA B CA 1
ATOM 2716 C C . ALA B 1 18 ? 25.812 -8.039 -17.078 1 97.75 18 ALA B C 1
ATOM 2718 O O . ALA B 1 18 ? 26.844 -7.43 -17.359 1 97.75 18 ALA B O 1
ATOM 2719 N N . ARG B 1 19 ? 24.859 -7.531 -16.312 1 96.88 19 ARG B N 1
ATOM 2720 C CA . ARG B 1 19 ? 25.047 -6.199 -15.75 1 96.88 19 ARG B CA 1
ATOM 2721 C C . ARG B 1 19 ? 26.141 -6.203 -14.68 1 96.88 19 ARG B C 1
ATOM 2723 O O . ARG B 1 19 ? 26.25 -7.156 -13.914 1 96.88 19 ARG B O 1
ATOM 2730 N N . LYS B 1 20 ? 26.938 -5.148 -14.68 1 93 20 LYS B N 1
ATOM 2731 C CA . LYS B 1 20 ? 27.969 -5.02 -13.672 1 93 20 LYS B CA 1
ATOM 2732 C C . LYS B 1 20 ? 27.391 -4.992 -12.266 1 93 20 LYS B C 1
ATOM 2734 O O . LYS B 1 20 ? 27.953 -5.551 -11.328 1 93 20 LYS B O 1
ATOM 2739 N N . GLU B 1 21 ? 26.266 -4.301 -12.164 1 96.19 21 GLU B N 1
ATOM 2740 C CA . GLU B 1 21 ? 25.594 -4.117 -10.875 1 96.19 21 GLU B CA 1
ATOM 2741 C C . GLU B 1 21 ? 24.094 -3.963 -11.055 1 96.19 21 GLU B C 1
ATOM 2743 O O . GLU B 1 21 ? 23.625 -3.379 -12.039 1 96.19 21 GLU B O 1
ATOM 2748 N N . VAL B 1 22 ? 23.344 -4.598 -10.188 1 98.31 22 VAL B N 1
ATOM 2749 C CA . VAL B 1 22 ? 21.922 -4.316 -10.008 1 98.31 22 VAL B CA 1
ATOM 2750 C C . VAL B 1 22 ? 21.672 -3.736 -8.617 1 98.31 22 VAL B C 1
ATOM 2752 O O . VAL B 1 22 ? 21.859 -4.422 -7.613 1 98.31 22 VAL B O 1
ATOM 2755 N N . ASN B 1 23 ? 21.25 -2.492 -8.594 1 97.44 23 ASN B N 1
ATOM 2756 C CA . ASN B 1 23 ? 21.188 -1.856 -7.281 1 97.44 23 ASN B CA 1
ATOM 2757 C C . ASN B 1 23 ? 19.75 -1.635 -6.824 1 97.44 23 ASN B C 1
ATOM 2759 O O . ASN B 1 23 ? 19.516 -1.306 -5.66 1 97.44 23 ASN B O 1
ATOM 2763 N N . GLU B 1 24 ? 18.812 -1.882 -7.766 1 98 24 GLU B N 1
ATOM 2764 C CA . GLU B 1 24 ? 17.406 -1.734 -7.402 1 98 24 GLU B CA 1
ATOM 2765 C C . GLU B 1 24 ? 16.5 -2.418 -8.422 1 98 24 GLU B C 1
ATOM 2767 O O . GLU B 1 24 ? 16.797 -2.428 -9.617 1 98 24 GLU B O 1
ATOM 2772 N N . VAL B 1 25 ? 15.438 -2.982 -7.961 1 98.88 25 VAL B N 1
ATOM 2773 C CA . VAL B 1 25 ? 14.43 -3.586 -8.828 1 98.88 25 VAL B CA 1
ATOM 2774 C C . VAL B 1 25 ? 13.086 -2.881 -8.625 1 98.88 25 VAL B C 1
ATOM 2776 O O . VAL B 1 25 ? 12.625 -2.721 -7.496 1 98.88 25 VAL B O 1
ATOM 2779 N N . TYR B 1 26 ? 12.484 -2.42 -9.695 1 98.94 26 TYR B N 1
ATOM 2780 C CA . TYR B 1 26 ? 11.172 -1.789 -9.672 1 98.94 26 TYR B CA 1
ATOM 2781 C C . TYR B 1 26 ? 10.133 -2.676 -10.344 1 98.94 26 TYR B C 1
ATOM 2783 O O . TYR B 1 26 ? 10.344 -3.168 -11.453 1 98.94 26 TYR B O 1
ATOM 2791 N N . PHE B 1 27 ? 9.055 -2.896 -9.688 1 98.94 27 PHE B N 1
ATOM 2792 C CA . PHE B 1 27 ? 7.848 -3.516 -10.227 1 98.94 27 PHE B CA 1
ATOM 2793 C C . PHE B 1 27 ? 6.789 -2.465 -10.531 1 98.94 27 PHE B C 1
ATOM 2795 O O . PHE B 1 27 ? 6.301 -1.788 -9.625 1 98.94 27 PHE B O 1
ATOM 2802 N N . VAL B 1 28 ? 6.414 -2.355 -11.859 1 98.94 28 VAL B N 1
ATOM 2803 C CA . VAL B 1 28 ? 5.617 -1.203 -12.266 1 98.94 28 VAL B CA 1
ATOM 2804 C C . VAL B 1 28 ? 4.449 -1.664 -13.133 1 98.94 28 VAL B C 1
ATOM 2806 O O . VAL B 1 28 ? 4.652 -2.262 -14.195 1 98.94 28 VAL B O 1
ATOM 2809 N N . ALA B 1 29 ? 3.273 -1.441 -12.695 1 98.88 29 ALA B N 1
ATOM 2810 C CA . ALA B 1 29 ? 2.049 -1.814 -13.398 1 98.88 29 ALA B CA 1
ATOM 2811 C C . ALA B 1 29 ? 0.834 -1.114 -12.797 1 98.88 29 ALA B C 1
ATOM 2813 O O . ALA B 1 29 ? 0.978 -0.177 -12.008 1 98.88 29 ALA B O 1
ATOM 2814 N N . CYS B 1 30 ? -0.36 -1.462 -13.258 1 98.31 30 CYS B N 1
ATOM 2815 C CA . CYS B 1 30 ? -1.622 -0.941 -12.742 1 98.31 30 CYS B CA 1
ATOM 2816 C C . CYS B 1 30 ? -2.588 -2.074 -12.414 1 98.31 30 CYS B C 1
ATOM 2818 O O . CYS B 1 30 ? -2.52 -3.146 -13.023 1 98.31 30 CYS B O 1
ATOM 2820 N N . GLY B 1 31 ? -3.42 -1.906 -11.453 1 97.69 31 GLY B N 1
ATOM 2821 C CA . GLY B 1 31 ? -4.551 -2.781 -11.188 1 97.69 31 GLY B CA 1
ATOM 2822 C C . GLY B 1 31 ? -4.145 -4.215 -10.898 1 97.69 31 GLY B C 1
ATOM 2823 O O . GLY B 1 31 ? -3.273 -4.461 -10.062 1 97.69 31 GLY B O 1
ATOM 2824 N N . GLY B 1 32 ? -4.836 -5.094 -11.609 1 97.38 32 GLY B N 1
ATOM 2825 C CA . GLY B 1 32 ? -4.578 -6.516 -11.422 1 97.38 32 GLY B CA 1
ATOM 2826 C C . GLY B 1 32 ? -3.146 -6.906 -11.734 1 97.38 32 GLY B C 1
ATOM 2827 O O . GLY B 1 32 ? -2.582 -7.781 -11.078 1 97.38 32 GLY B O 1
ATOM 2828 N N . SER B 1 33 ? -2.566 -6.223 -12.688 1 98.44 33 SER B N 1
ATOM 2829 C CA . SER B 1 33 ? -1.177 -6.516 -13.023 1 98.44 33 SER B CA 1
ATOM 2830 C C . SER B 1 33 ? -0.23 -6.059 -11.922 1 98.44 33 SER B C 1
ATOM 2832 O O . SER B 1 33 ? 0.761 -6.73 -11.625 1 98.44 33 SER B O 1
ATOM 2834 N N . GLN B 1 34 ? -0.521 -4.902 -11.375 1 98.56 34 GLN B N 1
ATOM 2835 C CA . GLN B 1 34 ? 0.274 -4.453 -10.234 1 98.56 34 GLN B CA 1
ATOM 2836 C C . GLN B 1 34 ? 0.168 -5.426 -9.07 1 98.56 34 GLN B C 1
ATOM 2838 O O . GLN B 1 34 ? 1.163 -5.715 -8.398 1 98.56 34 GLN B O 1
ATOM 2843 N N . ALA B 1 35 ? -1.028 -5.902 -8.805 1 98.25 35 ALA B N 1
ATOM 2844 C CA . ALA B 1 35 ? -1.269 -6.852 -7.719 1 98.25 35 ALA B CA 1
ATOM 2845 C C . ALA B 1 35 ? -0.371 -8.078 -7.855 1 98.25 35 ALA B C 1
ATOM 2847 O O . ALA B 1 35 ? 0.225 -8.531 -6.875 1 98.25 35 ALA B O 1
ATOM 2848 N N . VAL B 1 36 ? -0.296 -8.555 -9.047 1 97.69 36 VAL B N 1
ATOM 2849 C CA . VAL B 1 36 ? 0.53 -9.727 -9.328 1 97.69 36 VAL B CA 1
ATOM 2850 C C . VAL B 1 36 ? 1.99 -9.422 -9.008 1 97.69 36 VAL B C 1
ATOM 2852 O O . VAL B 1 36 ? 2.689 -10.242 -8.414 1 97.69 36 VAL B O 1
ATOM 2855 N N . LEU B 1 37 ? 2.426 -8.219 -9.289 1 98.75 37 LEU B N 1
ATOM 2856 C CA . LEU B 1 37 ? 3.824 -7.832 -9.141 1 98.75 37 LEU B CA 1
ATOM 2857 C C . LEU B 1 37 ? 4.172 -7.594 -7.676 1 98.75 37 LEU B C 1
ATOM 2859 O O . LEU B 1 37 ? 5.352 -7.547 -7.312 1 98.75 37 LEU B O 1
ATOM 2863 N N . MET B 1 38 ? 3.156 -7.418 -6.809 1 98.69 38 MET B N 1
ATOM 2864 C CA . MET B 1 38 ? 3.414 -7.211 -5.387 1 98.69 38 MET B CA 1
ATOM 2865 C C . MET B 1 38 ? 4.16 -8.398 -4.793 1 98.69 38 MET B C 1
ATOM 2867 O O . MET B 1 38 ? 4.984 -8.234 -3.891 1 98.69 38 MET B O 1
ATOM 2871 N N . ALA B 1 39 ? 3.955 -9.586 -5.34 1 98.38 39 ALA B N 1
ATOM 2872 C CA . ALA B 1 39 ? 4.695 -10.766 -4.898 1 98.38 39 ALA B CA 1
ATOM 2873 C C . ALA B 1 39 ? 6.188 -10.609 -5.172 1 98.38 39 ALA B C 1
ATOM 2875 O O . ALA B 1 39 ? 7.02 -11.102 -4.406 1 98.38 39 ALA B O 1
ATOM 2876 N N . GLY B 1 40 ? 6.512 -9.922 -6.242 1 98.69 40 GLY B N 1
ATOM 2877 C CA . GLY B 1 40 ? 7.906 -9.68 -6.578 1 98.69 40 GLY B CA 1
ATOM 2878 C C . GLY B 1 40 ? 8.648 -8.883 -5.516 1 98.69 40 GLY B C 1
ATOM 2879 O O . GLY B 1 40 ? 9.727 -9.289 -5.074 1 98.69 40 GLY B O 1
ATOM 2880 N N . GLN B 1 41 ? 8.031 -7.766 -5.113 1 98.62 41 GLN B N 1
ATOM 2881 C CA . GLN B 1 41 ? 8.672 -6.977 -4.066 1 98.62 41 GLN B CA 1
ATOM 2882 C C . GLN B 1 41 ? 8.828 -7.789 -2.783 1 98.62 41 GLN B C 1
ATOM 2884 O O . GLN B 1 41 ? 9.867 -7.73 -2.127 1 98.62 41 GLN B O 1
ATOM 2889 N N . TYR B 1 42 ? 7.789 -8.523 -2.43 1 98.25 42 TYR B N 1
ATOM 2890 C CA . TYR B 1 42 ? 7.855 -9.352 -1.229 1 98.25 42 TYR B CA 1
ATOM 2891 C C . TYR B 1 42 ? 9.039 -10.312 -1.29 1 98.25 42 TYR B C 1
ATOM 2893 O O . TYR B 1 42 ? 9.812 -10.414 -0.336 1 98.25 42 TYR B O 1
ATOM 2901 N N . MET B 1 43 ? 9.141 -11.008 -2.393 1 98.44 43 MET B N 1
ATOM 2902 C CA . MET B 1 43 ? 10.18 -12.031 -2.537 1 98.44 43 MET B CA 1
ATOM 2903 C C . MET B 1 43 ? 11.57 -11.398 -2.508 1 98.44 43 MET B C 1
ATOM 2905 O O . MET B 1 43 ? 12.477 -11.922 -1.866 1 98.44 43 MET B O 1
ATOM 2909 N N . PHE B 1 44 ? 11.734 -10.297 -3.172 1 98.56 44 PHE B N 1
ATOM 2910 C CA . PHE B 1 44 ? 13.039 -9.648 -3.188 1 98.56 44 PHE B CA 1
ATOM 2911 C C . PHE B 1 44 ? 13.406 -9.133 -1.801 1 98.56 44 PHE B C 1
ATOM 2913 O O . PHE B 1 44 ? 14.547 -9.273 -1.363 1 98.56 44 PHE B O 1
ATOM 2920 N N . ASP B 1 45 ? 12.422 -8.562 -1.095 1 98 45 ASP B N 1
ATOM 2921 C CA . ASP B 1 45 ? 12.688 -8.055 0.248 1 98 45 ASP B CA 1
ATOM 2922 C C . ASP B 1 45 ? 13.133 -9.18 1.182 1 98 45 ASP B C 1
ATOM 2924 O O . ASP B 1 45 ? 13.984 -8.977 2.045 1 98 45 ASP B O 1
ATOM 2928 N N . LYS B 1 46 ? 12.555 -10.32 0.962 1 97.19 46 LYS B N 1
ATOM 2929 C CA . LYS B 1 46 ? 12.781 -11.422 1.897 1 97.19 46 LYS B CA 1
ATOM 2930 C C . LYS B 1 46 ? 14.016 -12.227 1.512 1 97.19 46 LYS B C 1
ATOM 2932 O O . LYS B 1 46 ? 14.695 -12.781 2.377 1 97.19 46 LYS B O 1
ATOM 2937 N N . GLU B 1 47 ? 14.281 -12.266 0.17 1 97.62 47 GLU B N 1
ATOM 2938 C CA . GLU B 1 47 ? 15.234 -13.266 -0.305 1 97.62 47 GLU B CA 1
ATOM 2939 C C . GLU B 1 47 ? 16.516 -12.617 -0.803 1 97.62 47 GLU B C 1
ATOM 2941 O O . GLU B 1 47 ? 17.531 -13.289 -0.99 1 97.62 47 GLU B O 1
ATOM 2946 N N . SER B 1 48 ? 16.469 -11.281 -0.97 1 98 48 SER B N 1
ATOM 2947 C CA . SER B 1 48 ? 17.625 -10.617 -1.543 1 98 48 SER B CA 1
ATOM 2948 C C . SER B 1 48 ? 17.984 -9.352 -0.766 1 98 48 SER B C 1
ATOM 2950 O O . SER B 1 48 ? 17.188 -8.867 0.039 1 98 48 SER B O 1
ATOM 2952 N N . SER B 1 49 ? 19.203 -8.891 -0.975 1 97 49 SER B N 1
ATOM 2953 C CA . SER B 1 49 ? 19.641 -7.629 -0.38 1 97 49 SER B CA 1
ATOM 2954 C C . SER B 1 49 ? 19.453 -6.469 -1.354 1 97 49 SER B C 1
ATOM 2956 O O . SER B 1 49 ? 19.859 -5.34 -1.062 1 97 49 SER B O 1
ATOM 2958 N N . ILE B 1 50 ? 18.891 -6.746 -2.52 1 98.19 50 ILE B N 1
ATOM 2959 C CA . ILE B 1 50 ? 18.625 -5.703 -3.502 1 98.19 50 ILE B CA 1
ATOM 2960 C C . ILE B 1 50 ? 17.281 -5.027 -3.189 1 98.19 50 ILE B C 1
ATOM 2962 O O . ILE B 1 50 ? 16.25 -5.691 -3.139 1 98.19 50 ILE B O 1
ATOM 2966 N N . PRO B 1 51 ? 17.328 -3.719 -2.922 1 98.19 51 PRO B N 1
ATOM 2967 C CA . PRO B 1 51 ? 16.047 -3.045 -2.662 1 98.19 51 PRO B CA 1
ATOM 2968 C C . PRO B 1 51 ? 15.078 -3.15 -3.834 1 98.19 51 PRO B C 1
ATOM 2970 O O . PRO B 1 51 ? 15.5 -3.152 -4.992 1 98.19 51 PRO B O 1
ATOM 2973 N N . SER B 1 52 ? 13.852 -3.242 -3.525 1 98.56 52 SER B N 1
ATOM 2974 C CA . SER B 1 52 ? 12.828 -3.34 -4.555 1 98.56 52 SER B CA 1
ATOM 2975 C C . SER B 1 52 ? 11.586 -2.545 -4.172 1 98.56 52 SER B C 1
ATOM 2977 O O . SER B 1 52 ? 11.336 -2.295 -2.99 1 98.56 52 SER B O 1
ATOM 2979 N N . HIS B 1 53 ? 10.82 -2.117 -5.172 1 98.38 53 HIS B N 1
ATOM 2980 C CA . HIS B 1 53 ? 9.617 -1.315 -4.961 1 98.38 53 HIS B CA 1
ATOM 2981 C C . HIS B 1 53 ? 8.539 -1.664 -5.98 1 98.38 53 HIS B C 1
ATOM 2983 O O . HIS B 1 53 ? 8.844 -1.956 -7.137 1 98.38 53 HIS B O 1
ATOM 2989 N N . VAL B 1 54 ? 7.32 -1.63 -5.523 1 98.62 54 VAL B N 1
ATOM 2990 C CA . VAL B 1 54 ? 6.172 -1.604 -6.426 1 98.62 54 VAL B CA 1
ATOM 2991 C C . VAL B 1 54 ? 5.68 -0.167 -6.598 1 98.62 54 VAL B C 1
ATOM 2993 O O . VAL B 1 54 ? 5.52 0.561 -5.613 1 98.62 54 VAL B O 1
ATOM 2996 N N . TYR B 1 55 ? 5.484 0.274 -7.789 1 98.31 55 TYR B N 1
ATOM 2997 C CA . TYR B 1 55 ? 4.891 1.573 -8.086 1 98.31 55 TYR B CA 1
ATOM 2998 C C . TYR B 1 55 ? 3.705 1.429 -9.031 1 98.31 55 TYR B C 1
ATOM 3000 O O . TYR B 1 55 ? 3.742 0.622 -9.961 1 98.31 55 TYR B O 1
ATOM 3008 N N . THR B 1 56 ? 2.674 2.211 -8.727 1 98 56 THR B N 1
ATOM 3009 C CA . THR B 1 56 ? 1.71 2.42 -9.805 1 98 56 THR B CA 1
ATOM 3010 C C . THR B 1 56 ? 2.367 3.117 -10.992 1 98 56 THR B C 1
ATOM 3012 O O . THR B 1 56 ? 3.15 4.051 -10.812 1 98 56 THR B O 1
ATOM 3015 N N . ALA B 1 57 ? 2.002 2.715 -12.164 1 98.62 57 ALA B N 1
ATOM 3016 C CA . ALA B 1 57 ? 2.711 3.145 -13.367 1 98.62 57 ALA B CA 1
ATOM 3017 C C . ALA B 1 57 ? 2.613 4.656 -13.555 1 98.62 57 ALA B C 1
ATOM 3019 O O . ALA B 1 57 ? 3.594 5.305 -13.922 1 98.62 57 ALA B O 1
ATOM 3020 N N . ASN B 1 58 ? 1.451 5.211 -13.281 1 97.31 58 ASN B N 1
ATOM 3021 C CA . ASN B 1 58 ? 1.26 6.648 -13.453 1 97.31 58 ASN B CA 1
ATOM 3022 C C . ASN B 1 58 ? 2.148 7.445 -12.5 1 97.31 58 ASN B C 1
ATOM 3024 O O . ASN B 1 58 ? 2.77 8.43 -12.906 1 97.31 58 ASN B O 1
ATOM 3028 N N . GLU B 1 59 ? 2.143 7.031 -11.266 1 97.81 59 GLU B N 1
ATOM 3029 C CA . GLU B 1 59 ? 2.979 7.762 -10.32 1 97.81 59 GLU B CA 1
ATOM 3030 C C . GLU B 1 59 ? 4.461 7.586 -10.641 1 97.81 59 GLU B C 1
ATOM 3032 O O . GLU B 1 59 ? 5.254 8.516 -10.469 1 97.81 59 GLU B O 1
ATOM 3037 N N . PHE B 1 60 ? 4.859 6.418 -11.07 1 98.69 60 PHE B N 1
ATOM 3038 C CA . PHE B 1 60 ? 6.234 6.164 -11.484 1 98.69 60 PHE B CA 1
ATOM 3039 C C . PHE B 1 60 ? 6.684 7.188 -12.523 1 98.69 60 PHE B C 1
ATOM 3041 O O . PHE B 1 60 ? 7.828 7.652 -12.492 1 98.69 60 PHE B O 1
ATOM 3048 N N . VAL B 1 61 ? 5.773 7.527 -13.414 1 98.56 61 VAL B N 1
ATOM 3049 C CA . VAL B 1 61 ? 6.078 8.453 -14.508 1 98.56 61 VAL B CA 1
ATOM 3050 C C . VAL B 1 61 ? 6.062 9.883 -13.984 1 98.56 61 VAL B C 1
ATOM 3052 O O . VAL B 1 61 ? 7.027 10.633 -14.164 1 98.56 61 VAL B O 1
ATOM 3055 N N . TYR B 1 62 ? 5.027 10.289 -13.25 1 97.94 62 TYR B N 1
ATOM 3056 C CA . TYR B 1 62 ? 4.82 11.68 -12.859 1 97.94 62 TYR B CA 1
ATOM 3057 C C . TYR B 1 62 ? 5.672 12.039 -11.648 1 97.94 62 TYR B C 1
ATOM 3059 O O . TYR B 1 62 ? 5.922 13.219 -11.383 1 97.94 62 TYR B O 1
ATOM 3067 N N . ASP B 1 63 ? 6.023 11.07 -10.984 1 97.25 63 ASP B N 1
ATOM 3068 C CA . ASP B 1 63 ? 6.859 11.25 -9.805 1 97.25 63 ASP B CA 1
ATOM 3069 C C . ASP B 1 63 ? 7.961 10.195 -9.742 1 97.25 63 ASP B C 1
ATOM 3071 O O . ASP B 1 63 ? 8.039 9.422 -8.781 1 97.25 63 ASP B O 1
ATOM 3075 N N . THR B 1 64 ? 8.867 10.227 -10.672 1 98.38 64 THR B N 1
ATOM 3076 C CA . THR B 1 64 ? 9.898 9.227 -10.906 1 98.38 64 THR B CA 1
ATOM 3077 C C . THR B 1 64 ? 10.852 9.133 -9.719 1 98.38 64 THR B C 1
ATOM 3079 O O . THR B 1 64 ? 11.375 10.148 -9.258 1 98.38 64 THR B O 1
ATOM 3082 N N . PRO B 1 65 ? 11.078 7.926 -9.172 1 98.19 65 PRO B N 1
ATOM 3083 C CA . PRO B 1 65 ? 12.047 7.797 -8.078 1 98.19 65 PRO B CA 1
ATOM 3084 C C . PRO B 1 65 ? 13.453 8.242 -8.484 1 98.19 65 PRO B C 1
ATOM 3086 O O . PRO B 1 65 ? 13.906 7.949 -9.594 1 98.19 65 PRO B O 1
ATOM 3089 N N . LYS B 1 66 ? 14.109 8.914 -7.602 1 97.81 66 LYS B N 1
ATOM 3090 C CA . LYS B 1 66 ? 15.414 9.508 -7.875 1 97.81 66 LYS B CA 1
ATOM 3091 C C . LYS B 1 66 ? 16.469 8.43 -8.164 1 97.81 66 LYS B C 1
ATOM 3093 O O . LYS B 1 66 ? 17.391 8.648 -8.953 1 97.81 66 LYS B O 1
ATOM 3098 N N . ARG B 1 67 ? 16.281 7.262 -7.637 1 97.88 67 ARG B N 1
ATOM 3099 C CA . ARG B 1 67 ? 17.312 6.223 -7.684 1 97.88 67 ARG B CA 1
ATOM 3100 C C . ARG B 1 67 ? 17.219 5.422 -8.977 1 97.88 67 ARG B C 1
ATOM 3102 O O . ARG B 1 67 ? 18.016 4.523 -9.219 1 97.88 67 ARG B O 1
ATOM 3109 N N . LEU B 1 68 ? 16.203 5.645 -9.82 1 98.69 68 LEU B N 1
ATOM 3110 C CA . LEU B 1 68 ? 16.094 4.969 -11.109 1 98.69 68 LEU B CA 1
ATOM 3111 C C . LEU B 1 68 ? 17.281 5.328 -12.008 1 98.69 68 LEU B C 1
ATOM 3113 O O . LEU B 1 68 ? 17.547 6.508 -12.242 1 98.69 68 LEU B O 1
ATOM 3117 N N . ASN B 1 69 ? 18.016 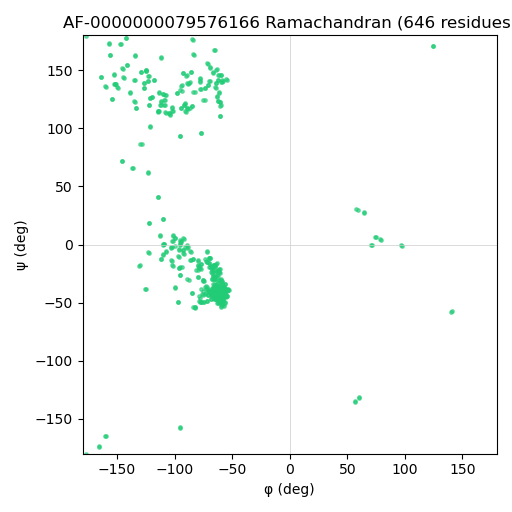4.309 -12.469 1 98.31 69 ASN B N 1
ATOM 3118 C CA . ASN B 1 69 ? 19.219 4.559 -13.258 1 98.31 69 ASN B CA 1
ATOM 3119 C C . ASN B 1 69 ? 19.609 3.336 -14.078 1 98.31 69 ASN B C 1
ATOM 3121 O O . ASN B 1 69 ? 18.812 2.416 -14.258 1 98.31 69 ASN B O 1
ATOM 3125 N N . GLU B 1 70 ? 20.812 3.279 -14.609 1 98.25 70 GLU B N 1
ATOM 3126 C CA . GLU B 1 70 ? 21.281 2.25 -15.531 1 98.25 70 GLU B CA 1
ATOM 3127 C C . GLU B 1 70 ? 21.531 0.931 -14.805 1 98.25 70 GLU B C 1
ATOM 3129 O O . GLU B 1 70 ? 21.672 -0.117 -15.438 1 98.25 70 GLU B O 1
ATOM 3134 N N . ASN B 1 71 ? 21.547 1.004 -13.477 1 98.38 71 ASN B N 1
ATOM 3135 C CA . ASN B 1 71 ? 21.766 -0.208 -12.688 1 98.38 71 ASN B CA 1
ATOM 3136 C C . ASN B 1 71 ? 20.453 -0.765 -12.156 1 98.38 71 ASN B C 1
ATOM 3138 O O . ASN B 1 71 ? 20.453 -1.687 -11.336 1 98.38 71 ASN B O 1
ATOM 3142 N N . SER B 1 72 ? 19.359 -0.167 -12.578 1 98.75 72 SER B N 1
ATOM 3143 C CA . SER B 1 72 ? 18.031 -0.614 -12.18 1 98.75 72 SER B CA 1
ATOM 3144 C C . SER B 1 72 ? 17.469 -1.658 -13.141 1 98.75 72 SER B C 1
ATOM 3146 O O . SER B 1 72 ? 17.812 -1.657 -14.328 1 98.75 72 SER B O 1
ATOM 3148 N N . VAL B 1 73 ? 16.734 -2.584 -12.578 1 98.94 73 VAL B N 1
ATOM 3149 C CA . VAL B 1 73 ? 15.891 -3.477 -13.359 1 98.94 73 VAL B CA 1
ATOM 3150 C C . VAL B 1 73 ? 14.422 -3.119 -13.148 1 98.94 73 VAL B C 1
ATOM 3152 O O . VAL B 1 73 ? 13.961 -3.023 -12.008 1 98.94 73 VAL B O 1
ATOM 3155 N N . VAL B 1 74 ? 13.703 -2.844 -14.227 1 98.94 74 VAL B N 1
ATOM 3156 C CA . VAL B 1 74 ? 12.289 -2.51 -14.148 1 98.94 74 VAL B CA 1
ATOM 3157 C C . VAL B 1 74 ? 11.461 -3.621 -14.797 1 98.94 74 VAL B C 1
ATOM 3159 O O . VAL B 1 74 ? 11.664 -3.955 -15.969 1 98.94 74 VAL B O 1
ATOM 3162 N N . ILE B 1 75 ? 10.586 -4.223 -14.023 1 99 75 ILE B N 1
ATOM 3163 C CA . ILE B 1 75 ? 9.664 -5.258 -14.484 1 99 75 ILE B CA 1
ATOM 3164 C C . ILE B 1 75 ? 8.25 -4.699 -14.539 1 99 75 ILE B C 1
ATOM 3166 O O . ILE B 1 75 ? 7.68 -4.332 -13.508 1 99 75 ILE B O 1
ATOM 3170 N N . SER B 1 76 ? 7.684 -4.59 -15.727 1 98.94 76 SER B N 1
ATOM 3171 C CA . SER B 1 76 ? 6.336 -4.082 -15.938 1 98.94 76 SER B CA 1
ATOM 3172 C C . SER B 1 76 ? 5.395 -5.184 -16.422 1 98.94 76 SER B C 1
ATOM 3174 O O . SER B 1 76 ? 5.848 -6.254 -16.828 1 98.94 76 SER B O 1
ATOM 3176 N N . CYS B 1 77 ? 4.098 -4.973 -16.281 1 98.88 77 CYS B N 1
AT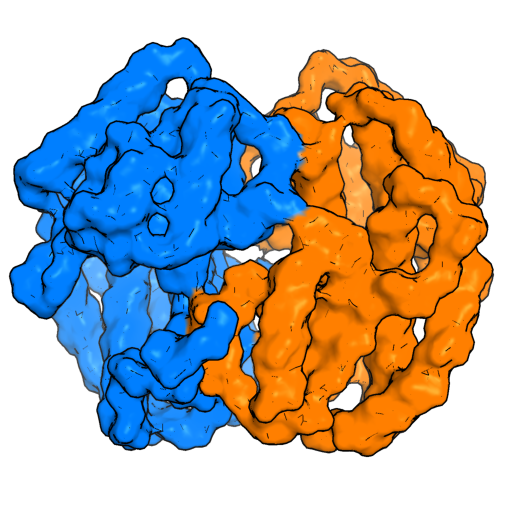OM 3177 C CA . CYS B 1 77 ? 3.121 -5.988 -16.656 1 98.88 77 CYS B CA 1
ATOM 3178 C C . CYS B 1 77 ? 1.817 -5.344 -17.125 1 98.88 77 CYS B C 1
ATOM 3180 O O . CYS B 1 77 ? 1.351 -4.375 -16.516 1 98.88 77 CYS B O 1
ATOM 3182 N N . SER B 1 78 ? 1.279 -5.777 -18.141 1 98.38 78 SER B N 1
ATOM 3183 C CA . SER B 1 78 ? -0.031 -5.434 -18.688 1 98.38 78 SER B CA 1
ATOM 3184 C C . SER B 1 78 ? -0.587 -6.566 -19.547 1 98.38 78 SER B C 1
ATOM 3186 O O . SER B 1 78 ? 0.062 -7.012 -20.484 1 98.38 78 SER B O 1
ATOM 3188 N N . HIS B 1 79 ? -1.749 -7.008 -19.234 1 96.62 79 HIS B N 1
ATOM 3189 C CA . HIS B 1 79 ? -2.33 -8.133 -19.953 1 96.62 79 HIS B CA 1
ATOM 3190 C C . HIS B 1 79 ? -2.477 -7.832 -21.438 1 96.62 79 HIS B C 1
ATOM 3192 O O . HIS B 1 79 ? -1.996 -8.594 -22.281 1 96.62 79 HIS B O 1
ATOM 3198 N N . SER B 1 80 ? -3.141 -6.695 -21.766 1 95.06 80 SER B N 1
ATOM 3199 C CA . SER B 1 80 ? -3.355 -6.309 -23.156 1 95.06 80 SER B CA 1
ATOM 3200 C C . SER B 1 80 ? -2.092 -5.711 -23.766 1 95.06 80 SER B C 1
ATOM 3202 O O . SER B 1 80 ? -1.966 -5.625 -25 1 95.06 80 SER B O 1
ATOM 3204 N N . GLY B 1 81 ? -1.217 -5.258 -22.875 1 97.69 81 GLY B N 1
ATOM 3205 C CA . GLY B 1 81 ? -0.03 -4.555 -23.344 1 97.69 81 GLY B CA 1
ATOM 3206 C C . GLY B 1 81 ? -0.321 -3.143 -23.812 1 97.69 81 GLY B C 1
ATOM 3207 O O . GLY B 1 81 ? 0.582 -2.438 -24.266 1 97.69 81 GLY B O 1
ATOM 3208 N N . ASN B 1 82 ? -1.549 -2.691 -23.625 1 96.75 82 ASN B N 1
ATOM 3209 C CA . ASN B 1 82 ? -1.947 -1.401 -24.188 1 96.75 82 ASN B CA 1
ATOM 3210 C C . ASN B 1 82 ? -2.148 -0.361 -23.094 1 96.75 82 ASN B C 1
ATOM 3212 O O . ASN B 1 82 ? -2.539 0.774 -23.359 1 96.75 82 ASN B O 1
ATOM 3216 N N . THR B 1 83 ? -1.949 -0.727 -21.828 1 97.25 83 THR B N 1
ATOM 3217 C CA . THR B 1 83 ? -2.121 0.239 -20.75 1 97.25 83 THR B CA 1
ATOM 3218 C C . THR B 1 83 ? -1.164 1.416 -20.906 1 97.25 83 THR B C 1
ATOM 3220 O O . THR B 1 83 ? 0.045 1.271 -20.719 1 97.25 83 THR B O 1
ATOM 3223 N N . PRO B 1 84 ? -1.723 2.549 -21.219 1 97.19 84 PRO B N 1
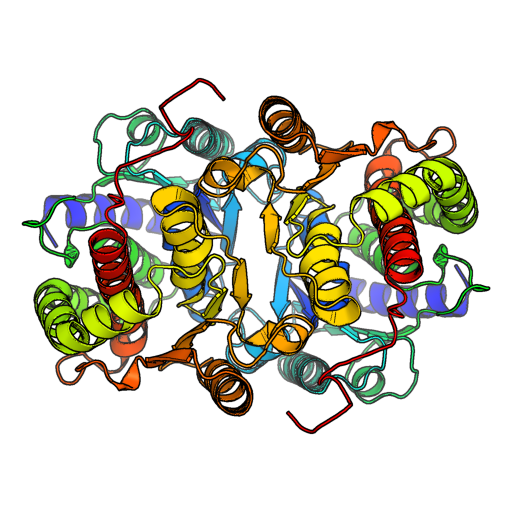ATOM 3224 C CA . PRO B 1 84 ? -0.852 3.668 -21.594 1 97.19 84 PRO B CA 1
ATOM 3225 C C . PRO B 1 84 ? 0.134 4.035 -20.484 1 97.19 84 PRO B C 1
ATOM 3227 O O . PRO B 1 84 ? 1.301 4.324 -20.766 1 97.19 84 PRO B O 1
ATOM 3230 N N . GLU B 1 85 ? -0.325 4.062 -19.266 1 97.88 85 GLU B N 1
ATOM 3231 C CA . GLU B 1 85 ? 0.53 4.418 -18.141 1 97.88 85 GLU B CA 1
ATOM 3232 C C . GLU B 1 85 ? 1.723 3.471 -18.031 1 97.88 85 GLU B C 1
ATOM 3234 O O . GLU B 1 85 ? 2.85 3.91 -17.797 1 97.88 85 GLU B O 1
ATOM 3239 N N . THR B 1 86 ? 1.482 2.172 -18.234 1 98.81 86 THR B N 1
ATOM 3240 C CA . THR B 1 86 ? 2.529 1.165 -18.109 1 98.81 86 THR B CA 1
ATOM 3241 C C . THR B 1 86 ? 3.521 1.264 -19.266 1 98.81 86 THR B C 1
ATOM 3243 O O . THR B 1 86 ? 4.727 1.095 -19.078 1 98.81 86 THR B O 1
ATOM 3246 N N . VAL B 1 87 ? 2.965 1.531 -20.422 1 98.94 87 VAL B N 1
ATOM 3247 C CA . VAL B 1 87 ? 3.818 1.722 -21.578 1 98.94 87 VAL B CA 1
ATOM 3248 C C . VAL B 1 87 ? 4.758 2.904 -21.359 1 98.94 87 VAL B C 1
ATOM 3250 O O . VAL B 1 87 ? 5.973 2.787 -21.531 1 98.94 87 VAL B O 1
ATOM 3253 N N . GLU B 1 88 ? 4.184 4.004 -20.906 1 98.88 88 GLU B N 1
ATOM 3254 C CA . GLU B 1 88 ? 4.977 5.207 -20.672 1 98.88 88 GLU B CA 1
ATOM 3255 C C . GLU B 1 88 ? 6.008 4.98 -19.562 1 98.88 88 GLU B C 1
ATOM 3257 O O . GLU B 1 88 ? 7.137 5.473 -19.656 1 98.88 88 GLU B O 1
ATOM 3262 N N . ALA B 1 89 ? 5.633 4.27 -18.531 1 98.94 89 ALA B N 1
ATOM 3263 C CA . ALA B 1 89 ? 6.555 3.969 -17.438 1 98.94 89 ALA B CA 1
ATOM 3264 C C . ALA B 1 89 ? 7.742 3.15 -17.938 1 98.94 89 ALA B C 1
ATOM 3266 O O . ALA B 1 89 ? 8.883 3.391 -17.516 1 98.94 89 ALA B O 1
ATOM 3267 N N . THR B 1 90 ? 7.461 2.229 -18.781 1 98.94 90 THR B N 1
ATOM 3268 C CA . THR B 1 90 ? 8.508 1.367 -19.312 1 98.94 90 THR B CA 1
ATOM 3269 C C . THR B 1 90 ? 9.453 2.156 -20.219 1 98.94 90 THR B C 1
ATOM 3271 O O . THR B 1 90 ? 10.672 1.998 -20.141 1 98.94 90 THR B O 1
ATOM 3274 N N . LYS B 1 91 ? 8.836 3.018 -21.047 1 98.94 91 LYS B N 1
ATOM 3275 C CA . LYS B 1 91 ? 9.648 3.885 -21.906 1 98.94 91 LYS B CA 1
ATOM 3276 C C . LYS B 1 91 ? 10.539 4.793 -21.062 1 98.94 91 LYS B C 1
ATOM 3278 O O . LYS B 1 91 ? 11.719 4.977 -21.375 1 98.94 91 LYS B O 1
ATOM 3283 N N . LEU B 1 92 ? 10 5.352 -20.047 1 98.94 92 LEU B N 1
ATOM 3284 C CA . LEU B 1 92 ? 10.75 6.215 -19.141 1 98.94 92 LEU B CA 1
ATOM 3285 C C . LEU B 1 92 ? 11.922 5.461 -18.516 1 98.94 92 LEU B C 1
ATOM 3287 O O . LEU B 1 92 ? 13.047 5.965 -18.484 1 98.94 92 LEU B O 1
ATOM 3291 N N . ALA B 1 93 ? 11.633 4.25 -18.016 1 98.88 93 ALA B N 1
ATOM 3292 C CA . ALA B 1 93 ? 12.68 3.43 -17.406 1 98.88 93 ALA B CA 1
ATOM 3293 C C . ALA B 1 93 ? 13.828 3.188 -18.375 1 98.88 93 ALA B C 1
ATOM 3295 O O . ALA B 1 93 ? 15 3.322 -18 1 98.88 93 ALA B O 1
ATOM 3296 N N . ARG B 1 94 ? 13.469 2.883 -19.531 1 98.56 94 ARG B N 1
ATOM 3297 C CA . ARG B 1 94 ? 14.469 2.633 -20.562 1 98.56 94 ARG B CA 1
ATOM 3298 C C . ARG B 1 94 ? 15.281 3.893 -20.859 1 98.56 94 ARG B C 1
ATOM 3300 O O . ARG B 1 94 ? 16.5 3.828 -21.031 1 98.56 94 ARG B O 1
ATOM 3307 N N . SER B 1 95 ? 14.602 4.984 -20.938 1 98.69 95 SER B N 1
ATOM 3308 C CA . SER B 1 95 ? 15.266 6.254 -21.203 1 98.69 95 SER B CA 1
ATOM 3309 C C . SER B 1 95 ? 16.266 6.609 -20.109 1 98.69 95 SER B C 1
ATOM 3311 O O . SER B 1 95 ? 17.219 7.348 -20.344 1 98.69 95 SER B O 1
ATOM 3313 N N . LYS B 1 96 ? 16.125 6.098 -18.906 1 98.5 96 LYS B N 1
ATOM 3314 C CA . LYS B 1 96 ? 17.016 6.336 -17.766 1 98.5 96 LYS B CA 1
ATOM 3315 C C . LYS B 1 96 ? 18.125 5.297 -17.719 1 98.5 96 LYS B C 1
ATOM 3317 O O . LYS B 1 96 ? 18.953 5.312 -16.812 1 98.5 96 LYS B O 1
ATOM 3322 N N . GLY B 1 97 ? 18.094 4.309 -18.672 1 98.38 97 GLY B N 1
ATOM 3323 C CA . GLY B 1 97 ? 19.172 3.324 -18.797 1 98.38 97 GLY B CA 1
ATOM 3324 C C . GLY B 1 97 ? 18.859 2.02 -18.094 1 98.38 97 GLY B C 1
ATOM 3325 O O . GLY B 1 97 ? 19.656 1.084 -18.125 1 98.38 97 GLY B O 1
ATOM 3326 N N . ALA B 1 98 ? 17.734 1.924 -17.469 1 98.81 98 ALA B N 1
ATOM 3327 C CA . ALA B 1 98 ? 17.375 0.704 -16.75 1 98.81 98 ALA B CA 1
ATOM 3328 C C . ALA B 1 98 ? 17.172 -0.459 -17.719 1 98.81 98 ALA B C 1
ATOM 3330 O O . ALA B 1 98 ? 16.781 -0.254 -18.859 1 98.81 98 ALA B O 1
ATOM 3331 N N . LEU B 1 99 ? 17.484 -1.648 -17.25 1 98.88 99 LEU B N 1
ATOM 3332 C CA . LEU B 1 99 ? 17.094 -2.846 -17.984 1 98.88 99 LEU B CA 1
ATOM 3333 C C . LEU B 1 99 ? 15.594 -3.105 -17.812 1 98.88 99 LEU B C 1
ATOM 3335 O O . LEU B 1 99 ? 15.086 -3.143 -16.688 1 9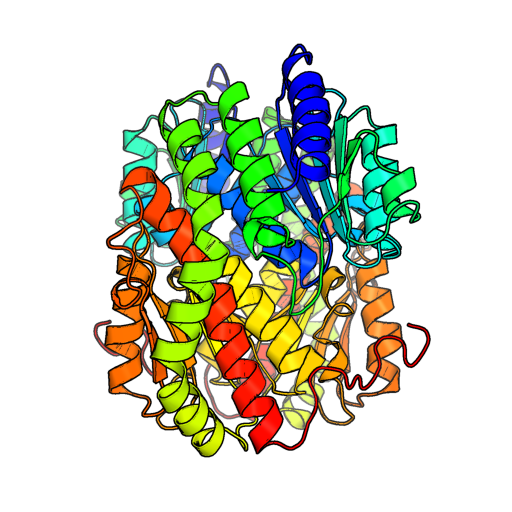8.88 99 LEU B O 1
ATOM 3339 N N . THR B 1 100 ? 14.875 -3.213 -18.906 1 98.94 100 THR B N 1
ATOM 3340 C CA . THR B 1 100 ? 13.422 -3.311 -18.844 1 98.94 100 THR B CA 1
ATOM 3341 C C . THR B 1 100 ? 12.953 -4.691 -19.281 1 98.94 100 THR B C 1
ATOM 3343 O O . THR B 1 100 ? 13.281 -5.137 -20.391 1 98.94 100 THR B O 1
ATOM 3346 N N . ILE B 1 101 ? 12.211 -5.398 -18.406 1 98.94 101 ILE B N 1
ATOM 3347 C CA . ILE B 1 101 ? 11.5 -6.641 -18.672 1 98.94 101 ILE B CA 1
ATOM 3348 C C . ILE B 1 101 ? 10 -6.406 -18.578 1 98.94 101 ILE B C 1
ATOM 3350 O O . ILE B 1 101 ? 9.523 -5.75 -17.641 1 98.94 101 ILE B O 1
ATOM 3354 N N . CYS B 1 102 ? 9.219 -6.836 -19.562 1 98.88 102 CYS B N 1
ATOM 3355 C CA . CYS B 1 102 ? 7.773 -6.715 -19.406 1 98.88 102 CYS B CA 1
ATOM 3356 C C . CYS B 1 102 ? 7.09 -8.062 -19.594 1 98.88 102 CYS B C 1
ATOM 3358 O O . CYS B 1 102 ? 7.629 -8.953 -20.25 1 98.88 102 CYS B O 1
ATOM 3360 N N . LEU B 1 103 ? 6 -8.242 -18.922 1 98.88 103 LEU B N 1
ATOM 3361 C CA . LEU B 1 103 ? 5.109 -9.383 -19.109 1 98.88 103 LEU B CA 1
ATOM 3362 C C . LEU B 1 103 ? 3.816 -8.953 -19.797 1 98.88 103 LEU B C 1
ATOM 3364 O O . LEU B 1 103 ? 3.168 -8 -19.359 1 98.88 103 LEU B O 1
ATOM 3368 N N . SER B 1 104 ? 3.461 -9.625 -20.828 1 98.44 104 SER B N 1
ATOM 3369 C CA . SER B 1 104 ? 2.227 -9.32 -21.547 1 98.44 104 SER B CA 1
ATOM 3370 C C . SER B 1 104 ? 1.678 -10.555 -22.25 1 98.44 104 SER B C 1
ATOM 3372 O O . SER B 1 104 ? 2.439 -11.438 -22.641 1 98.44 104 SER B O 1
ATOM 3374 N N . ASN B 1 105 ? 0.394 -10.641 -22.312 1 97.88 105 ASN B N 1
ATOM 3375 C CA . ASN B 1 105 ? -0.227 -11.68 -23.125 1 97.88 105 ASN B CA 1
ATOM 3376 C C . ASN B 1 105 ? -0.144 -11.352 -24.609 1 97.88 105 ASN B C 1
ATOM 3378 O O . ASN B 1 105 ? 0.108 -12.234 -25.438 1 97.88 105 ASN B O 1
ATOM 3382 N N . LEU B 1 106 ? -0.336 -10.102 -24.938 1 97.56 106 LEU B N 1
ATOM 3383 C CA . LEU B 1 106 ? -0.324 -9.695 -26.344 1 97.56 106 LEU B CA 1
ATOM 3384 C C . LEU B 1 106 ? 1.094 -9.375 -26.812 1 97.56 106 LEU B C 1
ATOM 3386 O O . LEU B 1 106 ? 1.703 -8.414 -26.328 1 97.56 106 LEU B O 1
ATOM 3390 N N . GLU B 1 107 ? 1.54 -10.156 -27.781 1 97 107 GLU B N 1
ATOM 3391 C CA . GLU B 1 107 ? 2.84 -9.898 -28.391 1 97 107 GLU B CA 1
ATOM 3392 C C . GLU B 1 107 ? 2.762 -8.742 -29.391 1 97 107 GLU B C 1
ATOM 3394 O O . GLU B 1 107 ? 1.733 -8.547 -30.047 1 97 107 GLU B O 1
ATOM 3399 N N . GLY B 1 108 ? 3.771 -7.996 -29.406 1 98 108 GLY B N 1
ATOM 3400 C CA . GLY B 1 108 ? 3.828 -6.891 -30.344 1 98 108 GLY B CA 1
ATOM 3401 C C . GLY B 1 108 ? 3.01 -5.688 -29.906 1 98 108 GLY B C 1
ATOM 3402 O O . GLY B 1 108 ? 2.816 -4.75 -30.688 1 98 108 GLY B O 1
ATOM 3403 N N . SER B 1 109 ? 2.459 -5.762 -28.734 1 98.38 109 SER B N 1
ATOM 3404 C CA . SER B 1 109 ? 1.732 -4.629 -28.156 1 98.38 109 SER B CA 1
ATOM 3405 C C . SER B 1 109 ? 2.666 -3.455 -27.891 1 98.38 109 SER B C 1
ATOM 3407 O O . SER B 1 109 ? 3.889 -3.607 -27.922 1 98.38 109 SER B O 1
ATOM 3409 N N . PRO B 1 110 ? 2.102 -2.291 -27.609 1 98.81 110 PRO B N 1
ATOM 3410 C CA . PRO B 1 110 ? 2.939 -1.136 -27.281 1 98.81 110 PRO B CA 1
ATOM 3411 C C . PRO B 1 110 ? 3.889 -1.41 -26.109 1 98.81 110 PRO B C 1
ATOM 3413 O O . PRO B 1 110 ? 5.047 -0.992 -26.141 1 98.81 110 PRO B O 1
ATOM 3416 N N . LEU B 1 111 ? 3.424 -2.121 -25.125 1 98.88 111 LEU B N 1
ATOM 3417 C CA . LEU B 1 111 ? 4.289 -2.453 -24 1 98.88 111 LEU B CA 1
ATOM 3418 C C . LEU B 1 111 ? 5.402 -3.402 -24.422 1 98.88 111 LEU B C 1
ATOM 3420 O O . LEU B 1 111 ? 6.559 -3.234 -24.031 1 98.88 111 LEU B O 1
ATOM 3424 N N . TRP B 1 112 ? 5.004 -4.406 -25.234 1 98.56 112 TRP B N 1
ATOM 3425 C CA . TRP B 1 112 ? 5.949 -5.371 -25.781 1 98.56 112 TRP B CA 1
ATOM 3426 C C . TRP B 1 112 ? 7.086 -4.668 -26.516 1 98.56 112 TRP B C 1
ATOM 3428 O O . TRP B 1 112 ? 8.258 -5.023 -26.344 1 98.56 112 TRP B O 1
ATOM 3438 N N . GLU B 1 113 ? 6.742 -3.641 -27.203 1 98.69 113 GLU B N 1
ATOM 3439 C CA . GLU B 1 113 ? 7.715 -2.898 -28 1 98.69 113 GLU B CA 1
ATOM 3440 C C . GLU B 1 113 ? 8.539 -1.953 -27.125 1 98.69 113 GLU B C 1
ATOM 3442 O O . GLU B 1 113 ? 9.695 -1.661 -27.438 1 98.69 113 GLU B O 1
ATOM 3447 N N . ALA B 1 114 ? 7.945 -1.516 -26.047 1 98.88 114 ALA B N 1
ATOM 3448 C CA . ALA B 1 114 ? 8.617 -0.553 -25.188 1 98.88 114 ALA B CA 1
ATOM 3449 C C . ALA B 1 114 ? 9.711 -1.227 -24.359 1 98.88 114 ALA B C 1
ATOM 3451 O O . ALA B 1 114 ? 10.727 -0.604 -24.047 1 98.88 114 ALA B O 1
ATOM 3452 N N . ALA B 1 115 ? 9.586 -2.461 -24 1 98.81 115 ALA B N 1
ATOM 3453 C CA . ALA B 1 115 ? 10.531 -3.162 -23.141 1 98.81 115 ALA B CA 1
ATOM 3454 C C . ALA B 1 115 ? 11.688 -3.75 -23.938 1 98.81 115 ALA B C 1
ATOM 3456 O O . ALA B 1 115 ? 11.5 -4.168 -25.094 1 98.81 115 ALA B O 1
ATOM 3457 N N . GLU B 1 116 ? 12.852 -3.828 -23.359 1 98.81 116 GLU B N 1
ATOM 3458 C CA . GLU B 1 116 ? 14 -4.465 -23.984 1 98.81 116 GLU B CA 1
ATOM 3459 C C . GLU B 1 116 ? 13.828 -5.98 -24.047 1 98.81 116 GLU B C 1
ATOM 3461 O O . GLU B 1 116 ? 14.234 -6.621 -25.016 1 98.81 116 GLU B O 1
ATOM 3466 N N . TYR B 1 117 ? 13.258 -6.562 -23.031 1 98.88 117 TYR B N 1
ATOM 3467 C CA . TYR B 1 117 ? 13.102 -8.008 -22.922 1 98.88 117 TYR B CA 1
ATOM 3468 C C . TYR B 1 117 ? 11.664 -8.383 -22.609 1 98.88 117 TYR B C 1
ATOM 3470 O O . TYR B 1 117 ? 11.305 -8.555 -21.438 1 98.88 117 TYR B O 1
ATOM 3478 N N . PRO B 1 118 ? 10.836 -8.531 -23.547 1 98.75 118 PRO B N 1
ATOM 3479 C CA . PRO B 1 118 ? 9.445 -8.922 -23.312 1 98.75 118 PRO B CA 1
ATOM 3480 C C . PRO B 1 118 ? 9.289 -10.422 -23.031 1 98.75 118 PRO B C 1
ATOM 3482 O O . PRO B 1 118 ? 10 -11.234 -23.625 1 98.75 118 PRO B O 1
ATOM 3485 N N . VAL B 1 119 ? 8.445 -10.742 -22.125 1 98.81 119 VAL B N 1
ATOM 3486 C CA . VAL B 1 119 ? 8.094 -12.117 -21.766 1 98.81 119 VAL B CA 1
ATOM 3487 C C . VAL B 1 119 ? 6.598 -12.328 -21.953 1 98.81 119 VAL B C 1
ATOM 3489 O O . VAL B 1 119 ? 5.785 -11.625 -21.344 1 98.81 119 VAL B O 1
ATOM 3492 N N . HIS B 1 120 ? 6.289 -13.328 -22.703 1 98.5 120 HIS B N 1
ATOM 3493 C CA . HIS B 1 120 ? 4.902 -13.672 -23 1 98.5 120 HIS B CA 1
ATOM 3494 C C . HIS B 1 120 ? 4.332 -14.602 -21.938 1 98.5 120 HIS B C 1
ATOM 3496 O O . HIS B 1 120 ? 5.039 -15.477 -21.422 1 98.5 120 HIS B O 1
ATOM 3502 N N . TYR B 1 121 ? 3.072 -14.352 -21.547 1 98.19 121 TYR B N 1
ATOM 3503 C CA . TYR B 1 121 ? 2.342 -15.398 -20.828 1 98.19 121 TYR B CA 1
ATOM 3504 C C . TYR B 1 121 ? 1.028 -15.719 -21.531 1 98.19 121 TYR B C 1
ATOM 3506 O O . TYR B 1 121 ? 0.445 -14.859 -22.203 1 98.19 121 TYR B O 1
ATOM 3514 N N . ASP B 1 122 ? 0.623 -16.969 -21.391 1 97.69 122 ASP B N 1
ATOM 3515 C CA . ASP B 1 122 ? -0.62 -17.438 -22 1 97.69 122 ASP B CA 1
ATOM 3516 C C . ASP B 1 122 ? -1.823 -17.094 -21.125 1 97.69 122 ASP B C 1
ATOM 3518 O O . ASP B 1 122 ? -1.663 -16.688 -19.969 1 97.69 122 ASP B O 1
ATOM 3522 N N . TRP B 1 123 ? -2.941 -17.188 -21.812 1 95.38 123 TRP B N 1
ATOM 3523 C CA . TRP B 1 123 ? -4.211 -16.938 -21.141 1 95.38 123 TRP B CA 1
ATOM 3524 C C . TRP B 1 123 ? -5.305 -17.844 -21.688 1 95.38 123 TRP B C 1
ATOM 3526 O O . TRP B 1 123 ? -5.254 -18.266 -22.844 1 95.38 123 TRP B O 1
ATOM 3536 N N . GLY B 1 124 ? -6.324 -18.172 -20.812 1 91.62 124 GLY B N 1
ATOM 3537 C CA . GLY B 1 124 ? -7.434 -19.016 -21.234 1 91.62 124 GLY B CA 1
ATOM 3538 C C . GLY B 1 124 ? -7.617 -20.234 -20.344 1 91.62 124 GLY B C 1
ATOM 3539 O O . GLY B 1 124 ? -6.715 -20.609 -19.594 1 91.62 124 GLY B O 1
ATOM 3540 N N . LYS B 1 125 ? -8.727 -21 -20.5 1 88.56 125 LYS B N 1
ATOM 3541 C CA . LYS B 1 125 ? -9.109 -22.109 -19.625 1 88.56 125 LYS B CA 1
ATOM 3542 C C . LYS B 1 125 ? -8.305 -23.359 -19.953 1 88.56 125 LYS B C 1
ATOM 3544 O O . LYS B 1 125 ? -8.102 -24.219 -19.094 1 88.56 125 LYS B O 1
ATOM 3549 N N . GLU B 1 126 ? -7.77 -23.359 -21.062 1 92.44 126 GLU B N 1
ATOM 3550 C CA . GLU B 1 126 ? -7.129 -24.594 -21.516 1 92.44 126 GLU B CA 1
ATOM 3551 C C . GLU B 1 126 ? -5.613 -24.516 -21.359 1 92.44 126 GLU B C 1
ATOM 3553 O O . GLU B 1 126 ? -4.906 -25.484 -21.656 1 92.44 126 GLU B O 1
ATOM 3558 N N . VAL B 1 127 ? -5.188 -23.406 -20.906 1 95.19 127 VAL B N 1
ATOM 3559 C CA . VAL B 1 127 ? -3.75 -23.172 -20.781 1 95.19 127 VAL B CA 1
ATOM 3560 C C . VAL B 1 127 ? -3.258 -23.656 -19.422 1 95.19 127 VAL B C 1
ATOM 3562 O O . VAL B 1 127 ? -3.936 -23.484 -18.406 1 95.19 127 VAL B O 1
ATOM 3565 N N . SER B 1 128 ? -2.09 -24.297 -19.469 1 96.12 128 SER B N 1
ATOM 3566 C CA . SER B 1 128 ? -1.46 -24.703 -18.219 1 96.12 128 SER B CA 1
ATOM 3567 C C . SER B 1 128 ? -1.21 -23.5 -17.312 1 96.12 128 SER B C 1
ATOM 3569 O O . SER B 1 128 ? -0.799 -22.438 -17.781 1 96.12 128 SER B O 1
ATOM 3571 N N . ASP B 1 129 ? -1.421 -23.703 -16.016 1 96.75 129 ASP B N 1
ATOM 3572 C CA . ASP B 1 129 ? -1.267 -22.594 -15.07 1 96.75 129 ASP B CA 1
ATOM 3573 C C . ASP B 1 129 ? 0.192 -22.156 -14.984 1 96.75 129 ASP B C 1
ATOM 3575 O O . ASP B 1 129 ? 0.474 -20.984 -14.688 1 96.75 129 ASP B O 1
ATOM 3579 N N . SER B 1 130 ? 1.138 -23.047 -15.242 1 96.06 130 SER B N 1
ATOM 3580 C CA . SER B 1 130 ? 2.549 -22.672 -15.25 1 96.06 130 SER B CA 1
ATOM 3581 C C . SER B 1 130 ? 2.855 -21.703 -16.375 1 96.06 130 SER B C 1
ATOM 3583 O O . SER B 1 130 ? 3.873 -21 -16.359 1 96.06 130 SER B O 1
ATOM 3585 N N . ASP B 1 131 ? 1.922 -21.625 -17.391 1 97.81 131 ASP B N 1
ATOM 3586 C CA . ASP B 1 131 ? 2.127 -20.75 -18.547 1 97.81 131 ASP B CA 1
ATOM 3587 C C . ASP B 1 131 ? 1.283 -19.484 -18.438 1 97.81 131 ASP B C 1
ATOM 3589 O O . ASP B 1 131 ? 1.36 -18.609 -19.297 1 97.81 131 ASP B O 1
ATOM 3593 N N . LYS B 1 132 ? 0.51 -19.391 -17.406 1 97.56 132 LYS B N 1
ATOM 3594 C CA . LYS B 1 132 ? -0.282 -18.188 -17.172 1 97.56 132 LYS B CA 1
ATOM 3595 C C . LYS B 1 132 ? 0.532 -17.125 -16.438 1 97.56 132 LYS B C 1
ATOM 3597 O O . LYS B 1 132 ? 1.712 -17.328 -16.141 1 97.56 132 LYS B O 1
ATOM 3602 N N . ASN B 1 133 ? -0.042 -15.984 -16.234 1 97.56 133 ASN B N 1
ATOM 3603 C CA . ASN B 1 133 ? 0.677 -14.797 -15.789 1 97.56 133 ASN B CA 1
ATOM 3604 C C . ASN B 1 133 ? 1.421 -15.047 -14.477 1 97.56 133 ASN B C 1
ATOM 3606 O O . ASN B 1 133 ? 2.6 -14.711 -14.352 1 97.56 133 ASN B O 1
ATOM 3610 N N . LYS B 1 134 ? 0.827 -15.711 -13.516 1 98.06 134 LYS B N 1
ATOM 3611 C CA . LYS B 1 134 ? 1.492 -15.93 -12.234 1 98.06 134 LYS B CA 1
ATOM 3612 C C . LYS B 1 134 ? 2.594 -16.984 -12.359 1 98.06 134 LYS B C 1
ATOM 3614 O O . LYS B 1 134 ? 3.658 -16.844 -11.758 1 98.06 134 LYS B O 1
ATOM 3619 N N . GLY B 1 135 ? 2.297 -18.078 -13.094 1 98.19 135 GLY B N 1
ATOM 3620 C CA . GLY B 1 135 ? 3.35 -19.047 -13.344 1 98.19 135 GLY B CA 1
ATOM 3621 C C . GLY B 1 135 ? 4.582 -18.438 -13.992 1 98.19 135 GLY B C 1
ATOM 3622 O O . GLY B 1 135 ? 5.707 -18.688 -13.555 1 98.19 135 GLY B O 1
ATOM 3623 N N . ILE B 1 136 ? 4.348 -17.609 -14.945 1 98.56 136 ILE B N 1
ATOM 3624 C CA . ILE B 1 136 ? 5.438 -16.984 -15.688 1 98.56 136 ILE B CA 1
ATOM 3625 C C . ILE B 1 136 ? 6.152 -15.961 -14.805 1 98.56 136 ILE B C 1
ATOM 3627 O O . ILE B 1 136 ? 7.383 -15.891 -14.797 1 98.56 136 ILE B O 1
ATOM 3631 N N . LEU B 1 137 ? 5.395 -15.18 -14.078 1 98.62 137 LEU B N 1
ATOM 3632 C CA . LEU B 1 137 ? 6.027 -14.219 -13.18 1 98.62 137 LEU B CA 1
ATOM 3633 C C . LEU B 1 137 ? 6.926 -14.93 -12.172 1 98.62 137 LEU B C 1
ATOM 3635 O O . LEU B 1 137 ? 8.086 -14.547 -11.992 1 98.62 137 LEU B O 1
ATOM 3639 N N . TYR B 1 138 ? 6.387 -15.961 -11.492 1 98.81 138 TYR B N 1
ATOM 3640 C CA . TYR B 1 138 ? 7.176 -16.656 -10.469 1 98.81 138 TYR B CA 1
ATOM 3641 C C . TYR B 1 138 ? 8.383 -17.344 -11.094 1 98.81 138 TYR B C 1
ATOM 3643 O O . TYR B 1 138 ? 9.453 -17.391 -10.484 1 98.81 138 TYR B O 1
ATOM 3651 N N . GLY B 1 139 ? 8.18 -17.875 -12.312 1 98.75 139 GLY B N 1
ATOM 3652 C CA . GLY B 1 139 ? 9.336 -18.406 -13.031 1 98.75 139 GLY B CA 1
ATOM 3653 C C . GLY B 1 139 ? 10.414 -17.359 -13.258 1 98.75 139 GLY B C 1
ATOM 3654 O O . GLY B 1 139 ? 11.602 -17.641 -13.047 1 98.75 139 GLY B O 1
ATOM 3655 N N . LEU B 1 140 ? 10.016 -16.203 -13.688 1 98.88 140 LEU B N 1
ATOM 3656 C CA . LEU B 1 140 ? 10.953 -15.102 -13.891 1 98.88 140 LEU B CA 1
ATOM 3657 C C . LEU B 1 140 ? 11.633 -14.719 -12.578 1 98.88 140 LEU B C 1
ATOM 3659 O O . LEU B 1 140 ? 12.852 -14.547 -12.539 1 98.88 140 LEU B O 1
ATOM 3663 N N . LEU B 1 141 ? 10.852 -14.617 -11.492 1 98.88 141 LEU B N 1
ATOM 3664 C CA . LEU B 1 141 ? 11.375 -14.188 -10.203 1 98.88 141 LEU B CA 1
ATOM 3665 C C . LEU B 1 141 ? 12.375 -15.195 -9.656 1 98.88 141 LEU B C 1
ATOM 3667 O O . LEU B 1 141 ? 13.453 -14.82 -9.188 1 98.88 141 LEU B O 1
ATOM 3671 N N . PHE B 1 142 ? 12.023 -16.5 -9.727 1 98.88 142 PHE B N 1
ATOM 3672 C CA . PHE B 1 142 ? 12.953 -17.531 -9.273 1 98.88 142 PHE B CA 1
ATOM 3673 C C . PHE B 1 142 ? 14.242 -17.484 -10.078 1 98.88 142 PHE B C 1
ATOM 3675 O O . PHE B 1 142 ? 15.336 -17.625 -9.523 1 98.88 142 PHE B O 1
ATOM 3682 N N . SER B 1 143 ? 14.117 -17.281 -11.352 1 98.81 143 SER B N 1
ATOM 3683 C CA . SER B 1 143 ? 15.281 -17.234 -12.227 1 98.81 143 SER B CA 1
ATOM 3684 C C . SER B 1 143 ? 16.156 -16.016 -11.93 1 98.81 143 SER B C 1
ATOM 3686 O O . SER B 1 143 ? 17.375 -16.109 -11.891 1 98.81 143 SER B O 1
ATOM 3688 N N . LEU B 1 144 ? 15.539 -14.898 -11.766 1 98.88 144 LEU B N 1
ATOM 3689 C CA . LEU B 1 144 ? 16.281 -13.688 -11.43 1 98.88 144 LEU B CA 1
ATOM 3690 C C . LEU B 1 144 ? 17 -13.844 -10.094 1 98.88 144 LEU B C 1
ATOM 3692 O O . LEU B 1 144 ? 18.156 -13.453 -9.953 1 98.88 144 LEU B O 1
A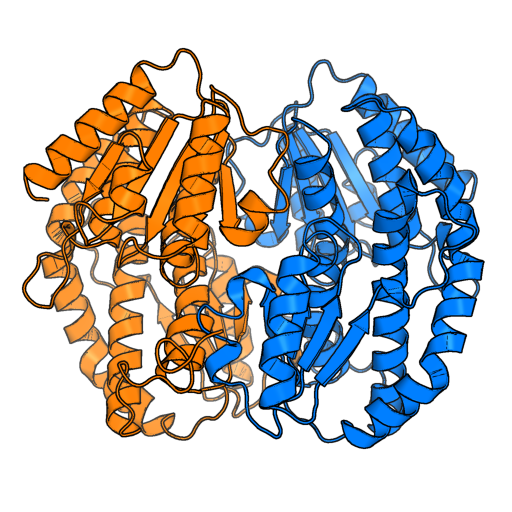TOM 3696 N N . LEU B 1 145 ? 16.281 -14.406 -9.094 1 98.75 145 LEU B N 1
ATOM 3697 C CA . LEU B 1 145 ? 16.844 -14.586 -7.77 1 98.75 145 LEU B CA 1
ATOM 3698 C C . LEU B 1 145 ? 18 -15.594 -7.801 1 98.75 145 LEU B C 1
ATOM 3700 O O . LEU B 1 145 ? 18.938 -15.492 -7.016 1 98.75 145 LEU B O 1
ATOM 3704 N N . SER B 1 146 ? 17.922 -16.562 -8.734 1 98.31 146 SER B N 1
ATOM 3705 C CA . SER B 1 146 ? 19.016 -17.531 -8.883 1 98.31 146 SER B CA 1
ATOM 3706 C C . SER B 1 146 ? 20.312 -16.844 -9.242 1 98.31 146 SER B C 1
ATOM 3708 O O . SER B 1 146 ? 21.406 -17.344 -8.938 1 98.31 146 SER B O 1
ATOM 3710 N N . VAL B 1 147 ? 20.219 -15.633 -9.852 1 97.94 147 VAL B N 1
ATOM 3711 C CA . VAL B 1 147 ? 21.391 -14.883 -10.281 1 97.94 147 VAL B CA 1
ATOM 3712 C C . VAL B 1 147 ? 21.719 -13.805 -9.25 1 97.94 147 VAL B C 1
ATOM 3714 O O . VAL B 1 147 ? 22.891 -13.609 -8.898 1 97.94 147 VAL B O 1
ATOM 3717 N N . LEU B 1 148 ? 20.781 -13.203 -8.68 1 98.19 148 LEU B N 1
ATOM 3718 C CA . LEU B 1 148 ? 20.969 -12.008 -7.863 1 98.19 148 LEU B CA 1
ATOM 3719 C C . LEU B 1 148 ? 21.094 -12.375 -6.387 1 98.19 148 LEU B C 1
ATOM 3721 O O . LEU B 1 148 ? 21.641 -11.594 -5.598 1 98.19 148 LEU B O 1
ATOM 3725 N N . ALA B 1 149 ? 20.516 -13.492 -6.035 1 98.06 149 ALA B N 1
ATOM 3726 C CA . ALA B 1 149 ? 20.562 -14.039 -4.684 1 98.06 149 ALA B CA 1
ATOM 3727 C C . ALA B 1 149 ? 20.594 -15.57 -4.711 1 98.06 149 ALA B C 1
ATOM 3729 O O . ALA B 1 149 ? 19.656 -16.219 -4.246 1 98.06 149 ALA B O 1
ATOM 3730 N N . PRO B 1 150 ? 21.703 -16.109 -5.105 1 97.94 150 PRO B N 1
ATOM 3731 C CA . PRO B 1 150 ? 21.75 -17.547 -5.41 1 97.94 150 PRO B CA 1
ATOM 3732 C C . PRO B 1 150 ? 21.422 -18.422 -4.199 1 97.94 150 PRO B C 1
ATOM 3734 O O . PRO B 1 150 ? 21.906 -18.156 -3.096 1 97.94 150 PRO B O 1
ATOM 3737 N N . ASP B 1 151 ? 20.578 -19.312 -4.367 1 98.19 151 ASP B N 1
ATOM 3738 C CA . ASP B 1 151 ? 20.172 -20.359 -3.443 1 98.19 151 ASP B CA 1
ATOM 3739 C C . ASP B 1 151 ? 19.672 -21.594 -4.195 1 98.19 151 ASP B C 1
ATOM 3741 O O . ASP B 1 151 ? 18.953 -21.484 -5.188 1 98.19 151 ASP B O 1
ATOM 3745 N N . ALA B 1 152 ? 20.047 -22.734 -3.756 1 97.94 152 ALA B N 1
ATOM 3746 C CA . ALA B 1 152 ? 19.688 -23.984 -4.422 1 97.94 152 ALA B CA 1
ATOM 3747 C C . ALA B 1 152 ? 18.188 -24.172 -4.473 1 97.94 152 ALA B C 1
ATOM 3749 O O . ALA B 1 152 ? 17.672 -24.906 -5.324 1 97.94 152 ALA B O 1
ATOM 3750 N N . LYS B 1 153 ? 17.422 -23.531 -3.629 1 98.38 153 LYS B N 1
ATOM 3751 C CA . LYS B 1 153 ? 15.984 -23.734 -3.539 1 98.38 153 LYS B CA 1
ATOM 3752 C C . LYS B 1 153 ? 15.281 -23.219 -4.793 1 98.38 153 LYS B C 1
ATOM 3754 O O . LYS B 1 153 ? 14.156 -23.641 -5.094 1 98.38 153 LYS B O 1
ATOM 3759 N N . TRP B 1 154 ? 15.961 -22.266 -5.473 1 98.56 154 TRP B N 1
ATOM 3760 C CA . TRP B 1 154 ? 15.281 -21.672 -6.621 1 98.56 154 TRP B CA 1
ATOM 3761 C C . TRP B 1 154 ? 15.078 -22.719 -7.727 1 98.56 154 TRP B C 1
ATOM 3763 O O . TRP B 1 154 ? 14.062 -22.703 -8.414 1 98.56 154 TRP B O 1
ATOM 3773 N N . ASP B 1 155 ? 16.047 -23.625 -7.855 1 98.19 155 ASP B N 1
ATOM 3774 C CA . ASP B 1 155 ? 15.883 -24.703 -8.82 1 98.19 155 ASP B CA 1
ATOM 3775 C C . ASP B 1 155 ? 14.711 -25.609 -8.445 1 98.19 155 ASP B C 1
ATOM 3777 O O . ASP B 1 155 ? 13.961 -26.047 -9.312 1 98.19 155 ASP B O 1
ATOM 3781 N N . VAL B 1 156 ? 14.609 -25.844 -7.176 1 98.56 156 VAL B N 1
ATOM 3782 C CA . VAL B 1 156 ? 13.508 -26.641 -6.668 1 98.56 156 VAL B CA 1
ATOM 3783 C C . VAL B 1 156 ? 12.18 -25.938 -6.93 1 98.56 156 VAL B C 1
ATOM 3785 O O . VAL B 1 156 ? 11.227 -26.531 -7.434 1 98.56 156 VAL B O 1
ATOM 3788 N N . CYS B 1 157 ? 12.125 -24.656 -6.645 1 98.69 157 CYS B N 1
ATOM 3789 C CA . CYS B 1 157 ? 10.914 -23.875 -6.824 1 98.69 157 CYS B CA 1
ATOM 3790 C C . CYS B 1 157 ? 10.484 -23.859 -8.289 1 98.69 157 CYS B C 1
ATOM 3792 O O . CYS B 1 157 ? 9.297 -23.969 -8.594 1 98.69 157 CYS B O 1
ATOM 3794 N N . LEU B 1 158 ? 11.484 -23.703 -9.172 1 98.38 158 LEU B N 1
ATOM 3795 C CA . LEU B 1 158 ? 11.195 -23.688 -10.602 1 98.38 158 LEU B CA 1
ATOM 3796 C C . LEU B 1 158 ? 10.555 -25 -11.039 1 98.38 158 LEU B C 1
ATOM 3798 O O . LEU B 1 158 ? 9.578 -25 -11.789 1 98.38 158 LEU B O 1
ATOM 3802 N N . LYS B 1 159 ? 11.039 -26.047 -10.555 1 97.88 159 LYS B N 1
ATOM 3803 C CA . LYS B 1 159 ? 10.523 -27.375 -10.906 1 97.88 159 LYS B CA 1
ATOM 3804 C C . LYS B 1 159 ? 9.094 -27.547 -10.406 1 97.88 159 LYS B C 1
ATOM 3806 O O . LYS B 1 159 ? 8.258 -28.141 -11.094 1 97.88 159 LYS B O 1
ATOM 3811 N N . GLU B 1 160 ? 8.812 -27.031 -9.242 1 98.44 160 GLU B N 1
ATOM 3812 C CA . GLU B 1 160 ? 7.516 -27.234 -8.602 1 98.44 160 GLU B CA 1
ATOM 3813 C C . GLU B 1 160 ? 6.418 -26.469 -9.336 1 98.44 160 GLU B C 1
ATOM 3815 O O . GLU B 1 160 ? 5.23 -26.781 -9.172 1 98.44 160 GLU B O 1
ATOM 3820 N N . LEU B 1 161 ? 6.766 -25.438 -10.156 1 98.06 161 LEU B N 1
ATOM 3821 C CA . LEU B 1 161 ? 5.77 -24.688 -10.914 1 98.06 161 LEU B CA 1
ATOM 3822 C C . LEU B 1 161 ? 5.047 -25.594 -11.906 1 98.06 161 LEU B C 1
ATOM 3824 O O . LEU B 1 161 ? 3.922 -25.297 -12.32 1 98.06 161 LEU B O 1
ATOM 3828 N N . GLU B 1 162 ? 5.645 -26.688 -12.273 1 96.81 162 GLU B N 1
ATOM 3829 C CA . GLU B 1 162 ? 5.066 -27.609 -13.242 1 96.81 162 GLU B CA 1
ATOM 3830 C C . GLU B 1 162 ? 3.824 -28.297 -12.672 1 96.81 162 GLU B C 1
ATOM 3832 O O . GLU B 1 162 ? 3.006 -28.828 -13.43 1 96.81 162 GLU B O 1
ATOM 3837 N N . LYS B 1 163 ? 3.699 -28.281 -11.414 1 98.12 163 LYS B N 1
ATOM 3838 C CA . LYS B 1 163 ? 2.594 -28.969 -10.75 1 98.12 163 LYS B CA 1
ATOM 3839 C C . LYS B 1 163 ? 1.38 -28.047 -10.617 1 98.12 163 LYS B C 1
ATOM 3841 O O . LYS B 1 163 ? 0.323 -28.469 -10.148 1 98.12 163 LYS B O 1
ATOM 3846 N N . LEU B 1 164 ? 1.44 -26.812 -11.062 1 98.25 164 LEU B N 1
ATOM 3847 C CA . LEU B 1 164 ? 0.446 -25.797 -10.75 1 98.25 164 LEU B CA 1
ATOM 3848 C C . LEU B 1 164 ? -0.913 -26.156 -11.336 1 98.25 164 LEU B C 1
ATOM 3850 O O . LEU B 1 164 ? -1.947 -25.938 -10.703 1 98.25 164 LEU B O 1
ATOM 3854 N N . THR B 1 165 ? -0.91 -26.688 -12.547 1 98.19 165 THR B N 1
ATOM 3855 C CA . THR B 1 165 ? -2.178 -26.969 -13.211 1 98.19 165 THR B CA 1
ATOM 3856 C C . THR B 1 165 ? -2.965 -28.031 -12.438 1 98.19 165 THR B C 1
ATOM 3858 O O . THR B 1 165 ? -4.156 -27.844 -12.172 1 98.19 165 THR B O 1
ATOM 3861 N N . ASP B 1 166 ? -2.283 -29.062 -12.07 1 98.06 166 ASP B N 1
ATOM 3862 C CA . ASP B 1 166 ? -2.928 -30.125 -11.297 1 98.06 166 ASP B CA 1
ATOM 3863 C C . ASP B 1 166 ? -3.361 -29.609 -9.922 1 98.06 166 ASP B C 1
ATOM 3865 O O . ASP B 1 166 ? -4.473 -29.891 -9.469 1 98.06 166 ASP B O 1
ATOM 3869 N N . LEU B 1 167 ? -2.49 -28.875 -9.281 1 98.62 167 LEU B N 1
ATOM 3870 C CA . LEU B 1 167 ? -2.779 -28.344 -7.957 1 98.62 167 LEU B CA 1
ATOM 3871 C C . LEU B 1 167 ? -3.947 -27.375 -8.008 1 98.62 167 LEU B C 1
ATOM 3873 O O . LEU B 1 167 ? -4.766 -27.328 -7.086 1 98.62 167 LEU B O 1
ATOM 3877 N N . SER B 1 168 ? -3.992 -26.578 -9.055 1 98.38 168 SER B N 1
ATOM 3878 C CA . SER B 1 168 ? -5.094 -25.641 -9.242 1 98.38 168 SER B CA 1
ATOM 3879 C C . SER B 1 168 ? -6.426 -26.359 -9.375 1 98.38 168 SER B C 1
ATOM 3881 O O . SER B 1 168 ? -7.422 -25.969 -8.773 1 98.38 168 SER B O 1
ATOM 3883 N N . ALA B 1 169 ? -6.41 -27.391 -10.234 1 98.06 169 ALA B N 1
ATOM 3884 C CA . ALA B 1 169 ? -7.625 -28.188 -10.414 1 98.06 169 ALA B CA 1
ATOM 3885 C C . ALA B 1 169 ? -8.078 -28.812 -9.094 1 98.06 169 ALA B C 1
ATOM 3887 O O . ALA B 1 169 ? -9.266 -28.812 -8.773 1 98.06 169 ALA B O 1
ATOM 3888 N N . GLN B 1 170 ? -7.152 -29.297 -8.359 1 98.44 170 GLN B N 1
ATOM 3889 C CA . GLN B 1 170 ? -7.445 -29.906 -7.066 1 98.44 170 GLN B CA 1
ATOM 3890 C C . GLN B 1 170 ? -8.008 -28.891 -6.09 1 98.44 170 GLN B C 1
ATOM 3892 O O . GLN B 1 170 ? -8.969 -29.172 -5.363 1 98.44 170 GLN B O 1
ATOM 3897 N N . ALA B 1 171 ? -7.43 -27.703 -6.039 1 98.56 171 ALA B N 1
ATOM 3898 C CA . ALA B 1 171 ? -7.879 -26.641 -5.145 1 98.56 171 ALA B CA 1
ATOM 3899 C C . ALA B 1 171 ? -9.305 -26.219 -5.48 1 98.56 171 ALA B C 1
ATOM 3901 O O . ALA B 1 171 ? -10.133 -26.047 -4.586 1 98.56 171 ALA B O 1
ATOM 3902 N N . LYS B 1 172 ? -9.578 -26.016 -6.781 1 98.25 172 LYS B N 1
ATOM 3903 C CA . LYS B 1 172 ? -10.93 -25.641 -7.203 1 98.25 172 LYS B CA 1
ATOM 3904 C C . LYS B 1 172 ? -11.953 -26.688 -6.762 1 98.25 172 LYS B C 1
ATOM 3906 O O . LYS B 1 172 ? -13.016 -26.344 -6.246 1 98.25 172 LYS B O 1
ATOM 3911 N N . ALA B 1 173 ? -11.578 -27.922 -7.02 1 98.44 173 ALA B N 1
ATOM 3912 C CA . ALA B 1 173 ? -12.477 -29 -6.637 1 98.44 173 ALA B CA 1
ATOM 3913 C C . ALA B 1 173 ? -12.711 -29.016 -5.129 1 98.44 173 ALA B C 1
ATOM 3915 O O . ALA B 1 173 ? -13.836 -29.219 -4.672 1 98.44 173 ALA B O 1
ATOM 3916 N N . GLN B 1 174 ? -11.68 -28.828 -4.406 1 98.31 174 GLN B N 1
ATOM 3917 C CA . GLN B 1 174 ? -11.727 -28.844 -2.949 1 98.31 174 GLN B CA 1
ATOM 3918 C C . GLN B 1 174 ? -12.688 -27.781 -2.416 1 98.31 174 GLN B C 1
ATOM 3920 O O . GLN B 1 174 ? -13.414 -28.031 -1.455 1 98.31 174 GLN B O 1
ATOM 3925 N N . TYR B 1 175 ? -12.719 -26.594 -3.047 1 98.56 175 TYR B N 1
ATOM 3926 C CA . TYR B 1 175 ? -13.445 -25.453 -2.488 1 98.56 175 TYR B CA 1
ATOM 3927 C C . TYR B 1 175 ? -14.781 -25.266 -3.197 1 98.56 175 TYR B C 1
ATOM 3929 O O . TYR B 1 175 ? -15.523 -24.328 -2.877 1 98.56 175 TYR B O 1
ATOM 3937 N N . ASP B 1 176 ? -15.102 -26.156 -4.125 1 98.62 176 ASP B N 1
ATOM 3938 C CA . ASP B 1 176 ? -16.25 -25.953 -4.996 1 98.62 176 ASP B CA 1
ATOM 3939 C C . ASP B 1 176 ? -17.531 -25.781 -4.18 1 98.62 176 ASP B C 1
ATOM 3941 O O . ASP B 1 176 ? -18.266 -24.797 -4.34 1 98.62 176 ASP B O 1
ATOM 3945 N N . ALA B 1 177 ? -17.812 -26.719 -3.293 1 98.62 177 ALA B N 1
ATOM 3946 C CA . ALA B 1 177 ? -19.047 -26.688 -2.498 1 98.62 177 ALA B CA 1
ATOM 3947 C C . ALA B 1 177 ? -19.078 -25.453 -1.593 1 98.62 177 ALA B C 1
ATOM 3949 O O . ALA B 1 177 ? -20.125 -24.812 -1.454 1 98.62 177 ALA B O 1
ATOM 3950 N N . GLN B 1 178 ? -18 -25.172 -0.999 1 98.69 178 GLN B N 1
ATOM 3951 C CA . GLN B 1 178 ? -17.922 -24.016 -0.107 1 98.69 178 GLN B CA 1
ATOM 3952 C C . GLN B 1 178 ? -18.125 -22.703 -0.873 1 98.69 178 GLN B C 1
ATOM 3954 O O . GLN B 1 178 ? -18.781 -21.797 -0.381 1 98.69 178 GLN B O 1
ATOM 3959 N N . ALA B 1 179 ? -17.5 -22.641 -2.021 1 98.81 179 ALA B N 1
ATOM 3960 C CA . ALA B 1 179 ? -17.641 -21.438 -2.848 1 98.81 179 ALA B CA 1
ATOM 3961 C C . ALA B 1 179 ? -19.094 -21.188 -3.221 1 98.81 179 ALA B C 1
ATOM 3963 O O . ALA B 1 179 ? -19.578 -20.062 -3.135 1 98.81 179 ALA B O 1
ATOM 3964 N N . LYS B 1 180 ? -19.781 -22.219 -3.602 1 98.62 180 LYS B N 1
ATOM 3965 C CA . LYS B 1 180 ? -21.188 -22.109 -3.975 1 98.62 180 LYS B CA 1
ATOM 3966 C C . LYS B 1 180 ? -22.047 -21.688 -2.783 1 98.62 180 LYS B C 1
ATOM 3968 O O . LYS B 1 180 ? -22.891 -20.797 -2.904 1 98.62 180 LYS B O 1
ATOM 3973 N N . ALA B 1 181 ? -21.781 -22.266 -1.646 1 98.69 181 ALA B N 1
ATOM 3974 C CA . ALA B 1 181 ? -22.531 -21.938 -0.44 1 98.69 181 ALA B CA 1
ATOM 3975 C C . ALA B 1 181 ? -22.281 -20.5 -0.01 1 98.69 181 ALA B C 1
ATOM 3977 O O . ALA B 1 181 ? -23.219 -19.766 0.338 1 98.69 181 ALA B O 1
ATOM 3978 N N . TRP B 1 182 ? -21.047 -20.094 -0.008 1 98.69 182 TRP B N 1
ATOM 3979 C CA . TRP B 1 182 ? -20.672 -18.734 0.365 1 98.69 182 TRP B CA 1
ATOM 3980 C C . TRP B 1 182 ? -21.312 -17.719 -0.573 1 98.69 182 TRP B C 1
ATOM 3982 O O . TRP B 1 182 ? -21.797 -16.672 -0.129 1 98.69 182 TRP B O 1
ATOM 3992 N N . ALA B 1 183 ? -21.25 -18.062 -1.847 1 98.75 183 ALA B N 1
ATOM 3993 C CA . ALA B 1 183 ? -21.812 -17.172 -2.857 1 98.75 183 ALA B CA 1
ATOM 3994 C C . ALA B 1 183 ? -23.312 -16.969 -2.648 1 98.75 183 ALA B C 1
ATOM 3996 O O . ALA B 1 183 ? -23.812 -15.859 -2.752 1 98.75 183 ALA B O 1
ATOM 3997 N N . LYS B 1 184 ? -24 -18.047 -2.375 1 98.5 184 LYS B N 1
ATOM 3998 C CA . LYS B 1 184 ? -25.438 -17.984 -2.123 1 98.5 184 LYS B CA 1
ATOM 3999 C C . LYS B 1 184 ? -25.75 -17.109 -0.905 1 98.5 184 LYS B C 1
ATOM 4001 O O . LYS B 1 184 ? -26.688 -16.312 -0.924 1 98.5 184 LYS B O 1
ATOM 4006 N N . ARG B 1 185 ? -24.953 -17.203 0.045 1 97.94 185 ARG B N 1
ATOM 4007 C CA . ARG B 1 185 ? -25.156 -16.484 1.296 1 97.94 185 ARG B CA 1
ATOM 4008 C C . ARG B 1 185 ? -24.844 -14.992 1.134 1 97.94 185 ARG B C 1
ATOM 4010 O O . ARG B 1 185 ? -25.5 -14.141 1.742 1 97.94 185 ARG B O 1
ATOM 4017 N N . ASN B 1 186 ? -23.906 -14.633 0.268 1 98.25 186 ASN B N 1
ATOM 4018 C CA . ASN B 1 186 ? -23.359 -13.289 0.258 1 98.25 186 ASN B CA 1
ATOM 4019 C C . ASN B 1 186 ? -23.75 -12.531 -1.01 1 98.25 186 ASN B C 1
ATOM 4021 O O . ASN B 1 186 ? -23.25 -11.43 -1.256 1 98.25 186 ASN B O 1
ATOM 4025 N N . LYS B 1 187 ? -24.609 -13.07 -1.818 1 97.88 187 LYS B N 1
ATOM 4026 C CA . LYS B 1 187 ? -24.922 -12.539 -3.143 1 97.88 187 LYS B CA 1
ATOM 4027 C C . LYS B 1 187 ? -25.547 -11.148 -3.045 1 97.88 187 LYS B C 1
ATOM 4029 O O . LYS B 1 187 ? -25.531 -10.391 -4.012 1 97.88 187 LYS B O 1
ATOM 4034 N N . ARG B 1 188 ? -26.031 -10.742 -1.847 1 97.5 188 ARG B N 1
ATOM 4035 C CA . ARG B 1 188 ? -26.703 -9.453 -1.713 1 97.5 188 ARG B CA 1
ATOM 4036 C C . ARG B 1 188 ? -25.859 -8.477 -0.911 1 97.5 188 ARG B C 1
ATOM 4038 O O . ARG B 1 188 ? -26.266 -7.328 -0.696 1 97.5 188 ARG B O 1
ATOM 4045 N N . GLU B 1 189 ? -24.703 -8.93 -0.486 1 96.69 189 GLU B N 1
ATOM 4046 C CA . GLU B 1 189 ? -23.844 -8.047 0.298 1 96.69 189 GLU B CA 1
ATOM 4047 C C . GLU B 1 189 ? -23.375 -6.852 -0.524 1 96.69 189 GLU B C 1
ATOM 4049 O O . GLU B 1 189 ? -23.031 -6.992 -1.699 1 96.69 189 GLU B O 1
ATOM 4054 N N . LYS B 1 190 ? -23.391 -5.703 0.187 1 95.25 190 LYS B N 1
ATOM 4055 C CA . LYS B 1 190 ? -23 -4.469 -0.49 1 95.25 190 LYS B CA 1
ATOM 4056 C C . LYS B 1 190 ? -21.531 -4.145 -0.241 1 95.25 190 LYS B C 1
ATOM 4058 O O . LYS B 1 190 ? -20.938 -3.32 -0.944 1 95.25 190 LYS B O 1
ATOM 4063 N N . THR B 1 191 ? -21.016 -4.746 0.814 1 97.25 191 THR B N 1
ATOM 4064 C CA . THR B 1 191 ? -19.625 -4.535 1.191 1 97.25 191 THR B CA 1
ATOM 4065 C C . THR B 1 191 ? -18.984 -5.848 1.633 1 97.25 191 THR B C 1
ATOM 4067 O O . THR B 1 191 ? -19.547 -6.59 2.434 1 97.25 191 THR B O 1
ATOM 4070 N N . ILE B 1 192 ? -17.828 -6.148 1.103 1 98.38 192 ILE B N 1
ATOM 4071 C CA . ILE B 1 192 ? -17.016 -7.277 1.534 1 98.38 192 ILE B CA 1
ATOM 4072 C C . ILE B 1 192 ? -15.562 -6.848 1.667 1 98.38 192 ILE B C 1
ATOM 4074 O O . ILE B 1 192 ? -14.984 -6.301 0.726 1 98.38 192 ILE B O 1
ATOM 4078 N N . TYR B 1 193 ? -14.992 -7.023 2.812 1 98.62 193 TYR B N 1
ATOM 4079 C CA . TYR B 1 193 ? -13.578 -6.711 3.02 1 98.62 193 TYR B CA 1
ATOM 4080 C C . TYR B 1 193 ? -12.711 -7.941 2.795 1 98.62 193 TYR B C 1
ATOM 4082 O O . TYR B 1 193 ? -13.148 -9.07 3.033 1 98.62 193 TYR B O 1
ATOM 4090 N N . THR B 1 194 ? -11.57 -7.707 2.332 1 98.75 194 THR B N 1
ATOM 4091 C CA . THR B 1 194 ? -10.57 -8.766 2.184 1 98.75 194 THR B CA 1
ATOM 4092 C C . THR B 1 194 ? -9.344 -8.477 3.047 1 98.75 194 THR B C 1
ATOM 4094 O O . THR B 1 194 ? -8.93 -7.32 3.176 1 98.75 194 THR B O 1
ATOM 4097 N N . ILE B 1 195 ? -8.773 -9.516 3.652 1 98.88 195 ILE B N 1
ATOM 4098 C CA . ILE B 1 195 ? -7.672 -9.359 4.598 1 98.88 195 ILE B CA 1
ATOM 4099 C C . ILE B 1 195 ? -6.582 -10.383 4.301 1 98.88 195 ILE B C 1
ATOM 4101 O O . ILE B 1 195 ? -6.871 -11.531 3.951 1 98.88 195 ILE B O 1
ATOM 4105 N N . GLY B 1 196 ? -5.391 -10.016 4.422 1 98.75 196 GLY B N 1
ATOM 4106 C CA . GLY B 1 196 ? -4.25 -10.906 4.27 1 98.75 196 GLY B CA 1
ATOM 4107 C C . GLY B 1 196 ? -2.922 -10.227 4.531 1 98.75 196 GLY B C 1
ATOM 4108 O O . GLY B 1 196 ? -2.883 -9.047 4.879 1 98.75 196 GLY B O 1
ATOM 4109 N N . SER B 1 197 ? -1.792 -10.961 4.426 1 98.5 197 SER B N 1
ATOM 4110 C CA . SER B 1 197 ? -0.464 -10.445 4.738 1 98.5 197 SER B CA 1
ATOM 4111 C C . SER B 1 197 ? 0.599 -11.07 3.844 1 98.5 197 SER B C 1
ATOM 4113 O O . SER B 1 197 ? 0.297 -11.953 3.033 1 98.5 197 SER B O 1
ATOM 4115 N N . GLY B 1 198 ? 1.785 -10.539 3.961 1 97.88 198 GLY B N 1
ATOM 4116 C CA . GLY B 1 198 ? 2.93 -11.133 3.285 1 97.88 198 GLY B CA 1
ATOM 4117 C C . GLY B 1 198 ? 2.744 -11.25 1.784 1 97.88 198 GLY B C 1
ATOM 4118 O O . GLY B 1 198 ? 2.285 -10.305 1.136 1 97.88 198 GLY B O 1
ATOM 4119 N N . ILE B 1 199 ? 3.102 -12.391 1.274 1 98.12 199 ILE B N 1
ATOM 4120 C CA . ILE B 1 199 ? 3.133 -12.617 -0.166 1 98.12 199 ILE B CA 1
ATOM 4121 C C . ILE B 1 199 ? 1.709 -12.664 -0.713 1 98.12 199 ILE B C 1
ATOM 4123 O O . ILE B 1 199 ? 1.5 -12.57 -1.925 1 98.12 199 ILE B O 1
ATOM 4127 N N . ASN B 1 200 ? 0.699 -12.734 0.172 1 98.56 200 ASN B N 1
ATOM 4128 C CA . ASN B 1 200 ? -0.692 -12.883 -0.243 1 98.56 200 ASN B CA 1
ATOM 4129 C C . ASN B 1 200 ? -1.374 -11.523 -0.402 1 98.56 200 ASN B C 1
ATOM 4131 O O . ASN B 1 200 ? -2.496 -11.445 -0.904 1 98.56 200 ASN B O 1
ATOM 4135 N N . TYR B 1 201 ? -0.723 -10.477 -0.015 1 98.5 201 TYR B N 1
ATOM 4136 C CA . TYR B 1 201 ? -1.38 -9.172 0.021 1 98.5 201 TYR B CA 1
ATOM 4137 C C . TYR B 1 201 ? -1.782 -8.727 -1.38 1 98.5 201 TYR B C 1
ATOM 4139 O O . TYR B 1 201 ? -2.814 -8.078 -1.559 1 98.5 201 TYR B O 1
ATOM 4147 N N . GLY B 1 202 ? -0.956 -9.07 -2.379 1 98.44 202 GLY B N 1
ATOM 4148 C CA . GLY B 1 202 ? -1.331 -8.758 -3.748 1 98.44 202 GLY B CA 1
ATOM 4149 C C . GLY B 1 202 ? -2.664 -9.352 -4.152 1 98.44 202 GLY B C 1
ATOM 4150 O O . GLY B 1 202 ? -3.463 -8.703 -4.828 1 98.44 202 GLY B O 1
ATOM 4151 N N . GLU B 1 203 ? -2.924 -10.57 -3.742 1 98.38 203 GLU B N 1
ATOM 4152 C CA . GLU B 1 203 ? -4.195 -11.227 -4.039 1 98.38 203 GLU B CA 1
ATOM 4153 C C . GLU B 1 203 ? -5.348 -10.539 -3.311 1 98.38 203 GLU B C 1
ATOM 4155 O O . GLU B 1 203 ? -6.445 -10.414 -3.857 1 98.38 203 GLU B O 1
ATOM 4160 N N . VAL B 1 204 ? -5.047 -10.133 -2.115 1 98.12 204 VAL B N 1
ATOM 4161 C CA . VAL B 1 204 ? -6.031 -9.438 -1.295 1 98.12 204 VAL B CA 1
ATOM 4162 C C . VAL B 1 204 ? -6.387 -8.102 -1.938 1 98.12 204 VAL B C 1
ATOM 4164 O O . VAL B 1 204 ? -7.566 -7.758 -2.062 1 98.12 204 VAL B O 1
ATOM 4167 N N . TYR B 1 205 ? -5.402 -7.441 -2.363 1 98.31 205 TYR B N 1
ATOM 4168 C CA . TYR B 1 205 ? -5.582 -6.172 -3.059 1 98.31 205 TYR B CA 1
ATOM 4169 C C . TYR B 1 205 ? -6.406 -6.355 -4.328 1 98.31 205 TYR B C 1
ATOM 4171 O O . TYR B 1 205 ? -7.387 -5.633 -4.547 1 98.31 205 TYR B O 1
ATOM 4179 N N . SER B 1 206 ? -6.051 -7.32 -5.156 1 98.19 206 SER B N 1
ATOM 4180 C CA . SER B 1 206 ? -6.746 -7.574 -6.41 1 98.19 206 SER B CA 1
ATOM 4181 C C . SER B 1 206 ? -8.203 -7.961 -6.172 1 98.19 206 SER B C 1
ATOM 4183 O O . SER B 1 206 ? -9.078 -7.609 -6.957 1 98.19 206 SER B O 1
ATOM 4185 N N . THR B 1 207 ? -8.422 -8.711 -5.141 1 98.69 207 THR B N 1
ATOM 4186 C CA . THR B 1 207 ? -9.773 -9.148 -4.832 1 98.69 207 THR B CA 1
ATOM 4187 C C . THR B 1 207 ? -10.68 -7.957 -4.539 1 98.69 207 THR B C 1
ATOM 4189 O O . THR B 1 207 ? -11.773 -7.848 -5.094 1 98.69 207 THR B O 1
ATOM 4192 N N . ALA B 1 208 ? -10.188 -7.043 -3.713 1 98.38 208 ALA B N 1
ATOM 4193 C CA . ALA B 1 208 ? -10.977 -5.875 -3.34 1 98.38 208 ALA B CA 1
ATOM 4194 C C . ALA B 1 208 ? -11.18 -4.945 -4.531 1 98.38 208 ALA B C 1
ATOM 4196 O O . ALA B 1 208 ? -12.312 -4.562 -4.844 1 98.38 208 ALA B O 1
ATOM 4197 N N . MET B 1 209 ? -10.094 -4.672 -5.254 1 97.88 209 MET B N 1
ATOM 4198 C CA . MET B 1 209 ? -10.109 -3.602 -6.246 1 97.88 209 MET B CA 1
ATOM 4199 C C . MET B 1 209 ? -10.656 -4.102 -7.578 1 97.88 209 MET B C 1
ATOM 4201 O O . MET B 1 209 ? -11.461 -3.422 -8.219 1 97.88 209 MET B O 1
ATOM 4205 N N . CYS B 1 210 ? -10.227 -5.297 -7.926 1 97.69 210 CYS B N 1
ATOM 4206 C CA . CYS B 1 210 ? -10.539 -5.773 -9.266 1 97.69 210 CYS B CA 1
ATOM 4207 C C . CYS B 1 210 ? -11.773 -6.672 -9.25 1 97.69 210 CYS B C 1
ATOM 4209 O O . CYS B 1 210 ? -12.758 -6.395 -9.93 1 97.69 210 CYS B O 1
ATOM 4211 N N . TRP B 1 211 ? -11.82 -7.617 -8.391 1 98.19 211 TRP B N 1
ATOM 4212 C CA . TRP B 1 211 ? -12.914 -8.578 -8.43 1 98.19 211 TRP B CA 1
ATOM 4213 C C . TRP B 1 211 ? -14.195 -7.984 -7.848 1 98.19 211 TRP B C 1
ATOM 4215 O O . TRP B 1 211 ? -15.234 -7.961 -8.508 1 98.19 211 TRP B O 1
ATOM 4225 N N . PHE B 1 212 ? -14.133 -7.391 -6.672 1 98.5 212 PHE B N 1
ATOM 4226 C CA . PHE B 1 212 ? -15.336 -6.91 -6.008 1 98.5 212 PHE B CA 1
ATOM 4227 C C . PHE B 1 212 ? -15.75 -5.547 -6.547 1 98.5 212 PHE B C 1
ATOM 4229 O O . PHE B 1 212 ? -16.844 -5.391 -7.09 1 98.5 212 PHE B O 1
ATOM 4236 N N . MET B 1 213 ? -14.859 -4.562 -6.543 1 98.31 213 MET B N 1
ATOM 4237 C CA . MET B 1 213 ? -15.266 -3.219 -6.945 1 98.31 213 MET B CA 1
ATOM 4238 C C . MET B 1 213 ? -15.438 -3.135 -8.461 1 98.31 213 MET B C 1
ATOM 4240 O O . MET B 1 213 ? -16.484 -2.721 -8.953 1 98.31 213 MET B O 1
ATOM 4244 N N . GLU B 1 214 ? -14.461 -3.594 -9.18 1 98.19 214 GLU B N 1
ATOM 4245 C CA . GLU B 1 214 ? -14.445 -3.426 -10.633 1 98.19 214 GLU B CA 1
ATOM 4246 C C . GLU B 1 214 ? -15.477 -4.324 -11.305 1 98.19 214 GLU B C 1
ATOM 4248 O O . GLU B 1 214 ? -16.281 -3.857 -12.109 1 98.19 214 GLU B O 1
ATOM 4253 N N . MET B 1 215 ? -15.477 -5.613 -10.914 1 98.19 215 MET B N 1
ATOM 4254 C CA . MET B 1 215 ? -16.172 -6.594 -11.742 1 98.19 215 MET B CA 1
ATOM 4255 C C . MET B 1 215 ? -17.531 -6.945 -11.141 1 98.19 215 MET B C 1
ATOM 4257 O O . MET B 1 215 ? -18.406 -7.449 -11.836 1 98.19 215 MET B O 1
ATOM 4261 N N . GLN B 1 216 ? -17.75 -6.652 -9.836 1 98.12 216 GLN B N 1
ATOM 4262 C CA . GLN B 1 216 ? -19 -7.047 -9.203 1 98.12 216 GLN B CA 1
ATOM 4263 C C . GLN B 1 216 ? -19.734 -5.844 -8.617 1 98.12 216 GLN B C 1
ATOM 4265 O O . GLN B 1 216 ? -20.859 -5.965 -8.141 1 98.12 216 GLN B O 1
ATOM 4270 N N . TRP B 1 217 ? -19.109 -4.668 -8.617 1 97.5 217 TRP B N 1
ATOM 4271 C CA . TRP B 1 217 ? -19.688 -3.432 -8.094 1 97.5 217 TRP B CA 1
ATOM 4272 C C . TRP B 1 217 ? -20.047 -3.588 -6.621 1 97.5 217 TRP B C 1
ATOM 4274 O O . TRP B 1 217 ? -21.078 -3.057 -6.172 1 97.5 217 TRP B O 1
ATOM 4284 N N . ILE B 1 218 ? -19.328 -4.43 -5.887 1 97.44 218 ILE B N 1
ATOM 4285 C CA . ILE B 1 218 ? -19.391 -4.562 -4.438 1 97.44 218 ILE B CA 1
ATOM 4286 C C . ILE B 1 218 ? -18.375 -3.627 -3.785 1 97.44 218 ILE B C 1
ATOM 4288 O O . ILE B 1 218 ? -17.188 -3.656 -4.121 1 97.44 218 ILE B O 1
ATOM 4292 N N . ASN B 1 219 ? -18.875 -2.709 -2.912 1 97.19 219 ASN B N 1
ATOM 4293 C CA . ASN B 1 219 ? -17.922 -1.911 -2.156 1 97.19 219 ASN B CA 1
ATOM 4294 C C . ASN B 1 219 ? -16.938 -2.793 -1.388 1 97.19 219 ASN B C 1
ATOM 4296 O O . ASN B 1 219 ? -17.312 -3.855 -0.888 1 97.19 219 ASN B O 1
ATOM 4300 N N . SER B 1 220 ? -15.703 -2.305 -1.364 1 97.56 220 SER B N 1
ATOM 4301 C CA . SER B 1 220 ? -14.711 -3.172 -0.736 1 97.56 220 SER B CA 1
ATOM 4302 C C . SER B 1 220 ? -13.508 -2.373 -0.246 1 97.56 220 SER B C 1
ATOM 4304 O O . SER B 1 220 ? -13.445 -1.155 -0.424 1 97.56 220 SER B O 1
ATOM 4306 N N . GLY B 1 221 ? -12.633 -2.984 0.44 1 96.69 221 GLY B N 1
ATOM 4307 C CA . GLY B 1 221 ? -11.344 -2.537 0.949 1 96.69 221 GLY B CA 1
ATOM 4308 C C . GLY B 1 221 ? -10.414 -3.682 1.306 1 96.69 221 GLY B C 1
ATOM 4309 O O . GLY B 1 221 ? -10.859 -4.707 1.829 1 96.69 221 GLY B O 1
ATOM 4310 N N . CYS B 1 222 ? -9.203 -3.484 0.906 1 97.75 222 CYS B N 1
ATOM 4311 C CA . CYS B 1 222 ? -8.203 -4.473 1.294 1 97.75 222 CYS B CA 1
ATOM 4312 C C . CYS B 1 222 ? -7.469 -4.039 2.557 1 97.75 222 CYS B C 1
ATOM 4314 O O . CYS B 1 222 ? -7.07 -2.879 2.682 1 97.75 222 CYS B O 1
ATOM 4316 N N . ILE B 1 223 ? -7.344 -4.953 3.49 1 98.44 223 ILE B N 1
ATOM 4317 C CA . ILE B 1 223 ? -6.75 -4.672 4.793 1 98.44 223 ILE B CA 1
ATOM 4318 C C . ILE B 1 223 ? -5.559 -5.598 5.027 1 98.44 223 ILE B C 1
ATOM 4320 O O . ILE B 1 223 ? -5.688 -6.82 4.934 1 98.44 223 ILE B O 1
ATOM 4324 N N . HIS B 1 224 ? -4.387 -4.996 5.215 1 98.62 224 HIS B N 1
ATOM 4325 C CA . HIS B 1 224 ? -3.264 -5.805 5.672 1 98.62 224 HIS B CA 1
ATOM 4326 C C . HIS B 1 224 ? -3.514 -6.363 7.066 1 98.62 224 HIS B C 1
ATOM 4328 O O . HIS B 1 224 ? -3.914 -5.625 7.973 1 98.62 224 HIS B O 1
ATOM 4334 N N . SER B 1 225 ? -3.223 -7.629 7.289 1 98.75 225 SER B N 1
ATOM 4335 C CA . SER B 1 225 ? -3.492 -8.266 8.57 1 98.75 225 SER B CA 1
ATOM 4336 C C . SER B 1 225 ? -2.809 -7.52 9.711 1 98.75 225 SER B C 1
ATOM 4338 O O . SER B 1 225 ? -3.348 -7.438 10.82 1 98.75 225 SER B O 1
ATOM 4340 N N . GLY B 1 226 ? -1.669 -6.973 9.438 1 98.06 226 GLY B N 1
ATOM 4341 C CA . GLY B 1 226 ? -0.928 -6.23 10.445 1 98.06 226 GLY B CA 1
ATOM 4342 C C . GLY B 1 226 ? -1.577 -4.906 10.812 1 98.06 226 GLY B C 1
ATOM 4343 O O . GLY B 1 226 ? -1.248 -4.312 11.836 1 98.06 226 GLY B O 1
ATOM 4344 N N . GLU B 1 227 ? -2.473 -4.426 10.031 1 98.12 227 GLU B N 1
ATOM 4345 C CA . GLU B 1 227 ? -3.107 -3.127 10.242 1 98.12 227 GLU B CA 1
ATOM 4346 C C . GLU B 1 227 ? -4.547 -3.287 10.719 1 98.12 227 GLU B C 1
ATOM 4348 O O . GLU B 1 227 ? -5.195 -2.307 11.086 1 98.12 227 GLU B O 1
ATOM 4353 N N . TYR B 1 228 ? -5.051 -4.566 10.758 1 98.62 228 TYR B N 1
ATOM 4354 C CA . TYR B 1 228 ? -6.434 -4.855 11.125 1 98.62 228 TYR B CA 1
ATOM 4355 C C . TYR B 1 228 ? -6.766 -4.277 12.5 1 98.62 228 TYR B C 1
ATOM 4357 O O . TYR B 1 228 ? -7.809 -3.648 12.672 1 98.62 228 TYR B O 1
ATOM 4365 N N . PHE B 1 229 ? -5.848 -4.336 13.406 1 97.75 229 PHE B N 1
ATOM 4366 C CA . PHE B 1 229 ? -6.117 -3.939 14.789 1 97.75 229 PHE B CA 1
ATOM 4367 C C . PHE B 1 229 ? -5.77 -2.471 15 1 97.75 229 PHE B C 1
ATOM 4369 O O . PHE B 1 229 ? -5.801 -1.98 16.141 1 97.75 229 PHE B O 1
ATOM 4376 N N . HIS B 1 230 ? -5.43 -1.812 14.008 1 95.88 230 HIS B N 1
ATOM 4377 C CA . HIS B 1 230 ? -5.094 -0.395 14.094 1 95.88 230 HIS B CA 1
ATOM 4378 C C . HIS B 1 230 ? -6.098 0.458 13.32 1 95.88 230 HIS B C 1
ATOM 4380 O O . HIS B 1 230 ? -5.711 1.399 12.625 1 95.88 230 HIS B O 1
ATOM 4386 N N . GLY B 1 231 ? -7.32 0.069 13.477 1 94.62 231 GLY B N 1
ATOM 4387 C CA . GLY B 1 231 ? -8.398 0.869 12.914 1 94.62 231 GLY B CA 1
ATOM 4388 C C . GLY B 1 231 ? -9.5 0.033 12.305 1 94.62 231 GLY B C 1
ATOM 4389 O O . GLY B 1 231 ? -10.633 0.042 12.789 1 94.62 231 GLY B O 1
ATOM 4390 N N . PRO B 1 232 ? -9.258 -0.808 11.367 1 96.56 232 PRO B N 1
ATOM 4391 C CA . PRO B 1 232 ? -10.289 -1.48 10.578 1 96.56 232 PRO B CA 1
ATOM 4392 C C . PRO B 1 232 ? -11.164 -2.412 11.414 1 96.56 232 PRO B C 1
ATOM 4394 O O . PRO B 1 232 ? -12.352 -2.588 11.109 1 96.56 232 PRO B O 1
ATOM 4397 N N . PHE B 1 233 ? -10.625 -2.984 12.469 1 97.94 233 PHE B N 1
ATOM 4398 C CA . PHE B 1 233 ? -11.422 -3.959 13.203 1 97.94 233 PHE B CA 1
ATOM 4399 C C . PHE B 1 233 ? -12.586 -3.277 13.922 1 97.94 233 PHE B C 1
ATOM 4401 O O . PHE B 1 233 ? -13.508 -3.943 14.391 1 97.94 233 PHE B O 1
ATOM 4408 N N . GLU B 1 234 ? -12.625 -1.922 14.008 1 98 234 GLU B N 1
ATOM 4409 C CA . GLU B 1 234 ? -13.688 -1.174 14.68 1 98 234 GLU B CA 1
ATOM 4410 C C . GLU B 1 234 ? -14.984 -1.215 13.875 1 98 234 GLU B C 1
ATOM 4412 O O . GLU B 1 234 ? -16.047 -0.906 14.398 1 98 234 GLU B O 1
ATOM 4417 N N . VAL B 1 235 ? -14.922 -1.622 12.555 1 97.56 235 VAL B N 1
ATOM 4418 C CA . VAL B 1 235 ? -16.141 -1.73 11.766 1 97.56 235 VAL B CA 1
ATOM 4419 C C . VAL B 1 235 ? -16.641 -3.174 11.773 1 97.56 235 VAL B C 1
ATOM 4421 O O . VAL B 1 235 ? -17.672 -3.49 11.164 1 97.56 235 VAL B O 1
ATOM 4424 N N . THR B 1 236 ? -15.875 -4.09 12.398 1 97.81 236 THR B N 1
ATOM 4425 C CA . THR B 1 236 ? -16.344 -5.465 12.539 1 97.81 236 THR B CA 1
ATOM 4426 C C . THR B 1 236 ? -17.641 -5.508 13.344 1 97.81 236 THR B C 1
ATOM 4428 O O . THR B 1 236 ? -17.75 -4.898 14.406 1 97.81 236 THR B O 1
ATOM 4431 N N . ASP B 1 237 ? -18.625 -6.051 12.742 1 96.19 237 ASP B N 1
ATOM 4432 C CA . ASP B 1 237 ? -19.938 -6.273 13.359 1 96.19 237 ASP B CA 1
ATOM 4433 C C . ASP B 1 237 ? -20.531 -7.605 12.914 1 96.19 237 ASP B C 1
ATOM 4435 O O . ASP B 1 237 ? -19.938 -8.32 12.102 1 96.19 237 ASP B O 1
ATOM 4439 N N . TYR B 1 238 ? -21.672 -8.008 13.375 1 95.19 238 TYR B N 1
ATOM 4440 C CA . TYR B 1 238 ? -22.219 -9.352 13.219 1 95.19 238 TYR B CA 1
ATOM 4441 C C . TYR B 1 238 ? -22.484 -9.656 11.742 1 95.19 238 TYR B C 1
ATOM 4443 O O . TYR B 1 238 ? -22.406 -10.82 11.328 1 95.19 238 TYR B O 1
ATOM 4451 N N . ASP B 1 239 ? -22.656 -8.633 10.922 1 93.75 239 ASP B N 1
ATOM 4452 C CA . ASP B 1 239 ? -23.047 -8.875 9.539 1 93.75 239 ASP B CA 1
ATOM 4453 C C . ASP B 1 239 ? -22.031 -8.281 8.57 1 93.75 239 ASP B C 1
ATOM 4455 O O . ASP B 1 239 ? -22.359 -7.965 7.426 1 93.75 239 ASP B O 1
ATOM 4459 N N . VAL B 1 240 ? -20.812 -7.988 9.055 1 95.5 240 VAL B N 1
ATOM 4460 C CA . VAL B 1 240 ? -19.781 -7.461 8.172 1 95.5 240 VAL B CA 1
ATOM 4461 C C . VAL B 1 240 ? -18.969 -8.617 7.578 1 95.5 240 VAL B C 1
ATOM 4463 O O . VAL B 1 240 ? -18.312 -9.352 8.305 1 95.5 240 VAL B O 1
ATOM 4466 N N . PRO B 1 241 ? -19.047 -8.82 6.293 1 98.06 241 PRO B N 1
ATOM 4467 C CA . PRO B 1 241 ? -18.344 -9.938 5.664 1 98.06 241 PRO B CA 1
ATOM 4468 C C . PRO B 1 241 ? -16.844 -9.68 5.492 1 98.06 241 PRO B C 1
ATOM 4470 O O . PRO B 1 241 ? -16.453 -8.602 5.035 1 98.06 241 PRO B O 1
ATOM 4473 N N . PHE B 1 242 ? -16.062 -10.633 5.844 1 98.69 242 PHE B N 1
ATOM 4474 C CA . PHE B 1 242 ? -14.625 -10.617 5.641 1 98.69 242 PHE B CA 1
ATOM 4475 C C . PHE B 1 242 ? -14.164 -11.875 4.906 1 98.69 242 PHE B C 1
ATOM 4477 O O . PHE B 1 242 ? -14.656 -12.977 5.18 1 98.69 242 PHE B O 1
ATOM 4484 N N . MET B 1 243 ? -13.352 -11.719 3.959 1 98.81 243 MET B N 1
ATOM 4485 C CA . MET B 1 243 ? -12.555 -12.789 3.367 1 98.81 243 MET B CA 1
ATOM 4486 C C . MET B 1 243 ? -11.109 -12.703 3.836 1 98.81 243 MET B C 1
ATOM 4488 O O . MET B 1 243 ? -10.391 -11.766 3.494 1 98.81 243 MET B O 1
ATOM 4492 N N . LEU B 1 244 ? -10.672 -13.648 4.621 1 98.88 244 LEU B N 1
ATOM 4493 C CA . LEU B 1 244 ? -9.336 -13.664 5.207 1 98.88 244 LEU B CA 1
ATOM 4494 C C . LEU B 1 244 ? -8.469 -14.742 4.562 1 98.88 244 LEU B C 1
ATOM 4496 O O . LEU B 1 244 ? -8.836 -15.922 4.559 1 98.88 244 LEU B O 1
ATOM 4500 N N . VAL B 1 245 ? -7.387 -14.359 3.965 1 98.81 245 VAL B N 1
ATOM 4501 C CA . VAL B 1 245 ? -6.371 -15.297 3.51 1 98.81 245 VAL B CA 1
ATOM 4502 C C . VAL B 1 245 ? -5.363 -15.547 4.629 1 98.81 245 VAL B C 1
ATOM 4504 O O . VAL B 1 245 ? -4.688 -14.625 5.086 1 98.81 245 VAL B O 1
ATOM 4507 N N . LYS B 1 246 ? -5.25 -16.844 5.125 1 98.62 246 LYS B N 1
ATOM 4508 C CA . LYS B 1 246 ? -4.273 -17.203 6.148 1 98.62 246 LYS B CA 1
ATOM 4509 C C . LYS B 1 246 ? -3.072 -17.922 5.535 1 98.62 246 LYS B C 1
ATOM 4511 O O . LYS B 1 246 ? -3.209 -19 4.973 1 98.62 246 LYS B O 1
ATOM 4516 N N . SER B 1 247 ? -1.971 -17.266 5.645 1 98.12 247 SER B N 1
ATOM 4517 C CA . SER B 1 247 ? -0.731 -17.719 5.027 1 98.12 247 SER B CA 1
ATOM 4518 C C . SER B 1 247 ? -0.174 -18.953 5.75 1 98.12 247 SER B C 1
ATOM 4520 O O . SER B 1 247 ? -0.462 -19.156 6.93 1 98.12 247 SER B O 1
ATOM 4522 N N . ILE B 1 248 ? 0.623 -19.734 5.043 1 97.56 248 ILE B N 1
ATOM 4523 C CA . ILE B 1 248 ? 1.414 -20.766 5.695 1 97.56 248 ILE B CA 1
ATOM 4524 C C . ILE B 1 248 ? 2.816 -20.234 5.988 1 97.56 248 ILE B C 1
ATOM 4526 O O . ILE B 1 248 ? 3.654 -20.953 6.539 1 97.56 248 ILE B O 1
ATOM 4530 N N . GLY B 1 249 ? 3.088 -19.016 5.648 1 94 249 GLY B N 1
ATOM 4531 C CA . GLY B 1 249 ? 4.422 -18.453 5.773 1 94 249 GLY B CA 1
ATOM 4532 C C . GLY B 1 249 ? 4.625 -17.672 7.066 1 94 249 GLY B C 1
ATOM 4533 O O . GLY B 1 249 ? 3.912 -17.906 8.047 1 94 249 GLY B O 1
ATOM 4534 N N . HIS B 1 250 ? 5.594 -16.766 7.078 1 94.44 250 HIS B N 1
ATOM 4535 C CA . HIS B 1 250 ? 6.113 -16.078 8.258 1 94.44 250 HIS B CA 1
ATOM 4536 C C . HIS B 1 250 ? 5.066 -15.148 8.852 1 94.44 250 HIS B C 1
ATOM 4538 O O . HIS B 1 250 ? 5.125 -14.82 10.039 1 94.44 250 HIS B O 1
ATOM 4544 N N . THR B 1 251 ? 4.082 -14.789 8.086 1 97.5 251 THR B N 1
ATOM 4545 C CA . THR B 1 251 ? 3.133 -13.789 8.562 1 97.5 251 THR B CA 1
ATOM 4546 C C . THR B 1 251 ? 1.841 -14.445 9.031 1 97.5 251 THR B C 1
ATOM 4548 O O . THR B 1 251 ? 0.851 -13.766 9.305 1 97.5 251 THR B O 1
ATOM 4551 N N . ARG B 1 252 ? 1.807 -15.766 9.109 1 98.06 252 ARG B N 1
ATOM 4552 C CA . ARG B 1 252 ? 0.612 -16.5 9.508 1 98.06 252 ARG B CA 1
ATOM 4553 C C . ARG B 1 252 ? 0.083 -16 10.852 1 98.06 252 ARG B C 1
ATOM 4555 O O . ARG B 1 252 ? -1.13 -15.93 11.055 1 98.06 252 ARG B O 1
ATOM 4562 N N . HIS B 1 253 ? 0.976 -15.688 11.742 1 97.88 253 HIS B N 1
ATOM 4563 C CA . HIS B 1 253 ? 0.58 -15.227 13.062 1 97.88 253 HIS B CA 1
ATOM 4564 C C . HIS B 1 253 ? -0.328 -14 12.977 1 97.88 253 HIS B C 1
ATOM 4566 O O . HIS B 1 253 ? -1.281 -13.875 13.742 1 97.88 253 HIS B O 1
ATOM 4572 N N . LEU B 1 254 ? -0.02 -13.125 12.062 1 98.44 254 LEU B N 1
ATOM 4573 C CA . LEU B 1 254 ? -0.836 -11.93 11.883 1 98.44 254 LEU B CA 1
ATOM 4574 C C . LEU B 1 254 ? -2.252 -12.297 11.453 1 98.44 254 LEU B C 1
ATOM 4576 O O . LEU B 1 254 ? -3.227 -11.75 11.977 1 98.44 254 LEU B O 1
ATOM 4580 N N . ASP B 1 255 ? -2.33 -13.227 10.547 1 98.81 255 ASP B N 1
ATOM 4581 C CA . ASP B 1 255 ? -3.617 -13.672 10.023 1 98.81 255 ASP B CA 1
ATOM 4582 C C . ASP B 1 255 ? -4.426 -14.398 11.094 1 98.81 255 ASP B C 1
ATOM 4584 O O . ASP B 1 255 ? -5.645 -14.242 11.172 1 98.81 255 ASP B O 1
ATOM 4588 N N . GLU B 1 256 ? -3.75 -15.18 11.828 1 98.62 256 GLU B N 1
ATOM 4589 C CA . GLU B 1 256 ? -4.398 -15.914 12.906 1 98.62 256 GLU B CA 1
ATOM 4590 C C . GLU B 1 256 ? -4.996 -14.969 13.945 1 98.62 256 GLU B C 1
ATOM 4592 O O . GLU B 1 256 ? -6.086 -15.219 14.461 1 98.62 256 GLU B O 1
ATOM 4597 N N . ARG B 1 257 ? -4.281 -13.945 14.273 1 98.06 257 ARG B N 1
ATOM 4598 C CA . ARG B 1 257 ? -4.785 -12.945 15.203 1 98.06 257 ARG B CA 1
ATOM 4599 C C . ARG B 1 257 ? -6.082 -12.328 14.695 1 98.06 257 ARG B C 1
ATOM 4601 O O . ARG B 1 257 ? -7.02 -12.109 15.469 1 98.06 257 ARG B O 1
ATOM 4608 N N . VAL B 1 258 ? -6.133 -12.031 13.391 1 98.69 258 VAL B N 1
ATOM 4609 C CA . VAL B 1 258 ? -7.336 -11.484 12.773 1 98.69 258 VAL B CA 1
ATOM 4610 C C . VAL B 1 258 ? -8.492 -12.469 12.914 1 98.69 258 VAL B C 1
ATOM 4612 O O . VAL B 1 258 ? -9.586 -12.102 13.344 1 98.69 258 VAL B O 1
ATOM 4615 N N . GLU B 1 259 ? -8.219 -13.719 12.562 1 98.75 259 GLU B N 1
ATOM 4616 C CA . GLU B 1 259 ? -9.25 -14.75 12.633 1 98.75 259 GLU B CA 1
ATOM 4617 C C . GLU B 1 259 ? -9.812 -14.883 14.047 1 98.75 259 GLU B C 1
ATOM 4619 O O . GLU B 1 259 ? -11.023 -14.922 14.234 1 98.75 259 GLU B O 1
ATOM 4624 N N . ASN B 1 260 ? -8.875 -14.961 15 1 98.31 260 ASN B N 1
ATOM 4625 C CA . ASN B 1 260 ? -9.25 -15.172 16.391 1 98.31 260 ASN B CA 1
ATOM 4626 C C . ASN B 1 260 ? -10.164 -14.055 16.891 1 98.31 260 ASN B C 1
ATOM 4628 O O . ASN B 1 260 ? -11.055 -14.297 17.703 1 98.31 260 ASN B O 1
ATOM 4632 N N . PHE B 1 261 ? -9.992 -12.883 16.406 1 98.31 261 PHE B N 1
ATOM 4633 C CA . PHE B 1 261 ? -10.828 -11.758 16.812 1 98.31 261 PHE B CA 1
ATOM 4634 C C . PHE B 1 261 ? -12.141 -11.75 16.031 1 98.31 261 PHE B C 1
ATOM 4636 O O . PHE B 1 261 ? -13.219 -11.688 16.625 1 98.31 261 PHE B O 1
ATOM 4643 N N . ALA B 1 262 ? -12.062 -11.766 14.703 1 98.12 262 ALA B N 1
ATOM 4644 C CA . ALA B 1 262 ? -13.211 -11.555 13.828 1 98.12 262 ALA B CA 1
ATOM 4645 C C . ALA B 1 262 ? -14.297 -12.602 14.078 1 98.12 262 ALA B C 1
ATOM 4647 O O . ALA B 1 262 ? -15.492 -12.281 14.055 1 98.12 262 ALA B O 1
ATOM 4648 N N . LYS B 1 263 ? -13.898 -13.805 14.352 1 97.12 263 LYS B N 1
ATOM 4649 C CA . LYS B 1 263 ? -14.867 -14.891 14.516 1 97.12 263 LYS B CA 1
ATOM 4650 C C . LYS B 1 263 ? -15.734 -14.672 15.742 1 97.12 263 LYS B C 1
ATOM 4652 O O . LYS B 1 263 ? -16.812 -15.258 15.859 1 97.12 263 LYS B O 1
ATOM 4657 N N . LYS B 1 264 ? -15.281 -13.812 16.641 1 97 264 LYS B N 1
ATOM 4658 C CA . LYS B 1 264 ? -16.047 -13.531 17.859 1 97 264 LYS B CA 1
ATOM 4659 C C . LYS B 1 264 ? -17.172 -12.547 17.594 1 97 264 LYS B C 1
ATOM 4661 O O . LYS B 1 264 ? -18.141 -12.477 18.344 1 97 264 LYS B O 1
ATOM 4666 N N . PHE B 1 265 ? -17.094 -11.82 16.484 1 97.12 265 PHE B N 1
ATOM 4667 C CA . PHE B 1 265 ? -17.969 -10.656 16.406 1 97.12 265 PHE B CA 1
ATOM 4668 C C . PHE B 1 265 ? -18.719 -10.641 15.078 1 97.12 265 PHE B C 1
ATOM 4670 O O . PHE B 1 265 ? -19.703 -9.914 14.93 1 97.12 265 PHE B O 1
ATOM 4677 N N . THR B 1 266 ? -18.234 -11.391 14.102 1 96.94 266 THR B N 1
ATOM 4678 C CA . THR B 1 266 ? -18.984 -11.484 12.852 1 96.94 266 THR B CA 1
ATOM 4679 C C . THR B 1 266 ? -19.344 -12.938 12.539 1 96.94 266 THR B C 1
ATOM 4681 O O . THR B 1 266 ? -18.547 -13.844 12.812 1 96.94 266 THR B O 1
ATOM 4684 N N . GLU B 1 267 ? -20.469 -13.18 11.961 1 96.31 267 GLU B N 1
ATOM 4685 C CA . GLU B 1 267 ? -20.922 -14.492 11.508 1 96.31 267 GLU B CA 1
ATOM 4686 C C . GLU B 1 267 ? -20.609 -14.695 10.023 1 96.31 267 GLU B C 1
ATOM 4688 O O . GLU B 1 267 ? -20.891 -15.758 9.469 1 96.31 267 GLU B O 1
ATOM 4693 N N . ASP B 1 268 ? -19.969 -13.695 9.469 1 97.31 268 ASP B N 1
ATOM 4694 C CA . ASP B 1 268 ? -19.703 -13.719 8.031 1 97.31 268 ASP B CA 1
ATOM 4695 C C . ASP B 1 268 ? -18.219 -13.602 7.742 1 97.31 268 ASP B C 1
ATOM 4697 O O . ASP B 1 268 ? -17.766 -12.641 7.109 1 97.31 268 ASP B O 1
ATOM 4701 N N . LEU B 1 269 ? -17.484 -14.57 8.219 1 98.44 269 LEU B N 1
ATOM 4702 C CA . LEU B 1 269 ? -16.047 -14.664 7.992 1 98.44 269 LEU B CA 1
ATOM 4703 C C . LEU B 1 269 ? -15.711 -15.875 7.133 1 98.44 269 LEU B C 1
ATOM 4705 O O . LEU B 1 269 ? -15.953 -17.016 7.535 1 98.44 269 LEU B O 1
ATOM 4709 N N . LEU B 1 270 ? -15.211 -15.664 5.949 1 98.75 270 LEU B N 1
ATOM 4710 C CA . LEU B 1 270 ? -14.641 -16.719 5.117 1 98.75 270 LEU B CA 1
ATOM 4711 C C . LEU B 1 270 ? -13.133 -16.812 5.316 1 98.75 270 LEU B C 1
ATOM 4713 O O . LEU B 1 270 ? -12.406 -15.852 5.055 1 98.75 270 LEU B O 1
ATOM 4717 N N . VAL B 1 271 ? -12.664 -17.891 5.785 1 98.81 271 VAL B N 1
ATOM 4718 C CA . VAL B 1 271 ? -11.234 -18.094 5.977 1 98.81 271 VAL B CA 1
ATOM 4719 C C . VAL B 1 271 ? -10.695 -19.031 4.891 1 98.81 271 VAL B C 1
ATOM 4721 O O . VAL B 1 271 ? -11.109 -20.188 4.793 1 98.81 271 VAL B O 1
ATOM 4724 N N . LEU B 1 272 ? -9.891 -18.516 4.059 1 98.81 272 LEU B N 1
ATOM 4725 C CA . LEU B 1 272 ? -9.117 -19.312 3.111 1 98.81 272 LEU B CA 1
ATOM 4726 C C . LEU B 1 272 ? -7.727 -19.609 3.66 1 98.81 272 LEU B C 1
ATOM 4728 O O . LEU B 1 272 ? -6.797 -18.828 3.467 1 98.81 272 LEU B O 1
ATOM 4732 N N . ASP B 1 273 ? -7.586 -20.781 4.324 1 98.81 273 ASP B N 1
ATOM 4733 C CA . ASP B 1 273 ? -6.363 -21.172 5.016 1 98.81 273 ASP B CA 1
ATOM 4734 C C . ASP B 1 273 ? -5.453 -21.984 4.098 1 98.81 273 ASP B C 1
ATOM 4736 O O . ASP B 1 273 ? -5.805 -23.094 3.699 1 98.81 273 ASP B O 1
ATOM 4740 N N . GLN B 1 274 ? -4.285 -21.531 3.846 1 98.69 274 GLN B N 1
ATOM 4741 C CA . GLN B 1 274 ? -3.348 -22.219 2.955 1 98.69 274 GLN B CA 1
ATOM 4742 C C . GLN B 1 274 ? -2.936 -23.562 3.516 1 98.69 274 GLN B C 1
ATOM 4744 O O . GLN B 1 274 ? -2.523 -24.453 2.766 1 98.69 274 GLN B O 1
ATOM 4749 N N . LYS B 1 275 ? -3.123 -23.766 4.789 1 98.19 275 LYS B N 1
ATOM 4750 C CA . LYS B 1 275 ? -2.832 -25.062 5.387 1 98.19 275 LYS B CA 1
ATOM 4751 C C . LYS B 1 275 ? -3.803 -26.125 4.883 1 98.19 275 LYS B C 1
ATOM 4753 O O . LYS B 1 275 ? -3.514 -27.328 4.961 1 98.19 275 LYS B O 1
ATOM 4758 N N . ASP B 1 276 ? -4.938 -25.688 4.402 1 98.31 276 ASP B N 1
ATOM 4759 C CA . ASP B 1 276 ? -5.953 -26.641 3.949 1 98.31 276 ASP B CA 1
ATOM 4760 C C . ASP B 1 276 ? -5.684 -27.078 2.516 1 98.31 276 ASP B C 1
ATOM 4762 O O . ASP B 1 276 ? -6.277 -28.047 2.041 1 98.31 276 ASP B O 1
ATOM 4766 N N . LEU B 1 277 ? -4.785 -26.406 1.801 1 98.31 277 LEU B N 1
ATOM 4767 C CA . LEU B 1 277 ? -4.414 -26.828 0.454 1 98.31 277 LEU B CA 1
ATOM 4768 C C . LEU B 1 277 ? -3.588 -28.109 0.491 1 98.31 277 LEU B C 1
ATOM 4770 O O . LEU B 1 277 ? -2.754 -28.281 1.381 1 98.31 277 LEU B O 1
ATOM 4774 N N . ASP B 1 278 ? -3.857 -29.016 -0.373 1 97 278 ASP B N 1
ATOM 4775 C CA . ASP B 1 278 ? -3.031 -30.219 -0.462 1 97 278 ASP B CA 1
ATOM 4776 C C . ASP B 1 278 ? -1.715 -29.922 -1.178 1 97 278 ASP B C 1
ATOM 4778 O O . ASP B 1 278 ? -1.631 -30.031 -2.402 1 97 278 ASP B O 1
ATOM 4782 N N . LEU B 1 279 ? -0.715 -29.672 -0.378 1 98.06 279 LEU B N 1
ATOM 4783 C CA . LEU B 1 279 ? 0.609 -29.359 -0.908 1 98.06 279 LEU B CA 1
ATOM 4784 C C . LEU B 1 279 ? 1.581 -30.516 -0.629 1 98.06 279 LEU B C 1
ATOM 4786 O O . LEU B 1 279 ? 2.795 -30.297 -0.565 1 98.06 279 LEU B O 1
ATOM 4790 N N . SER B 1 280 ? 1.032 -31.719 -0.398 1 97.56 280 SER B N 1
ATOM 4791 C CA . SER B 1 280 ? 1.846 -32.844 0.023 1 97.56 280 SER B CA 1
ATOM 4792 C C . SER B 1 280 ? 2.871 -33.219 -1.043 1 97.56 280 SER B C 1
ATOM 4794 O O . SER B 1 280 ? 3.934 -33.75 -0.728 1 97.56 280 SER B O 1
ATOM 4796 N N . THR B 1 281 ? 2.627 -32.938 -2.291 1 97.88 281 THR B N 1
ATOM 4797 C CA . THR B 1 281 ? 3.52 -33.312 -3.379 1 97.88 281 THR B CA 1
ATOM 4798 C C . THR B 1 281 ? 4.512 -32.188 -3.684 1 97.88 281 THR B C 1
ATOM 4800 O O . THR B 1 281 ? 5.355 -32.344 -4.57 1 97.88 281 THR B O 1
ATOM 4803 N N . VAL B 1 282 ? 4.383 -31.047 -3.023 1 98.62 282 VAL B N 1
ATOM 4804 C CA . VAL B 1 282 ? 5.215 -29.875 -3.27 1 98.62 282 VAL B CA 1
ATOM 4805 C C . VAL B 1 282 ? 6.395 -29.859 -2.297 1 98.62 282 VAL B C 1
ATOM 4807 O O . VAL B 1 282 ? 6.223 -30.125 -1.103 1 98.62 282 VAL B O 1
ATOM 4810 N N . ALA B 1 283 ? 7.586 -29.547 -2.818 1 98.56 283 ALA B N 1
ATOM 4811 C CA . ALA B 1 283 ? 8.766 -29.438 -1.961 1 98.56 283 ALA B CA 1
ATOM 4812 C C . ALA B 1 283 ? 8.578 -28.344 -0.92 1 98.56 283 ALA B C 1
ATOM 4814 O O . ALA B 1 283 ? 7.988 -27.297 -1.207 1 98.56 283 ALA B O 1
ATOM 4815 N N . ASP B 1 284 ? 9.141 -28.547 0.3 1 97.75 284 ASP B N 1
ATOM 4816 C CA . ASP B 1 284 ? 8.945 -27.641 1.427 1 97.75 284 ASP B CA 1
ATOM 4817 C C . ASP B 1 284 ? 9.391 -26.219 1.075 1 97.75 284 ASP B C 1
ATOM 4819 O O . ASP B 1 284 ? 8.711 -25.25 1.419 1 97.75 284 ASP B O 1
ATOM 4823 N N . GLU B 1 285 ? 10.469 -26.109 0.313 1 96.5 285 GLU B N 1
ATOM 4824 C CA . GLU B 1 285 ? 11.031 -24.812 -0.038 1 96.5 285 GLU B CA 1
ATOM 4825 C C . GLU B 1 285 ? 10.086 -24.031 -0.938 1 96.5 285 GLU B C 1
ATOM 4827 O O . GLU B 1 285 ? 10.109 -22.797 -0.946 1 96.5 285 GLU B O 1
ATOM 4832 N N . ALA B 1 286 ? 9.219 -24.703 -1.624 1 98.19 286 ALA B N 1
ATOM 4833 C CA . ALA B 1 286 ? 8.383 -24.078 -2.641 1 98.19 286 ALA B CA 1
ATOM 4834 C C . ALA B 1 286 ? 6.969 -23.844 -2.121 1 98.19 286 ALA B C 1
ATOM 4836 O O . ALA B 1 286 ? 6.191 -23.094 -2.723 1 98.19 286 ALA B O 1
ATOM 4837 N N . LYS B 1 287 ? 6.602 -24.453 -1.009 1 98.38 287 LYS B N 1
ATOM 4838 C CA . LYS B 1 287 ? 5.227 -24.484 -0.521 1 98.38 287 LYS B CA 1
ATOM 4839 C C . LYS B 1 287 ? 4.672 -23.078 -0.341 1 98.38 287 LYS B C 1
ATOM 4841 O O . LYS B 1 287 ? 3.561 -22.781 -0.785 1 98.38 287 LYS B O 1
ATOM 4846 N N . PRO B 1 288 ? 5.465 -22.141 0.255 1 97.69 288 PRO B N 1
ATOM 4847 C CA . PRO B 1 288 ? 4.867 -20.812 0.451 1 97.69 288 PRO B CA 1
ATOM 4848 C C . PRO B 1 288 ? 4.555 -20.109 -0.867 1 97.69 288 PRO B C 1
ATOM 4850 O O . PRO B 1 288 ? 3.559 -19.391 -0.964 1 97.69 288 PRO B O 1
ATOM 4853 N N . TYR B 1 289 ? 5.367 -20.312 -1.869 1 98.44 289 TYR B N 1
ATOM 4854 C CA . TYR B 1 289 ? 5.191 -19.641 -3.152 1 98.44 289 TYR B CA 1
ATOM 4855 C C . TYR B 1 289 ? 4.059 -20.281 -3.947 1 98.44 289 TYR B C 1
ATOM 4857 O O . TYR B 1 289 ? 3.209 -19.562 -4.5 1 98.44 289 TYR B O 1
ATOM 4865 N N . VAL B 1 290 ? 4.023 -21.578 -3.939 1 98.69 290 VAL B N 1
ATOM 4866 C CA . VAL B 1 290 ? 2.963 -22.297 -4.637 1 98.69 290 VAL B CA 1
ATOM 4867 C C . VAL B 1 290 ? 1.617 -22 -3.98 1 98.69 290 VAL B C 1
ATOM 4869 O O . VAL B 1 290 ? 0.622 -21.766 -4.672 1 98.69 290 VAL B O 1
ATOM 4872 N N . ALA B 1 291 ? 1.6 -21.984 -2.67 1 98.75 291 ALA B N 1
ATOM 4873 C CA . ALA B 1 291 ? 0.376 -21.672 -1.935 1 98.75 291 ALA B CA 1
ATOM 4874 C C . ALA B 1 291 ? -0.146 -20.297 -2.299 1 98.75 291 ALA B C 1
ATOM 4876 O O . ALA B 1 291 ? -1.356 -20.094 -2.414 1 98.75 291 ALA B O 1
ATOM 4877 N N . ALA B 1 292 ? 0.77 -19.375 -2.428 1 98.44 292 ALA B N 1
ATOM 4878 C CA . ALA B 1 292 ? 0.381 -18 -2.785 1 98.44 292 ALA B CA 1
ATOM 4879 C C . ALA B 1 292 ? -0.306 -17.969 -4.148 1 98.44 292 ALA B C 1
ATOM 4881 O O . ALA B 1 292 ? -1.32 -17.297 -4.32 1 98.44 292 ALA B O 1
ATOM 4882 N N . ILE B 1 293 ? 0.208 -18.688 -5.109 1 98.62 293 ILE B N 1
ATOM 4883 C CA . ILE B 1 293 ? -0.398 -18.766 -6.434 1 98.62 293 ILE B CA 1
ATOM 4884 C C . ILE B 1 293 ? -1.78 -19.406 -6.336 1 98.62 293 ILE B C 1
ATOM 4886 O O . ILE B 1 293 ? -2.752 -18.891 -6.891 1 98.62 293 ILE B O 1
ATOM 4890 N N . LEU B 1 294 ? -1.879 -20.469 -5.57 1 98.69 294 LEU B N 1
ATOM 4891 C CA . LEU B 1 294 ? -3.127 -21.219 -5.449 1 98.69 294 LEU B CA 1
ATOM 4892 C C . LEU B 1 294 ? -4.188 -20.391 -4.73 1 98.69 294 LEU B C 1
ATOM 4894 O O . LEU B 1 294 ? -5.383 -20.547 -4.992 1 98.69 294 LEU B O 1
ATOM 4898 N N . THR B 1 295 ? -3.746 -19.5 -3.83 1 98.31 295 THR B N 1
ATOM 4899 C CA . THR B 1 295 ? -4.676 -18.578 -3.184 1 98.31 295 THR B CA 1
ATOM 4900 C C . THR B 1 295 ? -5.465 -17.781 -4.223 1 98.31 295 THR B C 1
ATOM 4902 O O . THR B 1 295 ? -6.676 -17.625 -4.094 1 98.31 295 THR B O 1
ATOM 4905 N N . GLY B 1 296 ? -4.73 -17.312 -5.207 1 98.06 296 GLY B N 1
ATOM 4906 C CA . GLY B 1 296 ? -5.406 -16.594 -6.277 1 98.06 296 GLY B CA 1
ATOM 4907 C C . GLY B 1 296 ? -6.41 -17.453 -7.027 1 98.06 296 GLY B C 1
ATOM 4908 O O . GLY B 1 296 ? -7.488 -16.984 -7.395 1 98.06 296 GLY B O 1
ATOM 4909 N N . VAL B 1 297 ? -6.094 -18.688 -7.234 1 97.94 297 VAL B N 1
ATOM 4910 C CA . VAL B 1 297 ? -6.961 -19.625 -7.922 1 97.94 297 VAL B CA 1
ATOM 4911 C C . VAL B 1 297 ? -8.242 -19.844 -7.113 1 97.94 297 VAL B C 1
ATOM 4913 O O . VAL B 1 297 ? -9.344 -19.797 -7.664 1 97.94 297 VAL B O 1
ATOM 4916 N N . VAL B 1 298 ? -8.086 -20.031 -5.879 1 98.75 298 VAL B N 1
ATOM 4917 C CA . VAL B 1 298 ? -9.211 -20.281 -4.988 1 98.75 298 VAL B CA 1
ATOM 4918 C C . VAL B 1 298 ? -10.109 -19.047 -4.91 1 98.75 298 VAL B C 1
ATOM 4920 O O . VAL B 1 298 ? -11.336 -19.156 -5.02 1 98.75 298 VAL B O 1
ATOM 4923 N N . ILE B 1 299 ? -9.539 -17.891 -4.734 1 98.75 299 ILE B N 1
ATOM 4924 C CA . ILE B 1 299 ? -10.305 -16.641 -4.656 1 98.75 299 ILE B CA 1
ATOM 4925 C C . ILE B 1 299 ? -11.117 -16.453 -5.93 1 98.75 299 ILE B C 1
ATOM 4927 O O . ILE B 1 299 ? -12.305 -16.125 -5.871 1 98.75 299 ILE B O 1
ATOM 4931 N N . ARG B 1 300 ? -10.461 -16.688 -7.043 1 97.62 300 ARG B N 1
ATOM 4932 C CA . ARG B 1 300 ? -11.172 -16.547 -8.305 1 97.62 300 ARG B CA 1
ATOM 4933 C C . ARG B 1 300 ? -12.375 -17.484 -8.367 1 97.62 300 ARG B C 1
ATOM 4935 O O . ARG B 1 300 ? -13.438 -17.109 -8.867 1 97.62 300 ARG B O 1
ATOM 4942 N N . HIS B 1 301 ? -12.18 -18.672 -7.875 1 98.38 301 HIS B N 1
ATOM 4943 C CA . HIS B 1 301 ? -13.273 -19.641 -7.84 1 98.38 301 HIS B CA 1
ATOM 4944 C C . HIS B 1 301 ? -14.453 -19.125 -7.023 1 98.38 301 HIS B C 1
ATOM 4946 O O . HIS B 1 301 ? -15.609 -19.25 -7.43 1 98.38 301 HIS B O 1
ATOM 4952 N N . PHE B 1 302 ? -14.219 -18.5 -5.91 1 98.81 302 PHE B N 1
ATOM 4953 C CA . PHE B 1 302 ? -15.258 -17.906 -5.078 1 98.81 302 PHE B CA 1
ATOM 4954 C C . PHE B 1 302 ? -15.906 -16.719 -5.789 1 98.81 302 PHE B C 1
ATOM 4956 O O . PHE B 1 302 ? -17.125 -16.547 -5.734 1 98.81 302 PHE B O 1
ATOM 4963 N N . VAL B 1 303 ? -15.102 -15.922 -6.434 1 98.56 303 VAL B N 1
ATOM 4964 C CA . VAL B 1 303 ? -15.586 -14.734 -7.133 1 98.56 303 VAL B CA 1
ATOM 4965 C C . VAL B 1 303 ? -16.5 -15.156 -8.289 1 98.56 303 VAL B C 1
ATOM 4967 O O . VAL B 1 303 ? -17.531 -14.531 -8.523 1 98.56 303 VAL B O 1
ATOM 4970 N N . GLU B 1 304 ? -16.109 -16.203 -8.969 1 98.19 304 GLU B N 1
ATOM 4971 C CA . GLU B 1 304 ? -16.938 -16.734 -10.047 1 98.19 304 GLU B CA 1
ATOM 4972 C C . GLU B 1 304 ? -18.281 -17.234 -9.508 1 98.19 304 GLU B C 1
ATOM 4974 O O . GLU B 1 304 ? -19.312 -17.047 -10.133 1 98.19 304 GLU B O 1
ATOM 4979 N N . ALA B 1 305 ? -18.219 -17.859 -8.383 1 98.75 305 ALA B N 1
ATOM 4980 C CA . ALA B 1 305 ? -19.438 -18.375 -7.762 1 98.75 305 ALA B CA 1
ATOM 4981 C C . ALA B 1 305 ? -20.391 -17.234 -7.395 1 98.75 305 ALA B C 1
ATOM 4983 O O . ALA B 1 305 ? -21.594 -17.312 -7.645 1 98.75 305 ALA B O 1
ATOM 4984 N N . ILE B 1 306 ? -19.875 -16.172 -6.844 1 98.62 306 ILE B N 1
ATOM 4985 C CA . ILE B 1 306 ? -20.75 -15.086 -6.43 1 98.62 306 ILE B CA 1
ATOM 4986 C C . ILE B 1 306 ? -21.266 -14.336 -7.66 1 98.62 306 ILE B C 1
ATOM 4988 O O . ILE B 1 306 ? -22.391 -13.852 -7.68 1 98.62 306 ILE B O 1
ATOM 4992 N N . ALA B 1 307 ? -20.406 -14.219 -8.656 1 98.62 307 ALA B N 1
ATOM 4993 C CA . ALA B 1 307 ? -20.859 -13.633 -9.914 1 98.62 307 ALA B CA 1
ATOM 4994 C C . ALA B 1 307 ? -22.047 -14.391 -10.477 1 98.62 307 ALA B C 1
ATOM 4996 O O . ALA B 1 307 ? -23.016 -13.781 -10.953 1 98.62 307 ALA B O 1
ATOM 4997 N N . PHE B 1 308 ? -22 -15.711 -10.414 1 98.56 308 PHE B N 1
ATOM 4998 C CA . PHE B 1 308 ? -23.078 -16.562 -10.883 1 98.56 308 PHE B CA 1
ATOM 4999 C C . PHE B 1 308 ? -24.344 -16.312 -10.078 1 98.56 308 PHE B C 1
ATOM 5001 O O . PHE B 1 308 ? -25.422 -16.094 -10.648 1 98.56 308 PHE B O 1
ATOM 5008 N N . GLU B 1 309 ? -24.281 -16.328 -8.758 1 98.56 309 GLU B N 1
ATOM 5009 C CA . GLU B 1 309 ? -25.438 -16.172 -7.883 1 98.56 309 GLU B CA 1
ATOM 5010 C C . GLU B 1 309 ? -26.047 -14.789 -8.016 1 98.56 309 GLU B C 1
ATOM 5012 O O . GLU B 1 309 ? -27.266 -14.625 -7.848 1 98.56 309 GLU B O 1
ATOM 5017 N N . ARG B 1 310 ? -25.219 -13.789 -8.367 1 98.12 310 ARG B N 1
ATOM 5018 C CA . ARG B 1 310 ? -25.688 -12.422 -8.523 1 98.12 310 ARG B CA 1
ATOM 5019 C C . ARG B 1 310 ? -26.234 -12.18 -9.93 1 98.12 310 ARG B C 1
ATOM 5021 O O . ARG B 1 310 ? -26.891 -11.164 -10.188 1 98.12 310 ARG B O 1
ATOM 5028 N N . GLY B 1 311 ? -25.938 -13.133 -10.859 1 98.06 311 GLY B N 1
ATOM 5029 C CA . GLY B 1 311 ? -26.281 -12.906 -12.25 1 98.06 311 GLY B CA 1
ATOM 5030 C C . GLY B 1 311 ? -25.531 -11.742 -12.867 1 98.06 311 GLY B C 1
ATOM 5031 O O . GLY B 1 311 ? -26.094 -10.984 -13.672 1 98.06 311 GLY B O 1
ATOM 5032 N N . HIS B 1 312 ? -24.391 -11.469 -12.375 1 97.56 312 HIS B N 1
ATOM 5033 C CA . HIS B 1 312 ? -23.516 -10.383 -12.812 1 97.56 312 HIS B CA 1
ATOM 5034 C C . HIS B 1 312 ? -22.156 -10.898 -13.273 1 97.56 312 HIS B C 1
ATOM 5036 O O . HIS B 1 312 ? -21.234 -11.047 -12.477 1 97.56 312 HIS B O 1
ATOM 5042 N N . SER B 1 313 ? -21.984 -10.977 -14.594 1 96.5 313 SER B N 1
ATOM 5043 C CA . SER B 1 313 ? -20.781 -11.547 -15.18 1 96.5 313 SER B CA 1
ATOM 5044 C C . SER B 1 313 ? -19.547 -10.727 -14.812 1 96.5 313 SER B C 1
ATOM 5046 O O . SER B 1 313 ? -19.625 -9.5 -14.703 1 96.5 313 SER B O 1
ATOM 5048 N N . LEU B 1 314 ? -18.359 -11.406 -14.734 1 96.62 314 LEU B N 1
ATOM 5049 C CA . LEU B 1 314 ? -17.094 -10.742 -14.422 1 96.62 314 LEU B CA 1
ATOM 5050 C C . LEU B 1 314 ? -16.625 -9.898 -15.602 1 96.62 314 LEU B C 1
ATOM 5052 O O . LEU B 1 314 ? -15.695 -9.102 -15.469 1 96.62 314 LEU B O 1
ATOM 5056 N N . ASP B 1 315 ? -17.312 -9.977 -16.688 1 94.12 315 ASP B N 1
ATOM 5057 C CA . ASP B 1 315 ? -16.875 -9.297 -17.906 1 94.12 315 ASP B CA 1
ATOM 5058 C C . ASP B 1 315 ? -17.594 -7.949 -18.062 1 94.12 315 ASP B C 1
ATOM 5060 O O . ASP B 1 315 ? -17.219 -7.145 -18.922 1 94.12 315 ASP B O 1
ATOM 5064 N N . VAL B 1 316 ? -18.594 -7.73 -17.219 1 95.12 316 VAL B N 1
ATOM 5065 C CA . VAL B 1 316 ? -19.391 -6.516 -17.359 1 95.12 316 VAL B CA 1
ATOM 5066 C C . VAL B 1 316 ? -18.688 -5.359 -16.641 1 95.12 316 VAL B C 1
ATOM 5068 O O . VAL B 1 316 ? -18.219 -5.512 -15.516 1 95.12 316 VAL B O 1
ATOM 5071 N N . ARG B 1 317 ? -18.594 -4.242 -17.375 1 96.44 317 ARG B N 1
ATOM 5072 C CA . ARG B 1 317 ? -18.016 -3.014 -16.828 1 96.44 317 ARG B CA 1
ATOM 5073 C C . ARG B 1 317 ? -19 -1.857 -16.922 1 96.44 317 ARG B C 1
ATOM 5075 O O . ARG B 1 317 ? -19.781 -1.767 -17.891 1 96.44 317 ARG B O 1
ATOM 5082 N N . ARG B 1 318 ? -19.016 -1.066 -15.914 1 95.88 318 ARG B N 1
ATOM 5083 C CA . ARG B 1 318 ? -19.875 0.124 -15.93 1 95.88 318 ARG B CA 1
ATOM 5084 C C . ARG B 1 318 ? -19.234 1.229 -16.766 1 95.88 318 ARG B C 1
ATOM 5086 O O . ARG B 1 318 ? -19.906 1.845 -17.594 1 95.88 318 ARG B O 1
ATOM 5093 N N . TYR B 1 319 ? -17.844 1.424 -16.531 1 97.25 319 TYR B N 1
ATOM 5094 C CA . TYR B 1 319 ? -17.188 2.555 -17.172 1 97.25 319 TYR B CA 1
ATOM 5095 C C . TYR B 1 319 ? -15.977 2.098 -17.969 1 97.25 319 TYR B C 1
ATOM 5097 O O . TYR B 1 319 ? -15.727 2.596 -19.078 1 97.25 319 TYR B O 1
ATOM 5105 N N . MET B 1 320 ? -15.227 1.158 -17.516 1 94.44 320 MET B N 1
ATOM 5106 C CA . MET B 1 320 ? -13.977 0.713 -18.109 1 94.44 320 MET B CA 1
ATOM 5107 C C . MET B 1 320 ? -14.195 0.199 -19.531 1 94.44 320 MET B C 1
ATOM 5109 O O . MET B 1 320 ? -15.031 -0.683 -19.75 1 94.44 320 MET B O 1
ATOM 5113 N N . TRP B 1 321 ? -13.539 0.855 -20.422 1 89.75 321 TRP B N 1
ATOM 5114 C CA . TRP B 1 321 ? -13.562 0.514 -21.844 1 89.75 321 TRP B CA 1
ATOM 5115 C C . TRP B 1 321 ? -14.914 0.854 -22.469 1 89.75 321 TRP B C 1
ATOM 5117 O O . TRP B 1 321 ? -15.141 0.604 -23.656 1 89.75 321 TRP B O 1
ATOM 5127 N N . GLN B 1 322 ? -15.836 1.375 -21.641 1 92.44 322 GLN B N 1
ATOM 5128 C CA . GLN B 1 322 ? -17.156 1.743 -22.125 1 92.44 322 GLN B CA 1
ATOM 5129 C C . GLN B 1 322 ? -17.219 3.219 -22.516 1 92.44 322 GLN B C 1
ATOM 5131 O O . GLN B 1 322 ? -18.109 3.641 -23.25 1 92.44 322 GLN B O 1
ATOM 5136 N N . MET B 1 323 ? -16.25 3.949 -21.984 1 91.62 323 MET B N 1
ATOM 5137 C CA . MET B 1 323 ? -16.156 5.375 -22.281 1 91.62 323 MET B CA 1
ATOM 5138 C C . MET B 1 323 ? -14.719 5.871 -22.078 1 91.62 323 MET B C 1
ATOM 5140 O O . MET B 1 323 ? -13.891 5.168 -21.5 1 91.62 323 MET B O 1
ATOM 5144 N N . GLN B 1 324 ? -14.508 7.008 -22.641 1 88.25 324 GLN B N 1
ATOM 5145 C CA . GLN B 1 324 ? -13.211 7.641 -22.438 1 88.25 324 GLN B CA 1
ATOM 5146 C C . GLN B 1 324 ? -13.086 8.219 -21.031 1 88.25 324 GLN B C 1
ATOM 5148 O O . GLN B 1 324 ? -14.031 8.812 -20.516 1 88.25 324 GLN B O 1
ATOM 5153 N N . TYR B 1 325 ? -11.953 7.945 -20.438 1 85.62 325 TYR B N 1
ATOM 5154 C CA . TYR B 1 325 ? -11.664 8.5 -19.125 1 85.62 325 TYR B CA 1
ATOM 5155 C C . TYR B 1 325 ? -10.172 8.734 -18.938 1 85.62 325 TYR B C 1
ATOM 5157 O O . TYR B 1 325 ? -9.352 8.125 -19.625 1 85.62 325 TYR B O 1
#

pLDDT: mean 97.76, std 1.75, range [85.62, 99.0]

Secondary structure (DSSP, 8-state):
--HHHHHHHHHHHHHHHHSS---EEEEEE-HHHHHHHHHHHHHHHHH-SS-EEEEEHHHHHHT--TT-STTEEEEEEESSS--HHHHHHHHHHHHTT-EEEEEESSTTSHHHHHSSEEEE---STTS-GGGSHHHHHHHHHHHHHHHHS--THHHHHHHHGGGHHHHHHHHHHHHHHHHHHHHHHHTT-SEEEEEE-GGGHHHHHHIIIIIIIIII--EEEEEEGGGGGGTGGGG--TT--EEEEE-SSTTHHHHHHHHHHHHHH-S-EEEEEGGGS--TTS-GGGHHHHHHHHHHHHHHHHHHHHHHHHT--TT--SSTTTS--/--HHHHHHHHHHHHHHHHSS---EEEEEE-HHHHHHHHHHHHHHHHH-SS-EEEEEHHHHHHT--TT-STTEEEEEE-SSS--HHHHHHHHHHHHTT-EEEEEESSTTSHHHHHSSEEEE---STTS-GGGSHHHHHHHHHHHHHHHHS--THHHHHHHHGGGHHHHHHHHHHHHHHHHHHHHHHHTT-SEEEEEE-GGGHHHHHHIIIIIIIIII--EEEEEEGGGGGGTGGGG--TT--EEEEE-SSTTHHHHHHHHHHHTTT-S-EEEEEGGGS--TTS-GGGHHHHHHHHHHHHHHHHHHHHHHHHT--TT--SSTTTS--

Radius of gyration: 23.61 Å; Cα contacts (8 Å, |Δi|>4): 1388; chains: 2; bounding box: 57×67×59 Å

Nearest PDB structures (foldseek):
  3eua-assembly4_G  TM=9.794E-01  e=7.213E-38  Bacillus subtilis
  3fkj-assembly1_A  TM=9.540E-01  e=2.635E-30  Salmonella enterica subsp. enterica serovar Typhimurium str. LT2
  3fkj-assembly1_B  TM=9.451E-01  e=2.936E-30  Salmonella enterica subsp. enterica serovar Typhimurium str. LT2
  8glr-assembly1_A-2  TM=9.477E-01  e=9.873E-29  Salmonella enterica subsp. enterica serovar Typhimurium
  2a3n-assembly1_A-2  TM=9.037E-01  e=8.589E-28  Salmonella enterica subsp. enterica serovar Typhimurium str. LT2